Protein AF-G7YE52-F1 (afdb_monomer_lite)

Organism: Clonorchis sinensis (NCBI:txid79923)

Secondary structure (DSSP, 8-state):
-HHHHHHHHHHHHHHHHHHHHHHHTT---HHHHHHHHHHHHHHHHHHHHHSSSS--SS-HHHHHHHHHHHHSS-------S-HHHHHH-TT--SSHHHHHHHTTSS----------------------------TTHHHHHHHHHHHHHHHHHHHHHS-HHHHHHHH----HHHHHHHHHHHHHHHHHHHHHHHHHHHHHHHHHHHHHHHHHHSTT--GGGT---SS-SS--SEE-SHHHHHHHHHHHHHHHHHHHHH-SS--EESSSS--EEEEEEEE----SS---EEEEEEEE-GGGS-HHHHSSHHHHHHHHHHTT----TTTEEEEEEEEEEEPPPB---TTS---BEEEEEEEEEEEE-TTSS-EEEEEE--EEEE-------------S-HHHHHHHHHTT-SS---------------HHHHHHHHHHHHHHHHHHHHHHHHHHHHHHHHHHHHHHHHHHHHHH-----STHHHHS-HHHHHHHHHHHHHHHHHHHHHHHHH-

Foldseek 3Di:
DVVVVVVVVVVVVVVVVVVVVVVVVPDDDPVVVVVVVVVVVVVVVVVVVVVPPPDDDDDPVPVVVVVVVVVPPDDPDDDDDCDVVVLQDVPPPPPVVVVVVVPVPDDDDDDDDDDDDDDDDDDDDDDDDDDDDDPPCVVVVLVVVSVVLSVVVCLLSDDPVRVCVVPVDDPVLVVLVVVLVVLVVVLCVQVVLQVVLVVVVQLVVLVLVCVQQFPPDDCLQVDPPVVRPDDFAWDLDLLVVLLSVLSNLVSVVCVCPPRPFNKDAPDPQWKKKKKWWWQDPDDDDDRDIDIDIDIGRSVPPDSVLSNGSVSSQVVCVVRVNRDDPVTTFKMKIWTKMKTDFQQDRGPHRDTKIKIWIWIWMFGDPPRPSITGIDIDTDIDIDHPDPPPPPPPPPDPDPPVVVVVVVVVPPDDDDDDDDPPPPPPCPVSLVVSLVSLVVSLVSLVVSLVVLVVQQVVLVVSVVVVQVVCCVPVVDGDPDCSCVSVPCVSVVSNVVSVVSNVVSVVVNVVSVD

pLDDT: mean 70.01, std 25.13, range [22.66, 98.0]

Structure (mmCIF, N/CA/C/O backbone):
data_AF-G7YE52-F1
#
_entry.id   AF-G7YE52-F1
#
loop_
_atom_site.group_PDB
_atom_site.id
_atom_site.type_symbol
_atom_site.label_atom_id
_atom_site.label_alt_id
_atom_site.label_comp_id
_atom_site.label_asym_id
_atom_site.label_entity_id
_atom_site.label_seq_id
_atom_site.pdbx_PDB_ins_code
_atom_site.Cartn_x
_atom_site.Cartn_y
_atom_site.Cartn_z
_atom_site.occupancy
_atom_site.B_iso_or_equiv
_atom_site.auth_seq_id
_atom_site.auth_comp_id
_atom_site.auth_asym_id
_atom_site.auth_atom_id
_atom_site.pdbx_PDB_model_num
ATOM 1 N N . MET A 1 1 ? 34.277 56.711 -46.535 1.00 37.06 1 MET A N 1
ATOM 2 C CA . MET A 1 1 ? 34.560 55.387 -47.147 1.00 37.06 1 MET A CA 1
ATOM 3 C C . MET A 1 1 ? 33.287 54.565 -47.351 1.00 37.06 1 MET A C 1
ATOM 5 O O . MET A 1 1 ? 32.925 54.344 -48.496 1.00 37.06 1 MET A O 1
ATOM 9 N N . ILE A 1 2 ? 32.558 54.183 -46.292 1.00 37.88 2 ILE A N 1
ATOM 10 C CA . ILE A 1 2 ? 31.304 53.403 -46.414 1.00 37.88 2 ILE A CA 1
ATOM 11 C C . ILE A 1 2 ? 30.185 54.201 -47.116 1.00 37.88 2 ILE A C 1
ATOM 13 O O . ILE A 1 2 ? 29.503 53.656 -47.979 1.00 37.88 2 ILE A O 1
ATOM 17 N N . GLU A 1 3 ? 30.040 55.500 -46.833 1.00 38.16 3 GLU A N 1
ATOM 18 C CA . GLU A 1 3 ? 29.067 56.366 -47.529 1.00 38.16 3 GLU A CA 1
ATOM 19 C C . GLU A 1 3 ? 29.391 56.570 -49.013 1.00 38.16 3 GLU A C 1
ATOM 21 O O . GLU A 1 3 ? 28.507 56.420 -49.848 1.00 38.16 3 GLU A O 1
ATOM 26 N N . LEU A 1 4 ? 30.664 56.788 -49.357 1.00 41.44 4 LEU A N 1
ATOM 27 C CA . LEU A 1 4 ? 31.121 56.896 -50.749 1.00 41.44 4 LEU A CA 1
ATOM 28 C C . LEU A 1 4 ? 30.908 55.585 -51.531 1.00 41.44 4 LEU A C 1
ATOM 30 O O . LEU A 1 4 ? 30.422 55.617 -52.658 1.00 41.44 4 LEU A O 1
ATOM 34 N N . CYS A 1 5 ? 31.171 54.422 -50.920 1.00 43.16 5 CYS A N 1
ATOM 35 C CA . CYS A 1 5 ? 30.870 53.115 -51.523 1.00 43.16 5 CYS A CA 1
ATOM 36 C C . CYS A 1 5 ? 29.366 52.889 -51.720 1.00 43.16 5 CYS A C 1
ATOM 38 O O . CYS A 1 5 ? 28.948 52.338 -52.740 1.00 43.16 5 CYS A O 1
ATOM 40 N N . ASN A 1 6 ? 28.542 53.326 -50.765 1.00 43.78 6 ASN A N 1
ATOM 41 C CA . ASN A 1 6 ? 27.091 53.235 -50.884 1.00 43.78 6 ASN A CA 1
ATOM 42 C C . ASN A 1 6 ? 26.550 54.166 -51.972 1.00 43.78 6 ASN A C 1
ATOM 44 O O . ASN A 1 6 ? 25.636 53.766 -52.688 1.00 43.78 6 ASN A O 1
ATOM 48 N N . GLN A 1 7 ? 27.130 55.355 -52.143 1.00 43.19 7 GLN A N 1
ATOM 49 C CA . GLN A 1 7 ? 26.731 56.325 -53.162 1.00 43.19 7 GLN A CA 1
ATOM 50 C C . GLN A 1 7 ? 27.092 55.836 -54.576 1.00 43.19 7 GLN A C 1
ATOM 52 O O . GLN A 1 7 ? 26.217 55.783 -55.440 1.00 43.19 7 GLN A O 1
ATOM 57 N N . VAL A 1 8 ? 28.308 55.305 -54.769 1.00 44.34 8 VAL A N 1
ATOM 58 C CA . VAL A 1 8 ? 28.746 54.679 -56.034 1.00 44.34 8 VAL A CA 1
ATOM 59 C C . VAL A 1 8 ? 27.892 53.456 -56.396 1.00 44.34 8 VAL A C 1
ATOM 61 O O . VAL A 1 8 ? 27.484 53.302 -57.547 1.00 44.34 8 VAL A O 1
ATOM 64 N N . ASN A 1 9 ? 27.546 52.600 -55.425 1.00 46.12 9 ASN A N 1
ATOM 65 C CA . ASN A 1 9 ? 26.658 51.456 -55.671 1.00 46.12 9 ASN A CA 1
ATOM 66 C C . ASN A 1 9 ? 25.200 51.866 -55.938 1.00 46.12 9 ASN A C 1
ATOM 68 O O . ASN A 1 9 ? 24.500 51.165 -56.677 1.00 46.12 9 ASN A O 1
ATOM 72 N N . ASN A 1 10 ? 24.726 52.980 -55.367 1.00 46.25 10 ASN A N 1
ATOM 73 C CA . ASN A 1 10 ? 23.377 53.489 -55.623 1.00 46.25 10 ASN A CA 1
ATOM 74 C C . ASN A 1 10 ? 23.249 54.072 -57.032 1.00 46.25 10 ASN A C 1
ATOM 76 O O . ASN A 1 10 ? 22.257 53.796 -57.710 1.00 46.25 10 ASN A O 1
ATOM 80 N N . ASP A 1 11 ? 24.262 54.799 -57.504 1.00 44.38 11 ASP A N 1
ATOM 81 C CA . ASP A 1 11 ? 24.278 55.343 -58.864 1.00 44.38 11 ASP A CA 1
ATOM 82 C C . ASP A 1 11 ? 24.467 54.235 -59.914 1.00 44.38 11 ASP A C 1
ATOM 84 O O . ASP A 1 11 ? 23.760 54.219 -60.925 1.00 44.38 11 ASP A O 1
ATOM 88 N N . ARG A 1 12 ? 25.270 53.196 -59.619 1.00 42.78 12 ARG A N 1
ATOM 89 C CA . ARG A 1 12 ? 25.327 51.966 -60.438 1.00 42.78 12 ARG A CA 1
ATOM 90 C C . ARG A 1 12 ? 23.971 51.263 -60.522 1.00 42.78 12 ARG A C 1
ATOM 92 O O . ARG A 1 12 ? 23.555 50.856 -61.605 1.00 42.78 12 ARG A O 1
ATOM 99 N N . ARG A 1 13 ? 23.246 51.139 -59.402 1.00 48.41 13 ARG A N 1
ATOM 100 C CA . ARG A 1 13 ? 21.900 50.534 -59.381 1.00 48.41 13 ARG A CA 1
ATOM 101 C C . ARG A 1 13 ? 20.859 51.379 -60.108 1.00 48.41 13 ARG A C 1
ATOM 103 O O . ARG A 1 13 ? 19.983 50.792 -60.740 1.00 48.41 13 ARG A O 1
ATOM 110 N N . LYS A 1 14 ? 20.932 52.713 -60.041 1.00 47.25 14 LYS A N 1
ATOM 111 C CA . LYS A 1 14 ? 20.045 53.605 -60.808 1.00 47.25 14 LYS A CA 1
ATOM 112 C C . LYS A 1 14 ? 20.283 53.468 -62.312 1.00 47.25 14 LYS A C 1
ATOM 114 O O . LYS A 1 14 ? 19.313 53.324 -63.050 1.00 47.25 14 LYS A O 1
ATOM 119 N N . ASN A 1 15 ? 21.542 53.386 -62.744 1.00 45.88 15 ASN A N 1
ATOM 120 C CA . ASN A 1 15 ? 21.889 53.197 -64.156 1.00 45.88 15 ASN A CA 1
ATOM 121 C C . ASN A 1 15 ? 21.494 51.802 -64.679 1.00 45.88 15 ASN A C 1
ATOM 123 O O . ASN A 1 15 ? 20.963 51.686 -65.782 1.00 45.88 15 ASN A O 1
ATOM 127 N N . ILE A 1 16 ? 21.641 50.746 -63.866 1.00 50.09 16 ILE A N 1
ATOM 128 C CA . ILE A 1 16 ? 21.197 49.383 -64.219 1.00 50.09 16 ILE A CA 1
ATOM 129 C C . ILE A 1 16 ? 19.663 49.279 -64.254 1.00 50.09 16 ILE A C 1
ATOM 131 O O . ILE A 1 16 ? 19.120 48.643 -65.156 1.00 50.09 16 ILE A O 1
ATOM 135 N N . LYS A 1 17 ? 18.946 49.936 -63.329 1.00 47.44 17 LYS A N 1
ATOM 136 C CA . LYS A 1 17 ? 17.473 49.994 -63.355 1.00 47.44 17 LYS A CA 1
ATOM 137 C C . LYS A 1 17 ? 16.944 50.782 -64.556 1.00 47.44 17 LYS A C 1
ATOM 139 O O . LYS A 1 17 ? 16.000 50.324 -65.188 1.00 47.44 17 LYS A O 1
ATOM 144 N N . GLY A 1 18 ? 17.587 51.892 -64.926 1.00 45.91 18 GLY A N 1
ATOM 145 C CA . GLY A 1 18 ? 17.268 52.627 -66.156 1.00 45.91 18 GLY A CA 1
ATOM 146 C C . GLY A 1 18 ? 17.480 51.783 -67.421 1.00 45.91 18 GLY A C 1
ATOM 147 O O . GLY A 1 18 ? 16.638 51.786 -68.317 1.00 45.91 18 GLY A O 1
ATOM 148 N N . ALA A 1 19 ? 18.552 50.982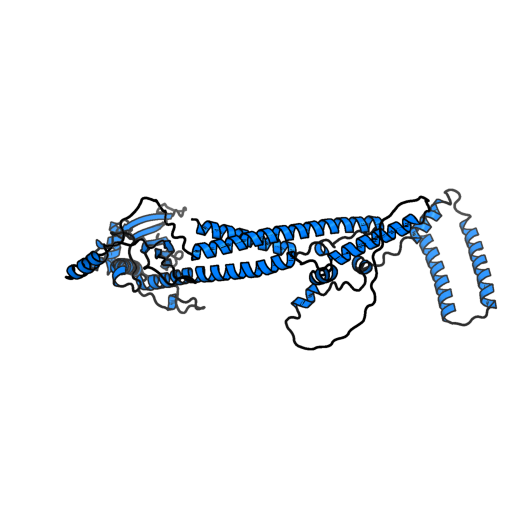 -67.463 1.00 45.41 19 ALA A N 1
ATOM 149 C CA . ALA A 1 19 ? 18.817 50.052 -68.562 1.00 45.41 19 ALA A CA 1
ATOM 150 C C . ALA A 1 19 ? 17.797 48.897 -68.624 1.00 45.41 19 ALA A C 1
ATOM 152 O O . ALA A 1 19 ? 17.340 48.531 -69.708 1.00 45.41 19 ALA A O 1
ATOM 153 N N . GLN A 1 20 ? 17.385 48.352 -67.476 1.00 47.25 20 GLN A N 1
ATOM 154 C CA . GLN A 1 20 ? 16.364 47.301 -67.402 1.00 47.25 20 GLN A CA 1
ATOM 155 C C . GLN A 1 20 ? 14.963 47.811 -67.787 1.00 47.25 20 GLN A C 1
ATOM 157 O O . GLN A 1 20 ? 14.235 47.097 -68.479 1.00 47.25 20 GLN A O 1
ATOM 162 N N . ASP A 1 21 ? 14.606 49.051 -67.438 1.00 45.47 21 ASP A N 1
ATOM 163 C CA . ASP A 1 21 ? 13.324 49.662 -67.826 1.00 45.47 21 ASP A CA 1
ATOM 164 C C . ASP A 1 21 ? 13.250 50.018 -69.323 1.00 45.47 21 ASP A C 1
ATOM 166 O O . ASP A 1 21 ? 12.175 49.938 -69.926 1.00 45.47 21 ASP A O 1
ATOM 170 N N . LEU A 1 22 ? 14.385 50.323 -69.962 1.00 44.25 22 LEU A N 1
ATOM 171 C CA . LEU A 1 22 ? 14.469 50.527 -71.415 1.00 44.25 22 LEU A CA 1
ATOM 172 C C . LEU A 1 22 ? 14.440 49.204 -72.200 1.00 44.25 22 LEU A C 1
ATOM 174 O O . LEU A 1 22 ? 13.812 49.135 -73.258 1.00 44.25 22 LEU A O 1
ATOM 178 N N . ILE A 1 23 ? 15.027 48.127 -71.662 1.00 47.81 23 ILE A N 1
ATOM 179 C CA . ILE A 1 23 ? 14.913 46.769 -72.231 1.00 47.81 23 ILE A CA 1
ATOM 180 C C . ILE A 1 23 ? 13.469 46.253 -72.120 1.00 47.81 23 ILE A C 1
ATOM 182 O O . ILE A 1 23 ? 12.962 45.624 -73.048 1.00 47.81 23 ILE A O 1
ATOM 186 N N . ARG A 1 24 ? 12.766 46.589 -71.031 1.00 45.78 24 ARG A N 1
ATOM 187 C CA . ARG A 1 24 ? 11.365 46.210 -70.793 1.00 45.78 24 ARG A CA 1
ATOM 188 C C . ARG A 1 24 ? 10.355 46.954 -71.684 1.00 45.78 24 ARG A C 1
ATOM 190 O O . ARG A 1 24 ? 9.255 46.443 -71.880 1.00 45.78 24 ARG A O 1
ATOM 197 N N . LYS A 1 25 ? 10.694 48.126 -72.244 1.00 49.53 25 LYS A N 1
ATOM 198 C CA . LYS A 1 25 ? 9.794 48.924 -73.111 1.00 49.53 25 LYS A CA 1
ATOM 199 C C . LYS A 1 25 ? 10.031 48.804 -74.621 1.00 49.53 25 LYS A C 1
ATOM 201 O O . LYS A 1 25 ? 9.273 49.399 -75.382 1.00 49.53 25 LYS A O 1
ATOM 206 N N . GLY A 1 26 ? 11.006 48.013 -75.070 1.00 51.69 26 GLY A N 1
ATOM 207 C CA . GLY A 1 26 ? 11.056 47.511 -76.449 1.00 51.69 26 GLY A CA 1
ATOM 208 C C . GLY A 1 26 ? 10.908 48.549 -77.574 1.00 51.69 26 GLY A C 1
ATOM 209 O O . GLY A 1 26 ? 10.207 48.273 -78.544 1.00 51.69 26 GLY A O 1
ATOM 210 N N . ARG A 1 27 ? 11.548 49.725 -77.488 1.00 48.12 27 ARG A N 1
ATOM 211 C CA . ARG A 1 27 ? 11.749 50.631 -78.641 1.00 48.12 27 ARG A CA 1
ATOM 212 C C . ARG A 1 27 ? 13.086 51.361 -78.538 1.00 48.12 27 ARG A C 1
ATOM 214 O O . ARG A 1 27 ? 13.355 51.998 -77.528 1.00 48.12 27 ARG A O 1
ATOM 221 N N . GLY A 1 28 ? 13.891 51.264 -79.594 1.00 44.69 28 GLY A N 1
ATOM 222 C CA . GLY A 1 28 ? 15.135 52.016 -79.787 1.00 44.69 28 GLY A CA 1
ATOM 223 C C . GLY A 1 28 ? 16.024 51.330 -80.825 1.00 44.69 28 GLY A C 1
ATOM 224 O O . GLY A 1 28 ? 16.416 50.174 -80.642 1.00 44.69 28 GLY A O 1
ATOM 225 N N . THR A 1 29 ? 16.287 52.003 -81.945 1.00 52.97 29 THR A N 1
ATOM 226 C CA . THR A 1 29 ? 17.065 51.465 -83.076 1.00 52.97 29 THR A CA 1
ATOM 227 C C . THR A 1 29 ? 18.561 51.375 -82.765 1.00 52.97 29 THR A C 1
ATOM 229 O O . THR A 1 29 ? 19.078 52.104 -81.923 1.00 52.97 29 THR A O 1
ATOM 232 N N . VAL A 1 30 ? 19.269 50.484 -83.472 1.00 49.59 30 VAL A N 1
ATOM 233 C CA . VAL A 1 30 ? 20.684 50.106 -83.247 1.00 49.59 30 VAL A CA 1
ATOM 234 C C . VAL A 1 30 ? 21.643 51.311 -83.153 1.00 49.59 30 VAL A C 1
ATOM 236 O O . VAL A 1 30 ? 22.616 51.246 -82.405 1.00 49.59 30 VAL A O 1
ATOM 239 N N . GLY A 1 31 ? 21.334 52.434 -83.813 1.00 50.09 31 GLY A N 1
ATOM 240 C CA . GLY A 1 31 ? 22.127 53.670 -83.750 1.00 50.09 31 GLY A CA 1
ATOM 241 C C . GLY A 1 31 ? 22.090 54.416 -82.407 1.00 50.09 31 GLY A C 1
ATOM 242 O O . GLY A 1 31 ? 23.088 55.020 -82.025 1.00 50.09 31 GLY A O 1
ATOM 243 N N . GLU A 1 32 ? 21.003 54.332 -81.632 1.00 44.53 32 GLU A N 1
ATOM 244 C CA . GLU A 1 32 ? 20.921 55.002 -80.321 1.00 44.53 32 GLU A CA 1
ATOM 245 C C . GLU A 1 32 ? 21.717 54.251 -79.247 1.00 44.53 32 GLU A C 1
ATOM 247 O O . GLU A 1 32 ? 22.257 54.864 -78.332 1.00 44.53 32 GLU A O 1
ATOM 252 N N . LYS A 1 33 ? 21.881 52.929 -79.383 1.00 45.00 33 LYS A N 1
ATOM 253 C CA . LYS A 1 33 ? 22.653 52.112 -78.429 1.00 45.00 33 LYS A CA 1
ATOM 254 C C . LYS A 1 33 ? 24.166 52.332 -78.534 1.00 45.00 33 LYS A C 1
ATOM 256 O O . LYS A 1 33 ? 24.860 52.210 -77.529 1.00 45.00 33 LYS A O 1
ATOM 261 N N . ALA A 1 34 ? 24.673 52.685 -79.717 1.00 46.16 34 ALA A N 1
ATOM 262 C CA . ALA A 1 34 ? 26.099 52.941 -79.927 1.00 46.16 34 ALA A CA 1
ATOM 263 C C . ALA A 1 34 ? 26.546 54.293 -79.343 1.00 46.16 34 ALA A C 1
ATOM 265 O O . ALA A 1 34 ? 27.638 54.381 -78.790 1.00 46.16 34 ALA A O 1
ATOM 266 N N . ASN A 1 35 ? 25.682 55.315 -79.383 1.00 42.28 35 ASN A N 1
ATOM 267 C CA . ASN A 1 35 ? 25.998 56.644 -78.849 1.00 42.28 35 ASN A CA 1
ATOM 268 C C . ASN A 1 35 ? 25.980 56.695 -77.304 1.00 42.28 35 ASN A C 1
ATOM 270 O O . ASN A 1 35 ? 26.612 57.563 -76.708 1.00 42.28 35 ASN A O 1
ATOM 274 N N . TRP A 1 36 ? 25.297 55.740 -76.653 1.00 45.53 36 TRP A N 1
ATOM 275 C CA . TRP A 1 36 ? 25.272 55.589 -75.190 1.00 45.53 36 TRP A CA 1
ATOM 276 C C . TRP A 1 36 ? 26.523 54.906 -74.619 1.00 45.53 36 TRP A C 1
ATOM 278 O O . TRP A 1 36 ? 26.948 55.246 -73.518 1.00 45.53 36 TRP A O 1
ATOM 288 N N . LEU A 1 37 ? 27.150 53.981 -75.358 1.00 42.69 37 LEU A N 1
ATOM 289 C CA . LEU A 1 37 ? 28.407 53.340 -74.940 1.00 42.69 37 LEU A CA 1
ATOM 290 C C . LEU A 1 37 ? 29.575 54.336 -74.926 1.00 42.69 37 LEU A C 1
ATOM 292 O O . LEU A 1 37 ? 30.416 54.291 -74.029 1.00 42.69 37 LEU A O 1
ATOM 296 N N . THR A 1 38 ? 29.588 55.283 -75.864 1.00 44.53 38 THR A N 1
ATOM 297 C CA . THR A 1 38 ? 30.571 56.372 -75.893 1.00 44.53 38 THR A CA 1
ATOM 298 C C . THR A 1 38 ? 30.325 57.407 -74.793 1.00 44.53 38 THR A C 1
ATOM 300 O O . THR A 1 38 ? 31.288 57.832 -74.162 1.00 44.53 38 THR A O 1
ATOM 303 N N . THR A 1 39 ? 29.072 57.751 -74.457 1.00 42.84 39 THR A N 1
ATOM 304 C CA . THR A 1 39 ? 28.790 58.661 -73.321 1.00 42.84 39 THR A CA 1
ATOM 305 C C . THR A 1 39 ? 29.076 58.027 -71.956 1.00 42.84 39 THR A C 1
ATOM 307 O O . THR A 1 39 ? 29.516 58.733 -71.049 1.00 42.84 39 THR A O 1
ATOM 310 N N . LEU A 1 40 ? 28.905 56.706 -71.803 1.00 41.69 40 LEU A N 1
ATOM 311 C CA . LEU A 1 40 ? 29.275 55.987 -70.574 1.00 41.69 40 LEU A CA 1
ATOM 312 C C . LEU A 1 40 ? 30.794 55.988 -70.354 1.00 41.69 40 LEU A C 1
ATOM 314 O O . LEU A 1 40 ? 31.252 56.287 -69.253 1.00 41.69 40 LEU A O 1
ATOM 318 N N . HIS A 1 41 ? 31.574 55.749 -71.414 1.00 40.75 41 HIS A N 1
ATOM 319 C CA . HIS A 1 41 ? 33.034 55.812 -71.336 1.00 40.75 41 HIS A CA 1
ATOM 320 C C . HIS A 1 41 ? 33.561 57.241 -71.113 1.00 40.75 41 HIS A C 1
ATOM 322 O O . HIS A 1 41 ? 34.534 57.417 -70.379 1.00 40.75 41 HIS A O 1
ATOM 328 N N . GLN A 1 42 ? 32.904 58.271 -71.666 1.00 37.28 42 GLN A N 1
ATOM 329 C CA . GLN A 1 42 ? 33.282 59.673 -71.432 1.00 37.28 42 GLN A CA 1
ATOM 330 C C . GLN A 1 42 ? 32.946 60.140 -69.998 1.00 37.28 42 GLN A C 1
ATOM 332 O O . GLN A 1 42 ? 33.719 60.888 -69.398 1.00 37.28 42 GLN A O 1
ATOM 337 N N . SER A 1 43 ? 31.835 59.659 -69.419 1.00 36.75 43 SER A N 1
ATOM 338 C CA . SER A 1 43 ? 31.441 59.929 -68.025 1.00 36.75 43 SER A CA 1
ATOM 339 C C . SER A 1 43 ? 32.371 59.249 -67.014 1.00 36.75 43 SER A C 1
ATOM 341 O O . SER A 1 43 ? 32.728 59.862 -66.009 1.00 36.75 43 SER A O 1
ATOM 343 N N . GLU A 1 44 ? 32.804 58.009 -67.280 1.00 38.91 44 GLU A N 1
ATOM 344 C CA . GLU A 1 44 ? 33.763 57.295 -66.421 1.00 38.91 44 GLU A CA 1
ATOM 345 C C . GLU A 1 44 ? 35.167 57.925 -66.457 1.00 38.91 44 GLU A C 1
ATOM 347 O O . GLU A 1 44 ? 35.868 57.924 -65.444 1.00 38.91 44 GLU A O 1
ATOM 352 N N . ALA A 1 45 ? 35.575 58.507 -67.592 1.00 36.22 45 ALA A N 1
ATOM 353 C CA . ALA A 1 45 ? 36.859 59.197 -67.720 1.00 36.22 45 ALA A CA 1
ATOM 354 C C . ALA A 1 45 ? 36.870 60.570 -67.020 1.00 36.22 45 ALA A C 1
ATOM 356 O O . ALA A 1 45 ? 37.855 60.906 -66.362 1.00 36.22 45 ALA A O 1
ATOM 357 N N . SER A 1 46 ? 35.774 61.337 -67.100 1.00 33.62 46 SER A N 1
ATOM 358 C CA . SER A 1 46 ? 35.679 62.660 -66.460 1.00 33.62 46 SER A CA 1
ATOM 359 C C . SER A 1 46 ? 35.534 62.570 -64.934 1.00 33.62 46 SER A C 1
ATOM 361 O O . SER A 1 46 ? 36.139 63.368 -64.226 1.00 33.62 46 SER A O 1
ATOM 363 N N . GLN A 1 47 ? 34.830 61.555 -64.409 1.00 35.94 47 GLN A N 1
ATOM 364 C CA . GLN A 1 47 ? 34.762 61.299 -62.959 1.00 35.94 47 GLN A CA 1
ATOM 365 C C . GLN A 1 47 ? 36.072 60.735 -62.389 1.00 35.94 47 GLN A C 1
ATOM 367 O O . GLN A 1 47 ? 36.400 60.993 -61.233 1.00 35.94 47 GLN A O 1
ATOM 372 N N . ARG A 1 48 ? 36.860 59.999 -63.189 1.00 33.44 48 ARG A N 1
ATOM 373 C CA . ARG A 1 48 ? 38.204 59.553 -62.782 1.00 33.44 48 ARG A CA 1
ATOM 374 C C . ARG A 1 48 ? 39.185 60.713 -62.609 1.00 33.44 48 ARG A C 1
ATOM 376 O O . ARG A 1 48 ? 40.041 60.622 -61.738 1.00 33.44 48 ARG A O 1
ATOM 383 N N . ALA A 1 49 ? 39.069 61.775 -63.406 1.00 34.44 49 ALA A N 1
ATOM 384 C CA . ALA A 1 49 ? 39.974 62.923 -63.334 1.00 34.44 49 ALA A CA 1
ATOM 385 C C . ALA A 1 49 ? 39.714 63.819 -62.107 1.00 34.44 49 ALA A C 1
ATOM 387 O O . ALA A 1 49 ? 40.660 64.363 -61.547 1.00 34.44 49 ALA A O 1
ATOM 388 N N . GLU A 1 50 ? 38.464 63.918 -61.648 1.00 34.03 50 GLU A N 1
ATOM 389 C CA . GLU A 1 50 ? 38.074 64.767 -60.508 1.00 34.03 50 GLU A CA 1
ATOM 390 C C . GLU A 1 50 ? 38.340 64.101 -59.140 1.00 34.03 50 GLU A C 1
ATOM 392 O O . GLU A 1 50 ? 38.494 64.777 -58.131 1.00 34.03 50 GLU A O 1
ATOM 397 N N . ILE A 1 51 ? 38.485 62.769 -59.107 1.00 35.16 51 ILE A N 1
ATOM 398 C CA . ILE A 1 51 ? 38.840 61.996 -57.898 1.00 35.16 51 ILE A CA 1
ATOM 399 C C . ILE A 1 51 ? 40.368 61.913 -57.692 1.00 35.16 51 ILE A C 1
ATOM 401 O O . ILE A 1 51 ? 40.831 61.561 -56.612 1.00 35.16 51 ILE A O 1
ATOM 405 N N . LEU A 1 52 ? 41.173 62.248 -58.707 1.00 32.47 52 LEU A N 1
ATOM 406 C CA . LEU A 1 52 ? 42.635 62.097 -58.681 1.00 32.47 52 LEU A CA 1
ATOM 407 C C . LEU A 1 52 ? 43.411 63.345 -58.210 1.00 32.47 52 LEU A C 1
ATOM 409 O O . LEU A 1 52 ? 44.637 63.269 -58.131 1.00 32.47 52 LEU A O 1
ATOM 413 N N . SER A 1 53 ? 42.754 64.468 -57.882 1.00 32.56 53 SER A N 1
ATOM 414 C CA . SER A 1 53 ? 43.446 65.687 -57.412 1.00 32.56 53 SER A CA 1
ATOM 415 C C . SER A 1 53 ? 43.464 65.892 -55.895 1.00 32.56 53 SER A C 1
ATOM 417 O O . SER A 1 53 ? 44.197 66.759 -55.433 1.00 32.56 53 SER A O 1
ATOM 419 N N . ASP A 1 54 ? 42.727 65.097 -55.120 1.00 36.53 54 ASP A N 1
ATOM 420 C CA . ASP A 1 54 ? 42.773 65.116 -53.655 1.00 36.53 54 ASP A CA 1
ATOM 421 C C . ASP A 1 54 ? 43.098 63.706 -53.155 1.00 36.53 54 ASP A C 1
ATOM 423 O O . ASP A 1 54 ? 42.371 62.768 -53.457 1.00 36.53 54 ASP A O 1
ATOM 427 N N . TYR A 1 55 ? 44.168 63.578 -52.362 1.00 29.06 55 TYR A N 1
ATOM 428 C CA . TYR A 1 55 ? 44.793 62.353 -51.821 1.00 29.06 55 TYR A CA 1
ATOM 429 C C . TYR A 1 55 ? 45.996 61.789 -52.593 1.00 29.06 55 TYR A C 1
ATOM 431 O O . TYR A 1 55 ? 4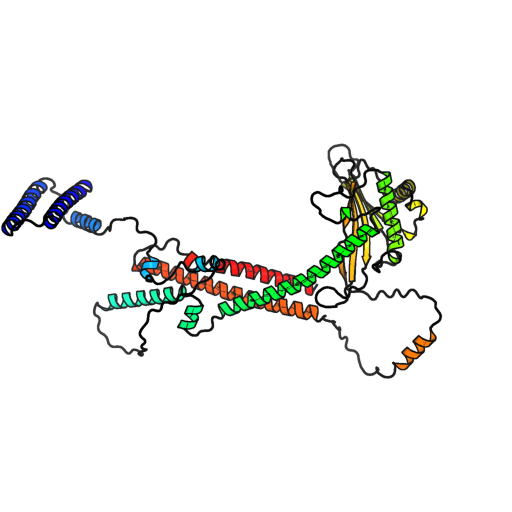5.976 60.707 -53.177 1.00 29.06 55 TYR A O 1
ATOM 439 N N . GLN A 1 56 ? 47.124 62.490 -52.452 1.00 34.19 56 GLN A N 1
ATOM 440 C CA . GLN A 1 56 ? 48.443 61.860 -52.430 1.00 34.19 56 GLN A CA 1
ATOM 441 C C . GLN A 1 56 ? 48.737 61.275 -51.034 1.00 34.19 56 GLN A C 1
ATOM 443 O O . GLN A 1 56 ? 48.557 61.928 -50.008 1.00 34.19 56 GLN A O 1
ATOM 448 N N . SER A 1 57 ? 49.290 60.061 -51.045 1.00 35.06 57 SER A N 1
ATOM 449 C CA . SER A 1 57 ? 49.730 59.208 -49.929 1.00 35.06 57 SER A CA 1
ATOM 450 C C . SER A 1 57 ? 48.683 58.227 -49.375 1.00 35.06 57 SER A C 1
ATOM 452 O O . SER A 1 57 ? 47.597 58.605 -48.951 1.00 35.06 57 SER A O 1
ATOM 454 N N . MET A 1 58 ? 49.101 56.954 -49.350 1.00 31.97 58 MET A N 1
ATOM 455 C CA . MET A 1 58 ? 48.431 55.708 -48.938 1.00 31.97 58 MET A CA 1
ATOM 456 C C . MET A 1 58 ? 47.910 54.809 -50.081 1.00 31.97 58 MET A C 1
ATOM 458 O O . MET A 1 58 ? 47.192 55.223 -50.984 1.00 31.97 58 MET A O 1
ATOM 462 N N . ASP A 1 59 ? 48.358 53.551 -50.024 1.00 33.97 59 ASP A N 1
ATOM 463 C CA . ASP A 1 59 ? 48.445 52.552 -51.095 1.00 33.97 59 ASP A CA 1
ATOM 464 C C . ASP A 1 59 ? 47.131 52.137 -51.782 1.00 33.97 59 ASP A C 1
ATOM 466 O O . ASP A 1 59 ? 46.176 51.666 -51.161 1.00 33.97 59 ASP A O 1
ATOM 470 N N . SER A 1 60 ? 47.166 52.136 -53.119 1.00 34.19 60 SER A N 1
ATOM 471 C CA . SER A 1 60 ? 46.098 51.672 -54.024 1.00 34.19 60 SER A CA 1
ATOM 472 C C . SER A 1 60 ? 45.762 50.167 -53.890 1.00 34.19 60 SER A C 1
ATOM 474 O O . SER A 1 60 ? 44.716 49.708 -54.345 1.00 34.19 60 SER A O 1
ATOM 476 N N . ALA A 1 61 ? 46.602 49.379 -53.207 1.00 35.56 61 ALA A N 1
ATOM 477 C CA . ALA A 1 61 ? 46.390 47.943 -52.988 1.00 35.56 61 ALA A CA 1
ATOM 478 C C . ALA A 1 61 ? 45.423 47.619 -51.828 1.00 35.56 61 ALA A C 1
ATOM 480 O O . ALA A 1 61 ? 44.851 46.527 -51.788 1.00 35.56 61 ALA A O 1
ATOM 481 N N . ALA A 1 62 ? 45.206 48.552 -50.893 1.00 36.28 62 ALA A N 1
ATOM 482 C CA . ALA A 1 62 ? 44.371 48.313 -49.714 1.00 36.28 62 ALA A CA 1
ATOM 483 C C . ALA A 1 62 ? 42.867 48.495 -49.994 1.00 36.28 62 ALA A C 1
ATOM 485 O O . ALA A 1 62 ? 42.041 47.807 -49.398 1.00 36.28 62 ALA A O 1
ATOM 486 N N . ILE A 1 63 ? 42.494 49.368 -50.936 1.00 38.09 63 ILE A N 1
ATOM 487 C CA . ILE A 1 63 ? 41.083 49.673 -51.237 1.00 38.09 63 ILE A CA 1
ATOM 488 C C . ILE A 1 63 ? 40.442 48.584 -52.114 1.00 38.09 63 ILE A C 1
ATOM 490 O O . ILE A 1 63 ? 39.291 48.217 -51.874 1.00 38.09 63 ILE A O 1
ATOM 494 N N . ASN A 1 64 ? 41.188 47.987 -53.053 1.00 36.06 64 ASN A N 1
ATOM 495 C CA . ASN A 1 64 ? 40.676 46.871 -53.862 1.00 36.06 64 ASN A CA 1
ATOM 496 C C . ASN A 1 64 ? 40.375 45.624 -53.015 1.00 36.06 64 ASN A C 1
ATOM 498 O O . ASN A 1 64 ? 39.352 44.983 -53.242 1.00 36.06 64 ASN A O 1
ATOM 502 N N . ARG A 1 65 ? 41.169 45.346 -51.968 1.00 38.12 65 ARG A N 1
ATOM 503 C CA . ARG A 1 65 ? 40.870 44.253 -51.023 1.00 38.12 65 ARG A CA 1
ATOM 504 C C . ARG A 1 65 ? 39.622 44.515 -50.180 1.00 38.12 65 ARG A C 1
ATOM 506 O O . ARG A 1 65 ? 38.866 43.589 -49.920 1.00 38.12 65 ARG A O 1
ATOM 513 N N . VAL A 1 66 ? 39.367 45.766 -49.786 1.00 36.97 66 VAL A N 1
ATOM 514 C CA . VAL A 1 66 ? 38.177 46.113 -48.985 1.00 36.97 66 VAL A CA 1
ATOM 515 C C . VAL A 1 66 ? 36.897 46.088 -49.832 1.00 36.97 66 VAL A C 1
ATOM 517 O O . VAL A 1 66 ? 35.839 45.725 -49.323 1.00 36.97 66 VAL A O 1
ATOM 520 N N . CYS A 1 67 ? 36.968 46.406 -51.128 1.00 34.97 67 CYS A N 1
ATOM 521 C CA . CYS A 1 67 ? 35.813 46.313 -52.027 1.00 34.97 67 CYS A CA 1
ATOM 522 C C . CYS A 1 67 ? 35.517 44.877 -52.507 1.00 34.97 67 CYS A C 1
ATOM 524 O O . CYS A 1 67 ? 34.340 44.544 -52.664 1.00 34.97 67 CYS A O 1
ATOM 526 N N . GLU A 1 68 ? 36.523 44.007 -52.678 1.00 40.91 68 GLU A N 1
ATOM 527 C CA . GLU A 1 68 ? 36.303 42.574 -52.962 1.00 40.91 68 GLU A CA 1
ATOM 528 C C . GLU A 1 68 ? 35.688 41.831 -51.761 1.00 40.91 68 GLU A C 1
ATOM 530 O O . GLU A 1 68 ? 34.741 41.062 -51.941 1.00 40.91 68 GLU A O 1
ATOM 535 N N . ASP A 1 69 ? 36.105 42.146 -50.529 1.00 38.09 69 ASP A N 1
ATOM 536 C CA . ASP A 1 69 ? 35.537 41.534 -49.314 1.00 38.09 69 ASP A CA 1
ATOM 537 C C . ASP A 1 69 ? 34.094 41.985 -49.012 1.00 38.09 69 ASP A C 1
ATOM 539 O O . ASP A 1 69 ? 33.314 41.248 -48.399 1.00 38.09 69 ASP A O 1
ATOM 543 N N . VAL A 1 70 ? 33.681 43.174 -49.469 1.00 37.00 70 VAL A N 1
ATOM 544 C CA . VAL A 1 70 ? 32.277 43.622 -49.367 1.00 37.00 70 VAL A CA 1
ATOM 545 C C . VAL A 1 70 ? 31.412 43.022 -50.489 1.00 37.00 70 VAL A C 1
ATOM 547 O O . VAL A 1 70 ? 30.208 42.845 -50.297 1.00 37.00 70 VAL A O 1
ATOM 550 N N . GLY A 1 71 ? 32.011 42.624 -51.620 1.00 32.19 71 GLY A N 1
ATOM 551 C CA . GLY A 1 71 ? 31.348 41.908 -52.718 1.00 32.19 71 GLY A CA 1
ATOM 552 C C . GLY A 1 71 ? 31.078 40.419 -52.454 1.00 32.19 71 GLY A C 1
ATOM 553 O O . GLY A 1 71 ? 30.198 39.847 -53.097 1.00 32.19 71 GLY A O 1
ATOM 554 N N . LEU A 1 72 ? 31.767 39.803 -51.485 1.00 35.16 72 LEU A N 1
ATOM 555 C CA . LEU A 1 72 ? 31.587 38.393 -51.096 1.00 35.16 72 LEU A CA 1
ATOM 556 C C . LEU A 1 72 ? 30.793 38.178 -49.798 1.00 35.16 72 LEU A C 1
ATOM 558 O O . LEU A 1 72 ? 30.502 37.039 -49.427 1.00 35.16 72 LEU A O 1
ATOM 562 N N . LYS A 1 73 ? 30.324 39.245 -49.142 1.00 27.56 73 LYS A N 1
ATOM 563 C CA . LYS A 1 73 ? 29.232 39.127 -48.168 1.00 27.56 73 LYS A CA 1
ATOM 564 C C . LYS A 1 73 ? 27.904 39.083 -48.913 1.00 27.56 73 LYS A C 1
ATOM 566 O O . LYS A 1 73 ? 27.258 40.111 -49.125 1.00 27.56 73 LYS A O 1
ATOM 571 N N . LEU A 1 74 ? 27.471 37.867 -49.270 1.00 26.58 74 LEU A N 1
ATOM 572 C CA . LEU A 1 74 ? 26.059 37.613 -49.549 1.00 26.58 74 LEU A CA 1
ATOM 573 C C . LEU A 1 74 ? 25.241 38.276 -48.438 1.00 26.58 74 LEU A C 1
ATOM 575 O O . LEU A 1 74 ? 25.458 38.037 -47.248 1.00 26.58 74 LEU A O 1
ATOM 579 N N . SER A 1 75 ? 24.335 39.156 -48.856 1.00 22.66 75 SER A N 1
ATOM 580 C CA . SER A 1 75 ? 23.413 39.850 -47.973 1.00 22.66 75 SER A CA 1
ATOM 581 C C . SER A 1 75 ? 22.770 38.847 -47.023 1.00 22.66 75 SER A C 1
ATOM 583 O O . SER A 1 75 ? 22.165 37.866 -47.450 1.00 22.66 75 SER A O 1
ATOM 585 N N . CYS A 1 76 ? 22.909 39.110 -45.725 1.00 28.16 76 CYS A N 1
ATOM 586 C CA . CYS A 1 76 ? 22.202 38.409 -44.668 1.00 28.16 76 CYS A CA 1
ATOM 587 C C . CYS A 1 76 ? 20.715 38.788 -44.751 1.00 28.16 76 CYS A C 1
ATOM 589 O O . CYS A 1 76 ? 20.201 39.591 -43.978 1.00 28.16 76 CYS A O 1
ATOM 591 N N . THR A 1 77 ? 20.015 38.246 -45.743 1.00 24.55 77 THR A N 1
ATOM 592 C CA . THR A 1 77 ? 18.558 38.181 -45.768 1.00 24.55 77 THR A CA 1
ATOM 593 C C . THR A 1 77 ? 18.160 36.846 -45.164 1.00 24.55 77 THR A C 1
ATOM 595 O O . THR A 1 77 ? 18.099 35.842 -45.863 1.00 24.55 77 THR A O 1
ATOM 598 N N . ARG A 1 78 ? 17.947 36.849 -43.842 1.00 33.78 78 ARG A N 1
ATOM 599 C CA . ARG A 1 78 ? 17.010 35.987 -43.097 1.00 33.78 78 ARG A CA 1
ATOM 600 C C . ARG A 1 78 ? 16.737 34.618 -43.762 1.00 33.78 78 ARG A C 1
ATOM 602 O O . ARG A 1 78 ? 15.648 34.389 -44.283 1.00 33.78 78 ARG A O 1
ATOM 609 N N . LEU A 1 79 ? 17.718 33.709 -43.760 1.00 29.83 79 LEU A N 1
ATOM 610 C CA . LEU A 1 79 ? 17.553 32.368 -44.331 1.00 29.83 79 LEU A CA 1
ATOM 611 C C . LEU A 1 79 ? 17.116 31.377 -43.238 1.00 29.83 79 LEU A C 1
ATOM 613 O O . LEU A 1 79 ? 17.923 30.846 -42.482 1.00 29.83 79 LEU A O 1
ATOM 617 N N . SER A 1 80 ? 15.798 31.210 -43.149 1.00 30.22 80 SER A N 1
ATOM 618 C CA . SER A 1 80 ? 15.058 30.252 -42.318 1.00 30.22 80 SER A CA 1
ATOM 619 C C . SER A 1 80 ? 15.583 28.814 -42.442 1.00 30.22 80 SER A C 1
ATOM 621 O O . SER A 1 80 ? 15.776 28.351 -43.563 1.00 30.22 80 SER A O 1
ATOM 623 N N . ASP A 1 81 ? 15.790 28.145 -41.295 1.00 31.22 81 ASP A N 1
ATOM 624 C CA . ASP A 1 81 ? 15.588 26.722 -40.911 1.00 31.22 81 ASP A CA 1
ATOM 625 C C . ASP A 1 81 ? 15.794 25.558 -41.916 1.00 31.22 81 ASP A C 1
ATOM 627 O O . ASP A 1 81 ? 15.519 24.402 -41.597 1.00 31.22 81 ASP A O 1
ATOM 631 N N . LYS A 1 82 ? 16.308 25.789 -43.125 1.00 36.50 82 LYS A N 1
ATOM 632 C CA . LYS A 1 82 ? 16.269 24.836 -44.252 1.00 36.50 82 LYS A CA 1
ATOM 633 C C . LYS A 1 82 ? 17.612 24.223 -44.635 1.00 36.50 82 LYS A C 1
ATOM 635 O O . LYS A 1 82 ? 17.751 23.673 -45.728 1.00 36.50 82 LYS A O 1
ATOM 640 N N . LEU A 1 83 ? 18.612 24.264 -43.761 1.00 50.66 83 LEU A N 1
ATOM 641 C CA . LEU A 1 83 ? 19.951 23.813 -44.138 1.00 50.66 83 LEU A CA 1
ATOM 642 C C . LEU A 1 83 ? 20.092 22.279 -44.176 1.00 50.66 83 LEU A C 1
ATOM 644 O O . LEU A 1 83 ? 20.607 21.723 -45.143 1.00 50.66 83 LEU A O 1
ATOM 648 N N . MET A 1 84 ? 19.568 21.570 -43.169 1.00 41.00 84 MET A N 1
ATOM 649 C CA . MET A 1 84 ? 19.640 20.102 -43.125 1.00 41.00 84 MET A CA 1
ATOM 650 C C . MET A 1 84 ? 18.651 19.438 -44.099 1.00 41.00 84 MET A C 1
ATOM 652 O O . MET A 1 84 ? 18.934 18.368 -44.629 1.00 41.00 84 MET A O 1
ATOM 656 N N . SER A 1 85 ? 17.500 20.067 -44.367 1.00 43.78 85 SER A N 1
ATOM 657 C CA . SER A 1 85 ? 16.515 19.580 -45.349 1.00 43.78 85 SER A CA 1
ATOM 658 C C . SER A 1 85 ? 16.982 19.749 -46.797 1.00 43.78 85 SER A C 1
ATOM 660 O O . SER A 1 85 ? 16.702 18.890 -47.621 1.00 43.78 85 SER A O 1
ATOM 662 N N . SER A 1 86 ? 17.722 20.823 -47.099 1.00 46.94 86 SER A N 1
ATOM 663 C CA . SER A 1 86 ? 18.346 21.043 -48.413 1.00 46.94 86 SER A CA 1
ATOM 664 C C . SER A 1 86 ? 19.385 19.958 -48.734 1.00 46.94 86 SER A C 1
ATOM 666 O O . SER A 1 86 ? 19.414 19.418 -49.836 1.00 46.94 86 SER A O 1
ATOM 668 N N . TYR A 1 87 ? 20.182 19.558 -47.737 1.00 45.34 87 TYR A N 1
ATOM 669 C CA . TYR A 1 87 ? 21.231 18.547 -47.900 1.00 45.34 87 TYR A CA 1
ATOM 670 C C . TYR A 1 87 ? 20.710 17.103 -48.037 1.00 45.34 87 TYR A C 1
ATOM 672 O O . TYR A 1 87 ? 21.346 16.274 -48.694 1.00 45.34 87 TYR A O 1
ATOM 680 N N . LEU A 1 88 ? 19.572 16.793 -47.403 1.00 46.56 88 LEU A N 1
ATOM 681 C CA . LEU A 1 88 ? 18.953 15.460 -47.392 1.00 46.56 88 LEU A CA 1
ATOM 682 C C . LEU A 1 88 ? 17.994 15.213 -48.572 1.00 46.56 88 LEU A C 1
ATOM 684 O O . LEU A 1 88 ? 17.531 14.087 -48.735 1.00 46.56 88 LEU A O 1
ATOM 688 N N . GLY A 1 89 ? 17.716 16.232 -49.393 1.00 38.06 89 GLY A N 1
ATOM 689 C CA . GLY A 1 89 ? 16.705 16.172 -50.449 1.00 38.06 89 GLY A CA 1
ATOM 690 C C . GLY A 1 89 ? 15.271 16.285 -49.912 1.00 38.06 89 GLY A C 1
ATOM 691 O O . GLY A 1 89 ? 14.988 16.029 -48.738 1.00 38.06 89 GLY A O 1
ATOM 692 N N . THR A 1 90 ? 14.351 16.684 -50.791 1.00 37.09 90 THR A N 1
ATOM 693 C CA . THR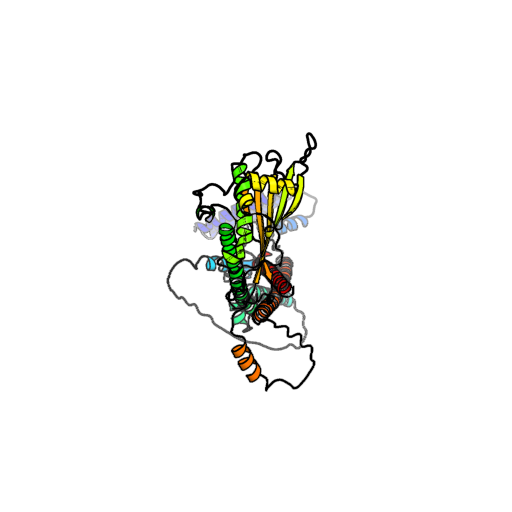 A 1 90 ? 12.933 16.962 -50.491 1.00 37.09 90 THR A CA 1
ATOM 694 C C . THR A 1 90 ? 12.099 15.746 -50.074 1.00 37.09 90 THR A C 1
ATOM 696 O O . THR A 1 90 ? 10.956 15.932 -49.676 1.00 37.09 90 THR A O 1
ATOM 699 N N . ASP A 1 91 ? 12.664 14.535 -50.065 1.00 40.56 91 ASP A N 1
ATOM 700 C CA . ASP A 1 91 ? 11.923 13.298 -49.766 1.00 40.56 91 ASP A CA 1
ATOM 701 C C . ASP A 1 91 ? 12.081 12.778 -48.329 1.00 40.56 91 ASP A C 1
ATOM 703 O O . ASP A 1 91 ? 11.500 11.755 -47.964 1.00 40.56 91 ASP A O 1
ATOM 707 N N . SER A 1 92 ? 12.797 13.491 -47.452 1.00 42.41 92 SER A N 1
ATOM 708 C CA . SER A 1 92 ? 12.749 13.183 -46.016 1.00 42.41 92 SER A CA 1
ATOM 709 C C . SER A 1 92 ? 11.553 13.881 -45.378 1.00 42.41 92 SER A C 1
ATOM 711 O O . SER A 1 92 ? 11.645 14.967 -44.809 1.00 42.41 92 SER A O 1
ATOM 713 N N . ASN A 1 93 ? 10.399 13.230 -45.494 1.00 43.62 93 ASN A N 1
ATOM 714 C CA . ASN A 1 93 ? 9.218 13.520 -44.702 1.00 43.62 93 ASN A CA 1
ATOM 715 C C . ASN A 1 93 ? 9.667 13.617 -43.223 1.00 43.62 93 ASN A C 1
ATOM 717 O O . ASN A 1 93 ? 10.030 12.621 -42.605 1.00 43.62 93 ASN A O 1
ATOM 721 N N . LYS A 1 94 ? 9.758 14.829 -42.666 1.00 42.56 94 LYS A N 1
ATOM 722 C CA . LYS A 1 94 ? 10.056 15.079 -41.241 1.00 42.56 94 LYS A CA 1
ATOM 723 C C . LYS A 1 94 ? 8.770 15.282 -40.426 1.00 42.56 94 LYS A C 1
ATOM 725 O O . LYS A 1 94 ? 8.833 15.549 -39.234 1.00 42.56 94 LYS A O 1
ATOM 730 N N . GLN A 1 95 ? 7.600 15.121 -41.054 1.00 35.72 95 GLN A N 1
ATOM 731 C CA . GLN A 1 95 ? 6.284 15.393 -40.463 1.00 35.72 95 GLN A CA 1
ATOM 732 C C . GLN A 1 95 ? 5.460 14.144 -40.101 1.00 35.72 95 GLN A C 1
ATOM 734 O O . GLN A 1 95 ? 4.420 14.280 -39.459 1.00 35.72 95 GLN A O 1
ATOM 739 N N . TRP A 1 96 ? 5.916 12.927 -40.421 1.00 38.84 96 TRP A N 1
ATOM 740 C CA . TRP A 1 96 ? 5.119 11.695 -40.256 1.00 38.84 96 TRP A CA 1
ATOM 741 C C . TRP A 1 96 ? 5.074 11.113 -38.829 1.00 38.84 96 TRP A C 1
ATOM 743 O O . TRP A 1 96 ? 4.276 10.213 -38.563 1.00 38.84 96 TRP A O 1
ATOM 753 N N . ALA A 1 97 ? 5.867 11.640 -37.888 1.00 29.72 97 ALA A N 1
ATOM 754 C CA . ALA A 1 97 ? 5.841 11.198 -36.488 1.00 29.72 97 ALA A CA 1
ATOM 755 C C . ALA A 1 97 ? 4.755 11.888 -35.636 1.00 29.72 97 ALA A C 1
ATOM 757 O O . ALA A 1 97 ? 4.311 11.306 -34.651 1.00 29.72 97 ALA A O 1
ATOM 758 N N . MET A 1 98 ? 4.281 13.085 -36.011 1.00 31.70 98 MET A N 1
ATOM 759 C CA . MET A 1 98 ? 3.201 13.773 -35.277 1.00 31.70 98 MET A CA 1
ATOM 760 C C . MET A 1 98 ? 1.801 13.474 -35.834 1.00 31.70 98 MET A C 1
ATOM 762 O O . MET A 1 98 ? 0.822 13.485 -35.094 1.00 31.70 98 MET A O 1
ATOM 766 N N . THR A 1 99 ? 1.684 13.156 -37.123 1.00 32.62 99 THR A N 1
ATOM 767 C CA . THR A 1 99 ? 0.389 12.936 -37.793 1.00 32.62 99 THR A CA 1
ATOM 768 C C . THR A 1 99 ? -0.179 11.528 -37.602 1.00 32.62 99 THR A C 1
ATOM 770 O O . THR A 1 99 ? -1.393 11.358 -37.654 1.00 32.62 99 THR A O 1
ATOM 773 N N . SER A 1 100 ? 0.652 10.528 -37.291 1.00 30.80 100 SER A N 1
ATOM 774 C CA . SER A 1 100 ? 0.193 9.136 -37.123 1.00 30.80 100 SER A CA 1
ATOM 775 C C . SER A 1 100 ? -0.428 8.834 -35.751 1.00 30.80 100 SER A C 1
ATOM 777 O O . SER A 1 100 ? -1.073 7.804 -35.598 1.00 30.80 100 SER A O 1
ATOM 779 N N . VAL A 1 101 ? -0.270 9.722 -34.761 1.00 32.22 101 VAL A N 1
ATOM 780 C CA . VAL A 1 101 ? -0.936 9.601 -33.445 1.00 32.22 101 VAL A CA 1
ATOM 781 C C . VAL A 1 101 ? -2.279 10.345 -33.426 1.00 32.22 101 VAL A C 1
ATOM 783 O O . VAL A 1 101 ? -3.184 9.963 -32.693 1.00 32.22 101 VAL A O 1
ATOM 786 N N . CYS A 1 102 ? -2.452 11.361 -34.281 1.00 29.94 102 CYS A N 1
ATOM 787 C CA . CYS A 1 102 ? -3.698 12.130 -34.368 1.00 29.94 102 CYS A CA 1
ATOM 788 C C . CYS A 1 102 ? -4.732 11.533 -35.346 1.00 29.94 102 CYS A C 1
ATOM 790 O O . CYS A 1 102 ? -5.907 11.868 -35.260 1.00 29.94 102 CYS A O 1
ATOM 792 N N . LEU A 1 103 ? -4.328 10.639 -36.259 1.00 29.09 103 LEU A N 1
ATOM 793 C CA . LEU A 1 103 ? -5.218 10.066 -37.284 1.00 29.09 103 LEU A CA 1
ATOM 794 C C . LEU A 1 103 ? -5.769 8.664 -36.968 1.00 29.09 103 LEU A C 1
ATOM 796 O O . LEU A 1 103 ? -6.474 8.087 -37.788 1.00 29.09 103 LEU A O 1
ATOM 800 N N . THR A 1 104 ? -5.554 8.132 -35.763 1.00 28.62 104 THR A N 1
ATOM 801 C CA . THR A 1 104 ? -6.311 6.962 -35.264 1.00 28.62 104 THR A CA 1
ATOM 802 C C . THR A 1 104 ? -7.711 7.310 -34.740 1.00 28.62 104 THR A C 1
ATOM 804 O O . THR A 1 104 ? -8.407 6.439 -34.228 1.00 28.62 104 THR A O 1
ATOM 807 N N . ILE A 1 105 ? -8.159 8.560 -34.906 1.00 34.41 105 ILE A N 1
ATOM 808 C CA . ILE A 1 105 ? -9.543 8.989 -34.678 1.00 34.41 105 ILE A CA 1
ATOM 809 C C . ILE A 1 105 ? -9.972 9.849 -35.871 1.00 34.41 105 ILE A C 1
ATOM 811 O O . ILE A 1 105 ? -9.930 11.070 -35.804 1.00 34.41 105 ILE A O 1
ATOM 815 N N . THR A 1 106 ? -10.291 9.231 -37.006 1.00 26.47 106 THR A N 1
ATOM 816 C CA . THR A 1 106 ? -11.412 9.576 -37.908 1.00 26.47 106 THR A CA 1
ATOM 817 C C . THR A 1 106 ? -11.308 8.776 -39.209 1.00 26.47 106 THR A C 1
ATOM 819 O O . THR A 1 106 ? -10.264 8.263 -39.590 1.00 26.47 106 THR A O 1
ATOM 822 N N . SER A 1 107 ? -12.472 8.572 -39.805 1.00 30.47 107 SER A N 1
ATOM 823 C CA . SER A 1 107 ? -12.872 7.538 -40.754 1.00 30.47 107 SER A CA 1
ATOM 824 C C . SER A 1 107 ? -12.198 7.526 -42.134 1.00 30.47 107 SER A C 1
ATOM 826 O O . SER A 1 107 ? -11.843 8.566 -42.669 1.00 30.47 107 SER A O 1
ATOM 828 N N . GLN A 1 108 ? -12.198 6.323 -42.730 1.00 39.03 108 GLN A N 1
ATOM 829 C CA . GLN A 1 108 ? -12.535 5.990 -44.130 1.00 39.03 108 GLN A CA 1
ATOM 830 C C . GLN A 1 108 ? -12.146 7.001 -45.232 1.00 39.03 108 GLN A C 1
ATOM 832 O O . GLN A 1 108 ? -12.814 8.013 -45.380 1.00 39.03 108 GLN A O 1
ATOM 837 N N . HIS A 1 109 ? -11.187 6.651 -46.101 1.00 26.89 109 HIS A N 1
ATOM 838 C CA . HIS A 1 109 ? -11.420 6.294 -47.517 1.00 26.89 109 HIS A CA 1
ATOM 839 C C . HIS A 1 109 ? -10.086 5.985 -48.235 1.00 26.89 109 HIS A C 1
ATOM 841 O O . HIS A 1 109 ? -9.052 6.582 -47.951 1.00 26.89 109 HIS A O 1
ATOM 847 N N . LEU A 1 110 ? -10.129 5.034 -49.172 1.00 27.00 110 LEU A N 1
ATOM 848 C CA . LEU A 1 110 ? -9.073 4.705 -50.140 1.00 27.00 110 LEU A CA 1
ATOM 849 C C . LEU A 1 110 ? -8.779 5.872 -51.096 1.00 27.00 110 LEU A C 1
ATOM 851 O O . LEU A 1 110 ? -9.737 6.478 -51.562 1.00 27.00 110 LEU A O 1
ATOM 855 N N . THR A 1 111 ? -7.515 6.024 -51.519 1.00 24.38 111 THR A N 1
ATOM 856 C CA . THR A 1 111 ? -7.101 5.954 -52.942 1.00 24.38 111 THR A CA 1
ATOM 857 C C . THR A 1 111 ? -5.590 5.742 -53.084 1.00 24.38 111 THR A C 1
ATOM 859 O O . THR A 1 111 ? -4.783 6.303 -52.348 1.00 24.38 111 THR A O 1
ATOM 862 N N . VAL A 1 112 ? -5.247 4.893 -54.052 1.00 32.94 112 VAL A N 1
ATOM 863 C CA . VAL A 1 112 ? -3.910 4.538 -54.542 1.00 32.94 112 VAL A CA 1
ATOM 864 C C . VAL A 1 112 ? -3.435 5.604 -55.526 1.00 32.94 112 VAL A C 1
ATOM 866 O O . VAL A 1 112 ? -4.210 5.976 -56.399 1.00 32.94 112 VAL A O 1
ATOM 869 N N . GLU A 1 113 ? -2.158 5.991 -55.484 1.00 24.98 113 GLU A N 1
ATOM 870 C CA . GLU A 1 113 ? -1.474 6.426 -56.705 1.00 24.98 113 GLU A CA 1
ATOM 871 C C . GLU A 1 113 ? 0.019 6.077 -56.665 1.00 24.98 113 GLU A C 1
ATOM 873 O O . GLU A 1 113 ? 0.744 6.345 -55.707 1.00 24.98 113 GLU A O 1
ATOM 878 N N . SER A 1 114 ? 0.435 5.371 -57.711 1.00 28.66 114 SER A N 1
ATOM 879 C CA . SER A 1 114 ? 1.773 4.859 -57.976 1.00 28.66 114 SER A CA 1
ATOM 880 C C . SER A 1 114 ? 2.604 5.889 -58.724 1.00 28.66 114 SER A C 1
ATOM 882 O O . SER A 1 114 ? 2.093 6.427 -59.699 1.00 28.66 114 SER A O 1
ATOM 884 N N . LEU A 1 115 ? 3.901 6.015 -58.434 1.00 23.53 115 LEU A N 1
ATOM 885 C CA . LEU A 1 115 ? 4.879 6.343 -59.474 1.00 23.53 115 LEU A CA 1
ATOM 886 C C . LEU A 1 115 ? 6.189 5.563 -59.283 1.00 23.53 115 LEU A C 1
ATOM 888 O O . LEU A 1 115 ? 6.716 5.378 -58.189 1.00 23.53 115 LEU A O 1
ATOM 892 N N . THR A 1 116 ? 6.621 5.054 -60.425 1.00 24.94 116 THR A N 1
ATOM 893 C CA . THR A 1 116 ? 7.658 4.087 -60.788 1.00 24.94 116 THR A CA 1
ATOM 894 C C . THR A 1 116 ? 9.101 4.482 -60.450 1.00 24.94 116 THR A C 1
ATOM 896 O O . THR A 1 116 ? 9.496 5.623 -60.666 1.00 24.94 116 THR A O 1
ATOM 899 N N . GLN A 1 117 ? 9.924 3.496 -60.071 1.00 27.75 117 GLN A N 1
ATOM 900 C CA . GLN A 1 117 ? 11.394 3.538 -60.155 1.00 27.75 117 GLN A CA 1
ATOM 901 C C . GLN A 1 117 ? 11.899 2.727 -61.362 1.00 27.75 117 GLN A C 1
ATOM 903 O O . GLN A 1 117 ? 11.319 1.692 -61.696 1.00 27.75 117 GLN A O 1
ATOM 908 N N . PRO A 1 118 ? 13.039 3.128 -61.945 1.00 29.28 118 PRO A N 1
ATOM 909 C CA . PRO A 1 118 ? 14.135 2.186 -62.214 1.00 29.28 118 PRO A CA 1
ATOM 910 C C . PRO A 1 118 ? 15.488 2.826 -61.793 1.00 29.28 118 PRO A C 1
ATOM 912 O O . PRO A 1 118 ? 15.562 4.032 -61.605 1.00 29.28 118 PRO A O 1
ATOM 915 N N . LYS A 1 119 ? 16.629 2.157 -61.604 1.00 25.81 119 LYS A N 1
ATOM 916 C CA . LYS A 1 119 ? 17.086 0.787 -61.854 1.00 25.81 119 LYS A CA 1
ATOM 917 C C . LYS A 1 119 ? 18.357 0.536 -61.015 1.00 25.81 119 LYS A C 1
ATOM 919 O O . LYS A 1 119 ? 19.013 1.468 -60.562 1.00 25.81 119 LYS A O 1
ATOM 924 N N . GLN A 1 120 ? 18.664 -0.745 -60.875 1.00 32.03 120 GLN A N 1
ATOM 925 C CA . GLN A 1 120 ? 19.805 -1.398 -60.232 1.00 32.03 120 GLN A CA 1
ATOM 926 C C . GLN A 1 120 ? 21.145 -1.255 -60.987 1.00 32.03 120 GLN A C 1
ATOM 928 O O . GLN A 1 120 ? 21.125 -0.931 -62.169 1.00 32.03 120 GLN A O 1
ATOM 933 N N . ASP A 1 121 ? 22.224 -1.668 -60.296 1.00 26.19 121 ASP A N 1
ATOM 934 C CA . ASP A 1 121 ? 23.519 -2.254 -60.737 1.00 26.19 121 ASP A CA 1
ATOM 935 C C . ASP A 1 121 ? 24.738 -1.442 -60.250 1.00 26.19 121 ASP A C 1
ATOM 937 O O . ASP A 1 121 ? 24.702 -0.221 -60.252 1.00 26.19 121 ASP A O 1
ATOM 941 N N . ARG A 1 122 ? 25.885 -1.989 -59.821 1.00 29.17 122 ARG A N 1
ATOM 942 C CA . ARG A 1 122 ? 26.387 -3.333 -59.462 1.00 29.17 122 ARG A CA 1
ATOM 943 C C . ARG A 1 122 ? 27.801 -3.102 -58.859 1.00 29.17 122 ARG A C 1
ATOM 945 O O . ARG A 1 122 ? 28.409 -2.069 -59.119 1.00 29.17 122 ARG A O 1
ATOM 952 N N . LEU A 1 123 ? 28.309 -4.031 -58.040 1.00 42.09 123 LEU A N 1
ATOM 953 C CA . LEU A 1 123 ? 29.667 -4.025 -57.451 1.00 42.09 123 LEU A CA 1
ATOM 954 C C . LEU A 1 123 ? 30.802 -4.061 -58.497 1.00 42.09 123 LEU A C 1
ATOM 956 O O . LEU A 1 123 ? 30.653 -4.776 -59.483 1.00 42.09 123 LEU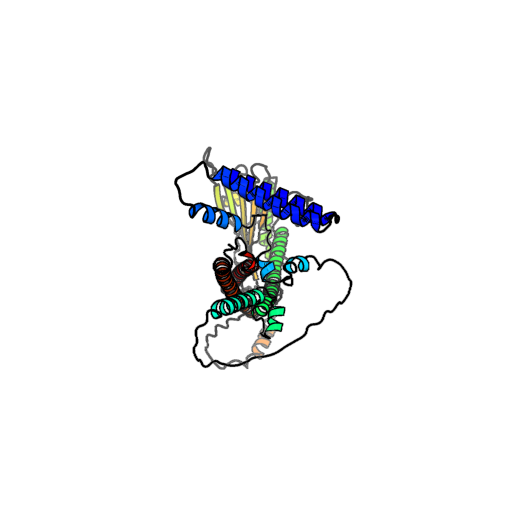 A O 1
ATOM 960 N N . LEU A 1 124 ? 31.963 -3.451 -58.190 1.00 27.75 124 LEU A N 1
ATOM 961 C CA . LEU A 1 124 ? 33.280 -3.704 -58.820 1.00 27.75 124 LEU A CA 1
ATOM 962 C C . LEU A 1 124 ? 34.458 -3.552 -57.795 1.00 27.75 124 LEU A C 1
ATOM 964 O O . LEU A 1 124 ? 34.212 -3.030 -56.705 1.00 27.75 124 LEU A O 1
ATOM 968 N N . PRO A 1 125 ? 35.673 -4.091 -58.086 1.00 33.75 125 PRO A N 1
ATOM 969 C CA . PRO A 1 125 ? 36.520 -4.904 -57.185 1.00 33.75 125 PRO A CA 1
ATOM 970 C C . PRO A 1 125 ? 37.843 -4.184 -56.756 1.00 33.75 125 PRO A C 1
ATOM 972 O O . PRO A 1 125 ? 37.914 -2.968 -56.929 1.00 33.75 125 PRO A O 1
ATOM 975 N N . PRO A 1 126 ? 38.853 -4.848 -56.125 1.00 32.53 126 PRO A N 1
ATOM 976 C CA . PRO A 1 126 ? 39.912 -4.166 -55.374 1.00 32.53 126 PRO A CA 1
ATOM 977 C C . PRO A 1 126 ? 41.091 -3.671 -56.229 1.00 32.53 126 PRO A C 1
ATOM 979 O O . PRO A 1 126 ? 41.398 -4.220 -57.283 1.00 32.53 126 PRO A O 1
ATOM 982 N N . LEU A 1 127 ? 41.721 -2.622 -55.694 1.00 37.16 127 LEU A N 1
ATOM 983 C CA . LEU A 1 127 ? 42.828 -1.816 -56.215 1.00 37.16 127 LEU A CA 1
ATOM 984 C C . LEU A 1 127 ? 44.174 -2.553 -56.268 1.00 37.16 127 LEU A C 1
ATOM 986 O O . LEU A 1 127 ? 44.526 -3.229 -55.304 1.00 37.16 127 LEU A O 1
ATOM 990 N N . GLU A 1 128 ? 44.966 -2.241 -57.297 1.00 28.02 128 GLU A N 1
ATOM 991 C CA . GLU A 1 128 ? 46.426 -2.090 -57.208 1.00 28.02 128 GLU A CA 1
ATOM 992 C C . GLU A 1 128 ? 46.880 -0.835 -57.990 1.00 28.02 128 GLU A C 1
ATOM 994 O O . GLU A 1 128 ? 46.113 -0.337 -58.821 1.00 28.02 128 GLU A O 1
ATOM 999 N N . PRO A 1 129 ? 48.048 -0.259 -57.639 1.00 50.47 129 PRO A N 1
ATOM 1000 C CA . PRO A 1 129 ? 48.348 1.162 -57.802 1.00 50.47 129 PRO A CA 1
ATOM 1001 C C . PRO A 1 129 ? 49.275 1.438 -58.989 1.00 50.47 129 PRO A C 1
ATOM 1003 O O . PRO A 1 129 ? 50.112 0.601 -59.277 1.00 50.47 129 PRO A O 1
ATOM 1006 N N . ASP A 1 130 ? 49.166 2.625 -59.598 1.00 26.39 130 ASP A N 1
ATOM 1007 C CA . ASP A 1 130 ? 50.303 3.360 -60.179 1.00 26.39 130 ASP A CA 1
ATOM 1008 C C . ASP A 1 130 ? 49.926 4.844 -60.411 1.00 26.39 130 ASP A C 1
ATOM 1010 O O . ASP A 1 130 ? 49.125 5.202 -61.270 1.00 26.39 130 ASP A O 1
ATOM 1014 N N . GLU A 1 131 ? 50.439 5.680 -59.505 1.00 30.97 131 GLU A N 1
ATOM 1015 C CA . GLU A 1 131 ? 51.154 6.952 -59.707 1.00 30.97 131 GLU A CA 1
ATOM 1016 C C . GLU A 1 131 ? 50.850 7.857 -60.931 1.00 30.97 131 GLU A C 1
ATOM 1018 O O . GLU A 1 131 ? 51.344 7.614 -62.027 1.00 30.97 131 GLU A O 1
ATOM 1023 N N . TYR A 1 132 ? 50.185 9.005 -60.697 1.00 26.81 132 TYR A N 1
ATOM 1024 C CA . TYR A 1 132 ? 50.612 10.348 -61.159 1.00 26.81 132 TYR A CA 1
ATOM 1025 C C . TYR A 1 132 ? 49.754 11.457 -60.504 1.00 26.81 132 TYR A C 1
ATOM 1027 O O . TYR A 1 132 ? 48.530 11.414 -60.574 1.00 26.81 132 TYR A O 1
ATOM 1035 N N . CYS A 1 133 ? 50.370 12.469 -59.880 1.00 34.16 133 CYS A N 1
ATOM 1036 C CA . CYS A 1 133 ? 49.656 13.577 -59.226 1.00 34.16 133 CYS A CA 1
ATOM 1037 C C . CYS A 1 133 ? 49.126 14.611 -60.242 1.00 34.16 133 CYS A C 1
ATOM 1039 O O . CYS A 1 133 ? 49.916 15.312 -60.878 1.00 34.16 133 CYS A O 1
ATOM 1041 N N . GLN A 1 134 ? 47.802 14.792 -60.310 1.00 27.62 134 GLN A N 1
ATOM 1042 C CA . GLN A 1 134 ? 47.144 15.975 -60.889 1.00 27.62 134 GLN A CA 1
ATOM 1043 C C . GLN A 1 134 ? 46.154 16.593 -59.880 1.00 27.62 134 GLN A C 1
ATOM 1045 O O . GLN A 1 134 ? 45.557 15.874 -59.084 1.00 27.62 134 GLN A O 1
ATOM 1050 N N . PRO A 1 135 ? 45.922 17.921 -59.897 1.00 36.34 135 PRO A N 1
ATOM 1051 C CA . PRO A 1 135 ? 45.056 18.606 -58.932 1.00 36.34 135 PRO A CA 1
ATOM 1052 C C . PRO A 1 135 ? 43.544 18.415 -59.196 1.00 36.34 135 PRO A C 1
ATOM 1054 O O . PRO A 1 135 ? 42.752 19.282 -58.837 1.00 36.34 135 PRO A O 1
ATOM 1057 N N . GLU A 1 136 ? 43.127 17.289 -59.784 1.00 38.56 136 GLU A N 1
ATOM 1058 C CA . GLU A 1 136 ? 41.717 16.868 -59.898 1.00 38.56 136 GLU A CA 1
ATOM 1059 C C . GLU A 1 136 ? 41.263 16.018 -58.692 1.00 38.56 136 GLU A C 1
ATOM 1061 O O . GLU A 1 136 ? 40.073 15.959 -58.374 1.00 38.56 136 GLU A O 1
ATOM 1066 N N . ASP A 1 137 ? 42.210 15.448 -57.938 1.00 43.84 137 ASP A N 1
ATOM 1067 C CA . ASP A 1 137 ? 41.921 14.566 -56.800 1.00 43.84 137 ASP A CA 1
ATOM 1068 C C . ASP A 1 137 ? 41.198 15.280 -55.653 1.00 43.84 137 ASP A C 1
ATOM 1070 O O . ASP A 1 137 ? 40.423 14.664 -54.924 1.00 43.84 137 ASP A O 1
ATOM 1074 N N . SER A 1 138 ? 41.411 16.590 -55.488 1.00 50.81 138 SER A N 1
ATOM 1075 C CA . SER A 1 138 ? 40.785 17.342 -54.396 1.00 50.81 138 SER A CA 1
ATOM 1076 C C . SER A 1 138 ? 39.270 17.465 -54.577 1.00 50.81 138 SER A C 1
ATOM 1078 O O . SER A 1 138 ? 38.527 17.228 -53.631 1.00 50.81 138 SER A O 1
ATOM 1080 N N . GLU A 1 139 ? 38.774 17.743 -55.784 1.00 54.53 139 GLU A N 1
ATOM 1081 C CA . GLU A 1 139 ? 37.337 17.916 -56.035 1.00 54.53 139 GLU A CA 1
ATOM 1082 C C . GLU A 1 139 ? 36.584 16.572 -56.017 1.00 54.53 139 GLU A C 1
ATOM 1084 O O . GLU A 1 139 ? 35.475 16.469 -55.472 1.00 54.53 139 GLU A O 1
ATOM 1089 N N . GLN A 1 140 ? 37.224 15.509 -56.515 1.00 56.53 140 GLN A N 1
ATOM 1090 C CA . GLN A 1 140 ? 36.675 14.152 -56.515 1.00 56.53 140 GLN A CA 1
ATOM 1091 C C . GLN A 1 140 ? 36.691 13.512 -55.113 1.00 56.53 140 GLN A C 1
ATOM 1093 O O . GLN A 1 140 ? 35.722 12.870 -54.699 1.00 56.53 140 GLN A O 1
ATOM 1098 N N . PHE A 1 141 ? 37.749 13.735 -54.327 1.00 61.62 141 PHE A N 1
ATOM 1099 C CA . PHE A 1 141 ? 37.817 13.320 -52.923 1.00 61.62 141 PHE A CA 1
ATOM 1100 C C . PHE A 1 141 ? 36.769 14.053 -52.073 1.00 61.62 141 PHE A C 1
ATOM 1102 O O . PHE A 1 141 ? 36.059 13.437 -51.272 1.00 61.62 141 PHE A O 1
ATOM 1109 N N . ASN A 1 142 ? 36.595 15.356 -52.307 1.00 69.81 142 ASN A N 1
ATOM 1110 C CA . ASN A 1 142 ? 35.604 16.180 -51.621 1.00 69.81 142 ASN A CA 1
ATOM 1111 C C . ASN A 1 142 ? 34.166 15.682 -51.858 1.00 69.81 142 ASN A C 1
ATOM 1113 O O . ASN A 1 142 ? 33.381 15.575 -50.911 1.00 69.81 142 ASN A O 1
ATOM 1117 N N . THR A 1 143 ? 33.822 15.300 -53.092 1.00 75.62 143 THR A N 1
ATOM 1118 C CA . THR A 1 143 ? 32.497 14.740 -53.424 1.00 75.62 143 THR A CA 1
ATOM 1119 C C . THR A 1 143 ? 32.261 13.366 -52.789 1.00 75.62 143 THR A C 1
ATOM 1121 O O . THR A 1 143 ? 31.180 13.116 -52.248 1.00 75.62 143 THR A O 1
ATOM 1124 N N . GLN A 1 144 ? 33.277 12.498 -52.736 1.00 80.81 144 GLN A N 1
ATOM 1125 C CA . GLN A 1 144 ? 33.162 11.185 -52.087 1.00 80.81 144 GLN A CA 1
ATOM 1126 C C . GLN A 1 144 ? 32.891 11.279 -50.576 1.00 80.81 144 GLN A C 1
ATOM 1128 O O . GLN A 1 144 ? 32.056 10.531 -50.050 1.00 80.81 144 GLN A O 1
ATOM 1133 N N . VAL A 1 145 ? 33.557 12.201 -49.870 1.00 81.81 145 VAL A N 1
ATOM 1134 C CA . VAL A 1 145 ? 33.360 12.413 -48.423 1.00 81.81 145 VAL A CA 1
ATOM 1135 C C . VAL A 1 145 ? 31.953 12.956 -48.135 1.00 81.81 145 VAL A C 1
ATOM 1137 O O . VAL A 1 145 ? 31.278 12.476 -47.216 1.00 81.81 145 VAL A O 1
ATOM 1140 N N . VAL A 1 146 ? 31.474 13.900 -48.953 1.00 81.69 146 VAL A N 1
ATOM 1141 C CA . VAL A 1 146 ? 30.111 14.459 -48.885 1.00 81.69 146 VAL A CA 1
ATOM 1142 C C . VAL A 1 146 ? 29.060 13.359 -49.070 1.00 81.69 146 VAL A C 1
ATOM 1144 O O . VAL A 1 146 ? 28.160 13.208 -48.234 1.00 81.69 146 VAL A O 1
ATOM 1147 N N . ASP A 1 147 ? 29.203 12.520 -50.098 1.00 81.69 147 ASP A N 1
ATOM 1148 C CA . ASP A 1 147 ? 28.273 11.419 -50.371 1.00 81.69 147 ASP A CA 1
ATOM 1149 C C . ASP A 1 147 ? 28.332 10.308 -49.315 1.00 81.69 147 ASP A C 1
ATOM 1151 O O . ASP A 1 147 ? 27.319 9.667 -49.001 1.00 81.69 147 ASP A O 1
ATOM 1155 N N . TRP A 1 148 ? 29.503 10.061 -48.724 1.00 86.19 148 TRP A N 1
ATOM 1156 C CA . TRP A 1 148 ? 29.639 9.155 -47.585 1.00 86.19 148 TRP A CA 1
ATOM 1157 C C . TRP A 1 148 ? 28.855 9.660 -46.366 1.00 86.19 148 TRP A C 1
ATOM 1159 O O . TRP A 1 148 ? 28.037 8.909 -45.817 1.00 86.19 148 TRP A O 1
ATOM 1169 N N . MET A 1 149 ? 29.016 10.935 -45.991 1.00 82.50 149 MET A N 1
ATOM 1170 C CA . MET A 1 149 ? 28.252 11.517 -44.882 1.00 82.50 149 MET A CA 1
ATOM 1171 C C . MET A 1 149 ? 26.757 11.580 -45.181 1.00 82.50 149 MET A C 1
ATOM 1173 O O . MET A 1 149 ? 25.950 11.211 -44.325 1.00 82.50 149 MET A O 1
ATOM 1177 N N . ARG A 1 150 ? 26.365 11.952 -46.405 1.00 83.44 150 ARG A N 1
ATOM 1178 C CA . ARG A 1 150 ? 24.958 11.972 -46.830 1.00 83.44 150 ARG A CA 1
ATOM 1179 C C . ARG A 1 150 ? 24.299 10.607 -46.638 1.00 83.44 150 ARG A C 1
ATOM 1181 O O . ARG A 1 150 ? 23.260 10.518 -45.986 1.00 83.44 150 ARG A O 1
ATOM 1188 N N . ARG A 1 151 ? 24.920 9.527 -47.124 1.00 82.88 151 ARG A N 1
ATOM 1189 C CA . ARG A 1 151 ? 24.396 8.157 -46.960 1.00 82.88 151 ARG A CA 1
ATOM 1190 C C . ARG A 1 151 ? 24.295 7.743 -45.493 1.00 82.88 151 ARG A C 1
ATOM 1192 O O . ARG A 1 151 ? 23.314 7.110 -45.102 1.00 82.88 151 ARG A O 1
ATOM 1199 N N . ARG A 1 152 ? 25.282 8.110 -44.670 1.00 85.75 152 ARG A N 1
ATOM 1200 C CA . ARG A 1 152 ? 25.300 7.809 -43.229 1.00 85.75 152 ARG A CA 1
ATOM 1201 C C . ARG A 1 152 ? 24.163 8.517 -42.486 1.00 85.75 152 ARG A C 1
ATOM 1203 O O . ARG A 1 152 ? 23.499 7.874 -41.673 1.00 85.75 152 ARG A O 1
ATOM 1210 N N . LEU A 1 153 ? 23.902 9.789 -42.796 1.00 84.00 153 LEU A N 1
ATOM 1211 C CA . LEU A 1 153 ? 22.791 10.553 -42.219 1.00 84.00 153 LEU A CA 1
ATOM 1212 C C . LEU A 1 153 ? 21.430 10.025 -42.688 1.00 84.00 153 LEU A C 1
ATOM 1214 O O . LEU A 1 153 ? 20.574 9.766 -41.845 1.00 84.00 153 LEU A O 1
ATOM 1218 N N . ILE A 1 154 ? 21.240 9.792 -43.994 1.00 83.62 154 ILE A N 1
ATOM 1219 C CA . ILE A 1 154 ? 19.991 9.219 -44.532 1.00 83.62 154 ILE A CA 1
ATOM 1220 C C . ILE A 1 154 ? 19.694 7.890 -43.838 1.00 83.62 154 ILE A C 1
ATOM 1222 O O . ILE A 1 154 ? 18.611 7.704 -43.288 1.00 83.62 154 ILE A O 1
ATOM 1226 N N . TYR A 1 155 ? 20.684 6.994 -43.765 1.00 83.00 155 TYR A N 1
ATOM 1227 C CA . TYR A 1 155 ? 20.521 5.724 -43.066 1.00 83.00 155 TYR A CA 1
ATOM 1228 C C . TYR A 1 155 ? 20.220 5.912 -41.576 1.00 83.00 155 TYR A C 1
ATOM 1230 O O . TYR A 1 155 ? 19.493 5.108 -41.007 1.00 83.00 155 TYR A O 1
ATOM 1238 N N . PHE A 1 156 ? 20.751 6.934 -40.902 1.00 84.25 156 PHE A N 1
ATOM 1239 C CA . PHE A 1 156 ? 20.443 7.177 -39.492 1.00 84.25 156 PHE A CA 1
ATOM 1240 C C . PHE A 1 156 ? 18.974 7.568 -39.279 1.00 84.25 156 PHE A C 1
ATOM 1242 O O . PHE A 1 156 ? 18.319 6.957 -38.428 1.00 84.25 156 PHE A O 1
ATOM 1249 N N . PHE A 1 157 ? 18.451 8.491 -40.089 1.00 84.88 157 PHE A N 1
ATOM 1250 C CA . PHE A 1 157 ? 17.080 9.016 -39.988 1.00 84.88 157 PHE A CA 1
ATOM 1251 C C . PHE A 1 157 ? 16.000 8.127 -40.626 1.00 84.88 157 PHE A C 1
ATOM 1253 O O . PHE A 1 157 ? 14.818 8.310 -40.354 1.00 84.88 157 PHE A O 1
ATOM 1260 N N . MET A 1 158 ? 16.398 7.132 -41.415 1.00 83.12 158 MET A N 1
ATOM 1261 C CA . MET A 1 158 ? 15.515 6.122 -42.004 1.00 83.12 158 MET A CA 1
ATOM 1262 C C . MET A 1 158 ? 14.730 5.337 -40.936 1.00 83.12 158 MET A C 1
ATOM 1264 O O . MET A 1 158 ? 15.272 5.001 -39.866 1.00 83.12 158 MET A O 1
ATOM 1268 N N . SER A 1 159 ? 13.474 4.984 -41.227 1.00 83.00 159 SER A N 1
ATOM 1269 C CA . SER A 1 159 ? 12.637 4.232 -40.284 1.00 83.00 159 SER A CA 1
ATOM 1270 C C . SER A 1 159 ? 13.173 2.805 -40.052 1.00 83.00 159 SER A C 1
ATOM 1272 O O . SER A 1 159 ? 13.885 2.249 -40.894 1.00 83.00 159 SER A O 1
ATOM 1274 N N . PRO A 1 160 ? 12.878 2.150 -38.909 1.00 80.50 160 PRO A N 1
ATOM 1275 C CA . PRO A 1 160 ? 13.322 0.773 -38.664 1.00 80.50 160 PRO A CA 1
ATOM 1276 C C . PRO A 1 160 ? 12.828 -0.227 -39.719 1.00 80.50 160 PRO A C 1
ATOM 1278 O O . PRO A 1 160 ? 13.550 -1.164 -40.058 1.00 80.50 160 PRO A O 1
ATOM 1281 N N . ARG A 1 161 ? 11.621 -0.007 -40.256 1.00 80.69 161 ARG A N 1
ATOM 1282 C CA . ARG A 1 161 ? 11.029 -0.812 -41.331 1.00 80.69 161 ARG A CA 1
ATOM 1283 C C . ARG A 1 161 ? 11.814 -0.646 -42.628 1.00 80.69 161 ARG A C 1
ATOM 1285 O O . ARG A 1 161 ? 12.214 -1.630 -43.237 1.00 80.69 161 ARG A O 1
ATOM 1292 N N . GLU A 1 162 ? 12.095 0.590 -43.010 1.00 83.50 162 GLU A N 1
ATOM 1293 C CA . GLU A 1 162 ? 12.925 0.912 -44.169 1.00 83.50 162 GLU A CA 1
ATOM 1294 C C . GLU A 1 162 ? 14.342 0.322 -44.040 1.00 83.50 162 GLU A C 1
ATOM 1296 O O . GLU A 1 162 ? 14.832 -0.320 -44.967 1.00 83.50 162 GLU A O 1
ATOM 1301 N N . LYS A 1 163 ? 14.976 0.428 -42.862 1.00 84.56 163 LYS A N 1
ATOM 1302 C CA . LYS A 1 163 ? 16.281 -0.203 -42.576 1.00 84.56 163 LYS A CA 1
ATOM 1303 C C . LYS A 1 163 ? 16.255 -1.720 -42.751 1.00 84.56 163 LYS A C 1
ATOM 1305 O O . LYS A 1 163 ? 17.244 -2.297 -43.208 1.00 84.56 163 LYS A O 1
ATOM 1310 N N . PHE A 1 164 ? 15.148 -2.362 -42.374 1.00 83.25 164 PHE A N 1
ATOM 1311 C CA . PHE A 1 164 ? 14.951 -3.793 -42.579 1.00 83.25 164 PHE A CA 1
ATOM 1312 C C . PHE A 1 164 ? 14.855 -4.129 -44.070 1.00 83.25 164 PHE A C 1
ATOM 1314 O O . PHE A 1 164 ? 15.590 -5.000 -44.522 1.00 83.25 164 PHE A O 1
ATOM 1321 N N . TYR A 1 165 ? 14.052 -3.401 -44.851 1.00 83.00 165 TYR A N 1
ATOM 1322 C CA . TYR A 1 165 ? 13.970 -3.621 -46.301 1.00 83.00 165 TYR A CA 1
ATOM 1323 C C . TYR A 1 165 ? 15.296 -3.347 -47.026 1.00 83.00 165 TYR A C 1
ATOM 1325 O O . TYR A 1 165 ? 15.651 -4.087 -47.936 1.00 83.00 165 TYR A O 1
ATOM 1333 N N . ALA A 1 166 ? 16.066 -2.344 -46.594 1.00 80.81 166 ALA A N 1
ATOM 1334 C CA . ALA A 1 166 ? 17.324 -1.968 -47.241 1.00 80.81 166 ALA A CA 1
ATOM 1335 C C . ALA A 1 166 ? 18.491 -2.941 -46.984 1.00 80.81 166 ALA A C 1
ATOM 1337 O O . ALA A 1 166 ? 19.413 -3.012 -47.793 1.00 80.81 166 ALA A O 1
ATOM 1338 N N . LYS A 1 167 ? 18.512 -3.653 -45.846 1.00 79.88 167 LYS A N 1
ATOM 1339 C CA . LYS A 1 167 ? 19.642 -4.528 -45.456 1.00 79.88 167 LYS A CA 1
ATOM 1340 C C . LYS A 1 167 ? 19.261 -5.964 -45.090 1.00 79.88 167 LYS A C 1
ATOM 1342 O O . LYS A 1 167 ? 20.159 -6.737 -44.772 1.00 79.88 167 LYS A O 1
ATOM 1347 N N . GLN A 1 168 ? 17.970 -6.301 -45.060 1.00 77.50 168 GLN A N 1
ATOM 1348 C CA . GLN A 1 168 ? 17.424 -7.592 -44.612 1.00 77.50 168 GLN A CA 1
ATOM 1349 C C . GLN A 1 168 ? 17.972 -8.081 -43.256 1.00 77.50 168 GLN A C 1
ATOM 1351 O O . GLN A 1 168 ? 18.092 -9.275 -42.998 1.00 77.50 168 GLN A O 1
ATOM 1356 N N . ARG A 1 169 ? 18.317 -7.155 -42.349 1.00 80.12 169 ARG A N 1
ATOM 1357 C CA . ARG A 1 169 ? 18.804 -7.488 -41.000 1.00 80.12 169 ARG A CA 1
ATOM 1358 C C . ARG A 1 169 ? 17.689 -7.344 -39.982 1.00 80.12 169 ARG A C 1
ATOM 1360 O O . ARG A 1 169 ? 17.164 -6.245 -39.822 1.00 80.12 169 ARG A O 1
ATOM 1367 N N . ILE A 1 170 ? 17.398 -8.420 -39.251 1.00 76.56 170 ILE A N 1
ATOM 1368 C CA . ILE A 1 170 ? 16.355 -8.453 -38.216 1.00 76.56 170 ILE A CA 1
ATOM 1369 C C . ILE A 1 170 ? 16.565 -7.296 -37.215 1.00 76.56 170 ILE A C 1
ATOM 1371 O O . ILE A 1 170 ? 17.648 -7.179 -36.625 1.00 76.56 170 ILE A O 1
ATOM 1375 N N . PRO A 1 171 ? 15.555 -6.429 -36.995 1.00 85.19 171 PRO A N 1
ATOM 1376 C CA . PRO A 1 171 ? 15.660 -5.289 -36.095 1.00 85.19 171 PRO A CA 1
ATOM 1377 C C . PRO A 1 171 ? 15.499 -5.747 -34.639 1.00 85.19 171 PRO A C 1
ATOM 1379 O O . PRO A 1 171 ? 14.489 -5.477 -33.993 1.00 85.19 171 PRO A O 1
ATOM 1382 N N . TYR A 1 172 ? 16.521 -6.416 -34.100 1.00 82.94 172 TYR A N 1
ATOM 1383 C CA . TYR A 1 172 ? 16.520 -6.978 -32.742 1.00 82.94 172 TYR A CA 1
ATOM 1384 C C . TYR A 1 172 ? 16.137 -5.953 -31.658 1.00 82.94 172 TYR A C 1
ATOM 1386 O O . TYR A 1 172 ? 15.505 -6.305 -30.670 1.00 82.94 172 TYR A O 1
ATOM 1394 N N . LYS A 1 173 ? 16.453 -4.664 -31.862 1.00 86.50 173 LYS A N 1
ATOM 1395 C CA . LYS A 1 173 ? 16.025 -3.577 -30.970 1.00 86.50 173 LYS A CA 1
ATOM 1396 C C . LYS A 1 173 ? 14.501 -3.479 -30.879 1.00 86.50 173 LYS A C 1
ATOM 1398 O O . LYS A 1 173 ? 13.978 -3.405 -29.779 1.00 86.50 173 LYS A O 1
ATOM 1403 N N . LEU A 1 174 ? 13.806 -3.484 -32.019 1.00 87.06 174 LEU A N 1
ATOM 1404 C CA . LEU A 1 174 ? 12.346 -3.393 -32.068 1.00 87.06 174 LEU A CA 1
ATOM 1405 C C . LEU A 1 174 ? 11.705 -4.644 -31.459 1.00 87.06 174 LEU A C 1
ATOM 1407 O O . LEU A 1 174 ? 10.763 -4.530 -30.684 1.00 87.06 174 LEU A O 1
ATOM 1411 N N . PHE A 1 175 ? 12.262 -5.820 -31.758 1.00 88.44 175 PHE A N 1
ATOM 1412 C CA . PHE A 1 175 ? 11.793 -7.089 -31.202 1.00 88.44 175 PHE A CA 1
ATOM 1413 C C . PHE A 1 175 ? 11.887 -7.122 -29.670 1.00 88.44 175 PHE A C 1
ATOM 1415 O O . PHE A 1 175 ? 10.903 -7.439 -29.011 1.00 88.44 175 PHE A O 1
ATOM 1422 N N . VAL A 1 176 ? 13.031 -6.720 -29.098 1.00 90.38 176 VAL A N 1
ATOM 1423 C CA . VAL A 1 176 ? 13.213 -6.637 -27.638 1.00 90.38 176 VAL A CA 1
ATOM 1424 C C . VAL A 1 176 ? 12.219 -5.660 -27.008 1.00 90.38 176 VAL A C 1
ATOM 1426 O O . VAL A 1 176 ? 11.655 -5.980 -25.969 1.00 90.38 176 VAL A O 1
ATOM 1429 N N . GLN A 1 177 ? 11.951 -4.506 -27.635 1.00 90.94 177 GLN A N 1
ATOM 1430 C CA . GLN A 1 177 ? 10.955 -3.554 -27.122 1.00 90.94 177 GLN A CA 1
ATOM 1431 C C . GLN A 1 177 ? 9.532 -4.130 -27.144 1.00 90.94 177 GLN A C 1
ATOM 1433 O O . GLN A 1 177 ? 8.806 -3.977 -26.167 1.00 90.94 177 GLN A O 1
ATOM 1438 N N . LEU A 1 178 ? 9.140 -4.822 -28.219 1.00 92.00 178 LEU A N 1
ATOM 1439 C CA . LEU A 1 178 ? 7.815 -5.440 -28.321 1.00 92.00 178 LEU A CA 1
ATOM 1440 C C . LEU A 1 178 ? 7.642 -6.573 -27.301 1.00 92.00 178 LEU A C 1
ATOM 1442 O O . LEU A 1 178 ? 6.654 -6.603 -26.570 1.00 92.00 178 LEU A O 1
ATOM 1446 N N . LEU A 1 179 ? 8.629 -7.469 -27.216 1.00 92.75 179 LEU A N 1
ATOM 1447 C CA . LEU A 1 179 ? 8.629 -8.567 -26.254 1.00 92.75 179 LEU A CA 1
ATOM 1448 C C . LEU A 1 179 ? 8.588 -8.040 -24.814 1.00 92.75 179 LEU A C 1
ATOM 1450 O O . LEU A 1 179 ? 7.836 -8.555 -23.991 1.00 92.75 179 LEU A O 1
ATOM 1454 N N . LYS A 1 180 ? 9.340 -6.973 -24.524 1.00 94.25 180 LYS A N 1
ATOM 1455 C CA . LYS A 1 180 ? 9.334 -6.299 -23.224 1.00 94.25 180 LYS A CA 1
ATOM 1456 C C . LYS A 1 180 ? 7.930 -5.826 -22.837 1.00 94.25 180 LYS A C 1
ATOM 1458 O O . LYS A 1 180 ? 7.490 -6.113 -21.730 1.00 94.25 180 LYS A O 1
ATOM 1463 N N . VAL A 1 181 ? 7.216 -5.141 -23.736 1.00 94.81 181 VAL A N 1
ATOM 1464 C CA . VAL A 1 181 ? 5.852 -4.651 -23.458 1.00 94.81 181 VAL A CA 1
ATOM 1465 C C . VAL A 1 181 ? 4.904 -5.808 -23.133 1.00 94.81 181 VAL A C 1
ATOM 1467 O O . VAL A 1 181 ? 4.161 -5.732 -22.157 1.00 94.81 181 VAL A O 1
ATOM 1470 N N . VAL A 1 182 ? 4.962 -6.907 -23.888 1.00 95.19 182 VAL A N 1
ATOM 1471 C CA . VAL A 1 182 ? 4.127 -8.096 -23.632 1.00 95.19 182 VAL A CA 1
ATOM 1472 C C . VAL A 1 182 ? 4.447 -8.732 -22.274 1.00 95.19 182 VAL A C 1
ATOM 1474 O O . VAL A 1 182 ? 3.542 -9.054 -21.511 1.00 95.19 182 VAL A O 1
ATOM 1477 N N . LEU A 1 183 ? 5.729 -8.883 -21.935 1.00 94.44 183 LEU A N 1
ATOM 1478 C CA . LEU A 1 183 ? 6.132 -9.516 -20.677 1.00 94.44 183 LEU A CA 1
ATOM 1479 C C . LEU A 1 183 ? 5.775 -8.665 -19.452 1.00 94.44 183 LEU A C 1
ATOM 1481 O O . LEU A 1 183 ? 5.283 -9.202 -18.463 1.00 94.44 183 LEU A O 1
ATOM 1485 N N . ILE A 1 184 ? 5.966 -7.345 -19.522 1.00 94.69 184 ILE A N 1
ATOM 1486 C CA . ILE A 1 184 ? 5.620 -6.435 -18.419 1.00 94.69 184 ILE A CA 1
ATOM 1487 C C . ILE A 1 184 ? 4.110 -6.365 -18.223 1.00 94.69 184 ILE A C 1
ATOM 1489 O O . ILE A 1 184 ? 3.637 -6.374 -17.092 1.00 94.69 184 ILE A O 1
ATOM 1493 N N . THR A 1 185 ? 3.338 -6.293 -19.310 1.00 95.25 185 THR A N 1
ATOM 1494 C CA . THR A 1 185 ? 1.871 -6.264 -19.204 1.00 95.25 185 THR A CA 1
ATOM 1495 C C . THR A 1 185 ? 1.347 -7.547 -18.570 1.00 95.25 185 THR A C 1
ATOM 1497 O O . THR A 1 185 ? 0.528 -7.479 -17.657 1.00 95.25 185 THR A O 1
ATOM 1500 N N . MET A 1 186 ? 1.879 -8.706 -18.966 1.00 92.25 186 MET A N 1
ATOM 1501 C CA . MET A 1 186 ? 1.540 -9.985 -18.341 1.00 92.25 186 MET A CA 1
ATOM 1502 C C . MET A 1 186 ? 1.930 -10.023 -16.852 1.00 92.25 186 MET A C 1
ATOM 1504 O O . MET A 1 186 ? 1.102 -10.386 -16.019 1.00 92.25 186 MET A O 1
ATOM 1508 N N . GLN A 1 187 ? 3.133 -9.559 -16.493 1.00 92.94 187 GLN A N 1
ATOM 1509 C CA . GLN A 1 187 ? 3.578 -9.429 -15.098 1.00 92.94 187 GLN A CA 1
ATOM 1510 C C . GLN A 1 187 ? 2.662 -8.536 -14.262 1.00 92.94 187 GLN A C 1
ATOM 1512 O O . GLN A 1 187 ? 2.285 -8.918 -13.154 1.00 92.94 187 GLN A O 1
ATOM 1517 N N . LEU A 1 188 ? 2.282 -7.372 -14.788 1.00 92.19 188 LEU A N 1
ATOM 1518 C CA . LEU A 1 188 ? 1.436 -6.424 -14.075 1.00 92.19 188 LEU A CA 1
ATOM 1519 C C . LEU A 1 188 ? 0.026 -6.979 -13.849 1.00 92.19 188 LEU A C 1
ATOM 1521 O O . LEU A 1 188 ? -0.528 -6.786 -12.772 1.00 92.19 188 LEU A O 1
ATOM 1525 N N . ILE A 1 189 ? -0.536 -7.697 -14.827 1.00 91.88 189 ILE A N 1
ATOM 1526 C CA . ILE A 1 189 ? -1.851 -8.338 -14.689 1.00 91.88 189 ILE A CA 1
ATOM 1527 C C . ILE A 1 189 ? -1.814 -9.405 -13.591 1.00 91.88 189 ILE A C 1
ATOM 1529 O O . ILE A 1 189 ? -2.670 -9.389 -12.708 1.00 91.88 189 ILE A O 1
ATOM 1533 N N . VAL A 1 190 ? -0.812 -10.293 -13.605 1.00 88.06 190 VAL A N 1
ATOM 1534 C CA . VAL A 1 190 ? -0.677 -11.353 -12.589 1.00 88.06 190 VAL A CA 1
ATOM 1535 C C . VAL A 1 190 ? -0.491 -10.750 -11.195 1.00 88.06 190 VAL A C 1
ATOM 1537 O O . VAL A 1 190 ? -1.182 -11.146 -10.259 1.00 88.06 190 VAL A O 1
ATOM 1540 N N . PHE A 1 191 ? 0.392 -9.756 -11.057 1.00 88.75 191 PHE A N 1
ATOM 1541 C CA . PHE A 1 191 ? 0.603 -9.048 -9.792 1.00 88.75 191 PHE A CA 1
ATOM 1542 C C . PHE A 1 191 ? -0.664 -8.326 -9.316 1.00 88.75 191 PHE A C 1
ATOM 1544 O O . PHE A 1 191 ? -1.007 -8.383 -8.136 1.00 88.75 191 PHE A O 1
ATOM 1551 N N . GLY A 1 192 ? -1.376 -7.666 -10.231 1.00 90.31 192 GLY A N 1
ATOM 1552 C CA . GLY A 1 192 ? -2.591 -6.918 -9.932 1.00 90.31 192 GLY A CA 1
ATOM 1553 C C . GLY A 1 192 ? -3.723 -7.811 -9.436 1.00 90.31 192 GLY A C 1
ATOM 1554 O O . GLY A 1 192 ? -4.346 -7.490 -8.429 1.00 90.31 192 GLY A O 1
ATOM 1555 N N . GLN A 1 193 ? -3.960 -8.953 -10.085 1.00 87.06 193 GLN A N 1
ATOM 1556 C CA . GLN A 1 193 ? -4.983 -9.910 -9.648 1.00 87.06 193 GLN A CA 1
ATOM 1557 C C . GLN A 1 193 ? -4.674 -10.489 -8.264 1.00 87.06 193 GLN A C 1
ATOM 1559 O O . GLN A 1 193 ? -5.563 -10.578 -7.418 1.00 87.06 193 GLN A O 1
ATOM 1564 N N . ASP A 1 194 ? -3.411 -10.842 -8.021 1.00 83.50 194 ASP A N 1
ATOM 1565 C CA . ASP A 1 194 ? -2.960 -11.393 -6.744 1.00 83.50 194 ASP A CA 1
ATOM 1566 C C . ASP A 1 194 ? -3.139 -10.377 -5.603 1.00 83.50 194 ASP A C 1
ATOM 1568 O O . ASP A 1 194 ? -3.794 -10.667 -4.600 1.00 83.50 194 ASP A O 1
ATOM 1572 N N . ARG A 1 195 ? -2.659 -9.140 -5.794 1.00 87.06 195 ARG A N 1
ATOM 1573 C CA . ARG A 1 195 ? -2.805 -8.063 -4.803 1.00 87.06 195 ARG A CA 1
ATOM 1574 C C . ARG A 1 195 ? -4.253 -7.635 -4.601 1.00 87.06 195 ARG A C 1
ATOM 1576 O O . ARG A 1 195 ? -4.652 -7.416 -3.462 1.00 87.06 195 ARG A O 1
ATOM 1583 N N . SER A 1 196 ? -5.046 -7.557 -5.669 1.00 90.31 196 SER A N 1
ATOM 1584 C CA . SER A 1 196 ? -6.463 -7.197 -5.580 1.00 90.31 196 SER A CA 1
ATOM 1585 C C . SER A 1 196 ? -7.245 -8.179 -4.711 1.00 90.31 196 SER A C 1
ATOM 1587 O O . SER A 1 196 ? -8.107 -7.748 -3.950 1.00 90.31 196 SER A O 1
ATOM 1589 N N . ALA A 1 197 ? -6.951 -9.480 -4.796 1.00 87.06 197 ALA A N 1
ATOM 1590 C CA . ALA A 1 197 ? -7.628 -10.483 -3.978 1.00 87.06 197 ALA A CA 1
ATOM 1591 C C . ALA A 1 197 ? -7.296 -10.333 -2.484 1.00 87.06 197 ALA A C 1
ATOM 1593 O O . ALA A 1 197 ? -8.203 -10.359 -1.655 1.00 87.06 197 ALA A O 1
ATOM 1594 N N . HIS A 1 198 ? -6.023 -10.102 -2.144 1.00 87.69 198 HIS A N 1
ATOM 1595 C CA . HIS A 1 198 ? -5.592 -9.887 -0.756 1.00 87.69 198 HIS A CA 1
ATOM 1596 C C . HIS A 1 198 ? -6.207 -8.618 -0.162 1.00 87.69 198 HIS A C 1
ATOM 1598 O O . HIS A 1 198 ? -6.759 -8.652 0.935 1.00 87.69 198 HIS A O 1
ATOM 1604 N N . VAL A 1 199 ? -6.159 -7.511 -0.913 1.00 91.25 199 VAL A N 1
ATOM 1605 C CA . VAL A 1 199 ? -6.756 -6.238 -0.488 1.00 91.25 199 VAL A CA 1
ATOM 1606 C C . VAL A 1 199 ? -8.261 -6.391 -0.301 1.00 91.25 199 VAL A C 1
ATOM 1608 O O . VAL A 1 199 ? -8.787 -5.955 0.716 1.00 91.25 199 VAL A O 1
ATOM 1611 N N . SER A 1 200 ? -8.951 -7.066 -1.225 1.00 91.88 200 SER A N 1
ATOM 1612 C CA . SER A 1 200 ? -10.389 -7.306 -1.100 1.00 91.88 200 SER A CA 1
ATOM 1613 C C . SER A 1 200 ? -10.733 -8.148 0.129 1.00 91.88 200 SER A C 1
ATOM 1615 O O . SER A 1 200 ? -11.677 -7.809 0.837 1.00 91.88 200 SER A O 1
ATOM 1617 N N . PHE A 1 201 ? -9.976 -9.212 0.413 1.00 91.31 201 PHE A N 1
ATOM 1618 C CA . PHE A 1 201 ? -10.184 -10.016 1.617 1.00 91.31 201 PHE A CA 1
ATOM 1619 C C . PHE A 1 201 ? -9.963 -9.195 2.894 1.00 91.31 201 PHE A C 1
ATOM 1621 O O . PHE A 1 201 ? -10.790 -9.248 3.806 1.00 91.31 201 PHE A O 1
ATOM 1628 N N . GLY A 1 202 ? -8.888 -8.403 2.940 1.00 92.94 202 GLY A N 1
ATOM 1629 C CA . GLY A 1 202 ? -8.584 -7.516 4.059 1.00 92.94 202 GLY A CA 1
ATOM 1630 C C . GLY A 1 202 ? -9.679 -6.479 4.312 1.00 92.94 202 GLY A C 1
ATOM 1631 O O . GLY A 1 202 ? -10.156 -6.366 5.437 1.00 92.94 202 GLY A O 1
ATOM 1632 N N . GLU A 1 203 ? -10.141 -5.781 3.270 1.00 93.00 203 GLU A N 1
ATOM 1633 C CA . GLU A 1 203 ? -11.207 -4.775 3.389 1.00 93.00 203 GLU A CA 1
ATOM 1634 C C . GLU A 1 203 ? -12.551 -5.386 3.797 1.00 93.00 203 GLU A C 1
ATOM 1636 O O . GLU A 1 203 ? -13.219 -4.866 4.690 1.00 93.00 203 GLU A O 1
ATOM 1641 N N . ASN A 1 204 ? -12.928 -6.526 3.210 1.00 92.69 204 ASN A N 1
ATOM 1642 C CA . ASN A 1 204 ? -14.156 -7.230 3.588 1.00 92.69 204 ASN A CA 1
ATOM 1643 C C . ASN A 1 204 ? -14.101 -7.717 5.045 1.00 92.69 204 ASN A C 1
ATOM 1645 O O . ASN A 1 204 ? -15.104 -7.667 5.757 1.00 92.69 204 ASN A O 1
ATOM 1649 N N . SER A 1 205 ? -12.929 -8.163 5.505 1.00 94.25 205 SER A N 1
ATOM 1650 C CA . SER A 1 205 ? -12.722 -8.585 6.895 1.00 94.25 205 SER A CA 1
ATOM 1651 C C . SER A 1 205 ? -12.775 -7.394 7.850 1.00 94.25 205 SER A C 1
ATOM 1653 O O . SER A 1 205 ? -13.474 -7.462 8.858 1.00 94.25 205 SER A O 1
ATOM 1655 N N . ARG A 1 206 ? -12.126 -6.270 7.507 1.00 95.12 206 ARG A N 1
ATOM 1656 C CA . ARG A 1 206 ? -12.202 -5.011 8.267 1.00 95.12 206 ARG A CA 1
ATOM 1657 C C . ARG A 1 206 ? -13.648 -4.549 8.422 1.00 95.12 206 ARG A C 1
ATOM 1659 O O . ARG A 1 206 ? -14.060 -4.220 9.530 1.00 95.12 206 ARG A O 1
ATOM 1666 N N . LEU A 1 207 ? -14.430 -4.593 7.344 1.00 94.44 207 LEU A N 1
ATOM 1667 C CA . LEU A 1 207 ? -15.852 -4.266 7.379 1.00 94.44 207 LEU A CA 1
ATOM 1668 C C . LEU A 1 207 ? -16.635 -5.209 8.306 1.00 94.44 207 LEU A C 1
ATOM 1670 O O . LEU A 1 207 ? -17.430 -4.752 9.127 1.00 94.44 207 LEU A O 1
ATOM 1674 N N . ALA A 1 208 ? -16.387 -6.519 8.226 1.00 94.75 208 ALA A N 1
ATOM 1675 C CA . ALA A 1 208 ? -17.000 -7.487 9.133 1.00 94.75 208 ALA A CA 1
ATOM 1676 C C . ALA A 1 208 ? -16.634 -7.209 10.604 1.00 94.75 208 ALA A C 1
ATOM 1678 O O . ALA A 1 208 ? -17.494 -7.317 11.478 1.00 94.75 208 ALA A O 1
ATOM 1679 N N . PHE A 1 209 ? -15.395 -6.795 10.886 1.00 96.12 209 PHE A N 1
ATOM 1680 C CA . PHE A 1 209 ? -14.968 -6.387 12.225 1.00 96.12 209 PHE A CA 1
ATOM 1681 C C . PHE A 1 209 ? -15.652 -5.102 12.698 1.00 96.12 209 PHE A C 1
ATOM 1683 O O . PHE A 1 209 ? -15.991 -5.015 13.877 1.00 96.12 209 PHE A O 1
ATOM 1690 N N . SER A 1 210 ? -15.922 -4.140 11.809 1.00 95.75 210 SER A N 1
ATOM 1691 C CA . SER A 1 210 ? -16.725 -2.957 12.143 1.00 95.75 210 SER A CA 1
ATOM 1692 C C . SER A 1 210 ? -18.119 -3.350 12.631 1.00 95.75 210 SER A C 1
ATOM 1694 O O . SER A 1 210 ? -18.522 -2.913 13.703 1.00 95.75 210 SER A O 1
ATOM 1696 N N . HIS A 1 211 ? -18.810 -4.254 11.931 1.00 95.38 211 HIS A N 1
ATOM 1697 C CA . HIS A 1 211 ? -20.111 -4.784 12.377 1.00 95.38 211 HIS A CA 1
ATOM 1698 C C . HIS A 1 211 ? -20.034 -5.607 13.666 1.00 95.38 211 HIS A C 1
ATOM 1700 O O . HIS A 1 211 ? -20.990 -5.654 14.440 1.00 95.38 211 HIS A O 1
ATOM 1706 N N . LEU A 1 212 ? -18.907 -6.279 13.897 1.00 95.50 212 LEU A N 1
ATOM 1707 C CA . LEU A 1 212 ? -18.726 -7.154 15.048 1.00 95.50 212 LEU A CA 1
ATOM 1708 C C . LEU A 1 212 ? -18.423 -6.378 16.334 1.00 95.50 212 LEU A C 1
ATOM 1710 O O . LEU A 1 212 ? -18.988 -6.689 17.381 1.00 95.50 212 LEU A O 1
ATOM 1714 N N . TYR A 1 213 ? -17.535 -5.385 16.264 1.00 96.69 213 TYR A N 1
ATOM 1715 C CA . TYR A 1 213 ? -16.975 -4.713 17.439 1.00 96.69 213 TYR A CA 1
ATOM 1716 C C . TYR A 1 213 ? -17.519 -3.309 17.676 1.00 96.69 213 TYR A C 1
ATOM 1718 O O . TYR A 1 213 ? -17.574 -2.884 18.830 1.00 96.69 213 TYR A O 1
ATOM 1726 N N . LEU A 1 214 ? -17.945 -2.590 16.634 1.00 96.88 214 LEU A N 1
ATOM 1727 C CA . LEU A 1 214 ? -18.513 -1.257 16.801 1.00 96.88 214 LEU A CA 1
ATOM 1728 C C . LEU A 1 214 ? -20.009 -1.364 17.089 1.00 96.88 214 LEU A C 1
ATOM 1730 O O . LEU A 1 214 ? -20.761 -2.084 16.432 1.00 96.88 214 LEU A O 1
ATOM 1734 N N . ARG A 1 215 ? -20.444 -0.655 18.127 1.00 95.50 215 ARG A N 1
ATOM 1735 C CA . ARG A 1 215 ? -21.830 -0.689 18.581 1.00 95.50 215 ARG A CA 1
ATOM 1736 C C . ARG A 1 215 ? -22.711 0.115 17.627 1.00 95.50 215 ARG A C 1
ATOM 1738 O O . ARG A 1 215 ? -22.369 1.245 17.296 1.00 95.50 215 ARG A O 1
ATOM 1745 N N . ASP A 1 216 ? -23.859 -0.437 17.241 1.00 93.50 216 ASP A N 1
ATOM 1746 C CA . ASP A 1 216 ? -24.835 0.243 16.377 1.00 93.50 216 ASP A CA 1
ATOM 1747 C C . ASP A 1 216 ? -24.235 0.689 15.016 1.00 93.50 216 ASP A C 1
ATOM 1749 O O . ASP A 1 216 ? -24.695 1.656 14.405 1.00 93.50 216 ASP A O 1
ATOM 1753 N N . TRP A 1 217 ? -23.204 -0.022 14.526 1.00 94.06 217 TRP A N 1
ATOM 1754 C CA . TRP A 1 217 ? -22.638 0.190 13.190 1.00 94.06 217 TRP A CA 1
ATOM 1755 C C . TRP A 1 217 ? -23.678 -0.128 12.113 1.00 94.06 217 TRP A C 1
ATOM 1757 O O . TRP A 1 217 ? -24.406 -1.118 12.202 1.00 94.06 217 TRP A O 1
ATOM 1767 N N . ASN A 1 218 ? -23.762 0.719 11.090 1.00 90.88 218 ASN A N 1
ATOM 1768 C CA . ASN A 1 218 ? -24.767 0.604 10.044 1.00 90.88 218 ASN A CA 1
ATOM 1769 C C . ASN A 1 218 ? -24.165 0.848 8.644 1.00 90.88 218 ASN A C 1
ATOM 1771 O O . ASN A 1 218 ? -23.092 1.450 8.534 1.00 90.88 218 ASN A O 1
ATOM 1775 N N . PRO A 1 219 ? -24.874 0.449 7.569 1.00 88.62 219 PRO A N 1
ATOM 1776 C CA . PRO A 1 219 ? -24.381 0.610 6.201 1.00 88.62 219 PRO A CA 1
ATOM 1777 C C . PRO A 1 219 ? -24.141 2.050 5.729 1.00 88.62 219 PRO A C 1
ATOM 1779 O O . PRO A 1 219 ? -23.460 2.249 4.730 1.00 88.62 219 PRO A O 1
ATOM 1782 N N . GLN A 1 220 ? -24.662 3.067 6.427 1.00 88.06 220 GLN A N 1
ATOM 1783 C CA . GLN A 1 220 ? -24.453 4.474 6.052 1.00 88.06 220 GLN A CA 1
ATOM 1784 C C . GLN A 1 220 ? -23.004 4.922 6.294 1.00 88.06 220 GLN A C 1
ATOM 1786 O O . GLN A 1 220 ? -22.560 5.896 5.692 1.00 88.06 220 GLN A O 1
ATOM 1791 N N . TYR A 1 221 ? -22.264 4.205 7.146 1.00 87.25 221 TYR A N 1
ATOM 1792 C CA . TYR A 1 221 ? -20.846 4.457 7.416 1.00 87.25 221 TYR A CA 1
ATOM 1793 C C . TYR A 1 221 ? -19.897 3.664 6.500 1.00 87.25 221 TYR A C 1
ATOM 1795 O O . TYR A 1 221 ? -18.680 3.796 6.621 1.00 87.25 221 TYR A O 1
ATOM 1803 N N . GLU A 1 222 ? -20.424 2.823 5.605 1.00 86.00 222 GLU A N 1
ATOM 1804 C CA . GLU A 1 222 ? -19.622 1.941 4.744 1.00 86.00 222 GLU A CA 1
ATOM 1805 C C . GLU A 1 222 ? -19.266 2.580 3.401 1.00 86.00 222 GLU A C 1
ATOM 1807 O O . GLU A 1 222 ? -18.222 2.267 2.825 1.00 86.00 222 GLU A O 1
ATOM 1812 N N . THR A 1 223 ? -20.123 3.468 2.889 1.00 76.81 223 THR A N 1
ATOM 1813 C CA . THR A 1 223 ? -19.966 4.081 1.568 1.00 76.81 223 THR A CA 1
ATOM 1814 C C . THR A 1 223 ? -19.456 5.515 1.669 1.00 76.81 223 THR A C 1
ATOM 1816 O O . THR A 1 223 ? -19.863 6.307 2.515 1.00 76.81 223 THR A O 1
ATOM 1819 N N . LEU A 1 224 ? -18.563 5.879 0.747 1.00 66.44 224 LEU A N 1
ATOM 1820 C CA . LEU A 1 224 ? -18.146 7.264 0.517 1.00 66.44 224 LEU A CA 1
ATOM 1821 C C . LEU A 1 224 ? -19.138 7.961 -0.426 1.00 66.44 224 LEU A C 1
ATOM 1823 O O . LEU A 1 224 ? -18.741 8.505 -1.459 1.00 66.44 224 LEU A O 1
ATOM 1827 N N . ASP A 1 225 ? -20.432 7.912 -0.115 1.00 67.62 225 ASP A N 1
ATOM 1828 C CA . ASP A 1 225 ? -21.410 8.673 -0.890 1.00 67.62 225 ASP A CA 1
ATOM 1829 C C . ASP A 1 225 ? -21.163 10.164 -0.633 1.00 67.62 225 ASP A C 1
ATOM 1831 O O . ASP A 1 225 ? -21.120 10.604 0.514 1.00 67.62 225 ASP A O 1
ATOM 1835 N N . TYR A 1 226 ? -20.926 10.950 -1.689 1.00 68.25 226 TYR A N 1
ATOM 1836 C CA . TYR A 1 226 ? -20.735 12.395 -1.557 1.00 68.25 226 TYR A CA 1
ATOM 1837 C C . TYR A 1 226 ? -21.974 13.156 -2.051 1.00 68.25 226 TYR A C 1
ATOM 1839 O O . TYR A 1 226 ? -22.284 13.075 -3.245 1.00 68.25 226 TYR A O 1
ATOM 1847 N N . PRO A 1 227 ? -22.641 13.954 -1.189 1.00 74.44 227 PRO A N 1
ATOM 1848 C CA . PRO A 1 227 ? -22.375 14.157 0.244 1.00 74.44 227 PRO A CA 1
ATOM 1849 C C . PRO A 1 227 ? -22.888 12.990 1.116 1.00 74.44 227 PRO A C 1
ATOM 1851 O O . PRO A 1 227 ? -23.895 12.375 0.761 1.00 74.44 227 PRO A O 1
ATOM 1854 N N . PRO A 1 228 ? -22.248 12.700 2.265 1.00 74.44 228 PRO A N 1
ATOM 1855 C CA . PRO A 1 228 ? -22.621 11.554 3.088 1.00 74.44 228 PRO A CA 1
ATOM 1856 C C . PRO A 1 228 ? -23.979 11.783 3.757 1.00 74.44 228 PRO A C 1
ATOM 1858 O O . PRO A 1 228 ? -24.272 12.877 4.245 1.00 74.44 228 PRO A O 1
ATOM 1861 N N . ALA A 1 229 ? -24.814 10.742 3.784 1.00 74.75 229 ALA A N 1
ATOM 1862 C CA . ALA A 1 229 ? -26.136 10.795 4.409 1.00 74.75 229 ALA A CA 1
ATOM 1863 C C . ALA A 1 229 ? -26.060 10.923 5.944 1.00 74.75 229 ALA A C 1
ATOM 1865 O O . ALA A 1 229 ? -26.972 11.467 6.566 1.00 74.75 229 ALA A O 1
ATOM 1866 N N . SER A 1 230 ? -24.968 10.443 6.544 1.00 81.44 230 SER A N 1
ATOM 1867 C CA . SER A 1 230 ? -24.679 10.510 7.976 1.00 81.44 230 SER A CA 1
ATOM 1868 C C . SER A 1 230 ? -23.368 11.251 8.251 1.00 81.44 230 SER A C 1
ATOM 1870 O O . SER A 1 230 ? -22.489 11.356 7.397 1.00 81.44 230 SER A O 1
ATOM 1872 N N . GLY A 1 231 ? -23.219 11.761 9.477 1.00 85.12 231 GLY A N 1
ATOM 1873 C CA . GLY A 1 231 ? -21.927 12.246 9.966 1.00 85.12 231 GLY A CA 1
ATOM 1874 C C . GLY A 1 231 ? -20.907 11.109 10.140 1.00 85.12 231 GLY A C 1
ATOM 1875 O O . GLY A 1 231 ? -21.233 9.946 9.910 1.00 85.12 231 GLY A O 1
ATOM 1876 N N . PRO A 1 232 ? -19.673 11.412 10.572 1.00 88.38 232 PRO A N 1
ATOM 1877 C CA . PRO A 1 232 ? -18.707 10.382 10.947 1.00 88.38 232 PRO A CA 1
ATOM 1878 C C . PRO A 1 232 ? -19.200 9.605 12.177 1.00 88.38 232 PRO A C 1
ATOM 1880 O O . PRO A 1 232 ? -19.853 10.177 13.053 1.00 88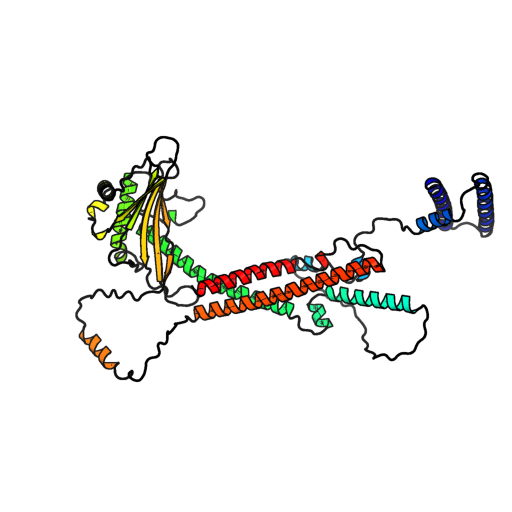.38 232 PRO A O 1
ATOM 1883 N N . TYR A 1 233 ? -18.857 8.320 12.264 1.00 93.25 233 TYR A N 1
ATOM 1884 C CA . TYR A 1 233 ? -19.161 7.495 13.434 1.00 93.25 233 TYR A CA 1
ATOM 1885 C C . TYR A 1 233 ? -18.387 8.022 14.658 1.00 93.25 233 TYR A C 1
ATOM 1887 O O . TYR A 1 233 ? -17.154 8.091 14.655 1.00 93.25 233 TYR A O 1
ATOM 1895 N N . ALA A 1 234 ? -19.112 8.495 15.675 1.00 94.06 234 ALA A N 1
ATOM 1896 C CA . ALA A 1 234 ? -18.543 9.226 16.803 1.00 94.06 234 ALA A CA 1
ATOM 1897 C C . ALA A 1 234 ? -19.420 9.125 18.059 1.00 94.06 234 ALA A C 1
ATOM 1899 O O . ALA A 1 234 ? -20.641 9.056 17.954 1.00 94.06 234 ALA A O 1
ATOM 1900 N N . ALA A 1 235 ? -18.790 9.204 19.233 1.00 94.38 235 ALA A N 1
ATOM 1901 C CA . ALA A 1 235 ? -19.464 9.381 20.515 1.00 94.38 235 ALA A CA 1
ATOM 1902 C C . ALA A 1 235 ? -19.596 10.871 20.859 1.00 94.38 235 ALA A C 1
ATOM 1904 O O . ALA A 1 235 ? -18.654 11.652 20.671 1.00 94.38 235 ALA A O 1
ATOM 1905 N N . TYR A 1 236 ? -20.740 11.246 21.431 1.00 93.38 236 TYR A N 1
ATOM 1906 C CA . TYR A 1 236 ? -21.021 12.621 21.871 1.00 93.38 236 TYR A CA 1
ATOM 1907 C C . TYR A 1 236 ? -21.254 12.721 23.380 1.00 93.38 236 TYR A C 1
ATOM 1909 O O . TYR A 1 236 ? -21.145 13.804 23.956 1.00 93.38 236 TYR A O 1
ATOM 1917 N N . GLN A 1 237 ? -21.562 11.600 24.040 1.00 94.81 237 GLN A N 1
ATOM 1918 C CA . GLN A 1 237 ? -21.780 11.549 25.485 1.00 94.81 237 GLN A CA 1
ATOM 1919 C C . GLN A 1 237 ? -20.727 10.684 26.186 1.00 94.81 237 GLN A C 1
ATOM 1921 O O . GLN A 1 237 ? -20.217 9.707 25.642 1.00 94.81 237 GLN A O 1
ATOM 1926 N N . GLN A 1 238 ? -20.415 11.024 27.440 1.00 94.25 238 GLN A N 1
ATOM 1927 C CA . GLN A 1 238 ? -19.428 10.279 28.232 1.00 94.25 238 GLN A CA 1
ATOM 1928 C C . GLN A 1 238 ? -19.890 8.851 28.543 1.00 94.25 238 GLN A C 1
ATOM 1930 O O . GLN A 1 238 ? -19.085 7.926 28.498 1.00 94.25 238 GLN A O 1
ATOM 1935 N N . ASP A 1 239 ? -21.177 8.656 28.837 1.00 95.56 239 ASP A N 1
ATOM 1936 C CA . ASP A 1 239 ? -21.723 7.323 29.118 1.00 95.56 239 ASP A CA 1
ATOM 1937 C C . ASP A 1 239 ? -21.730 6.446 27.864 1.00 95.56 239 ASP A C 1
ATOM 1939 O O . ASP A 1 239 ? -21.442 5.253 27.936 1.00 95.56 239 ASP A O 1
ATOM 1943 N N . GLU A 1 240 ? -21.980 7.054 26.705 1.00 95.31 240 GLU A N 1
ATOM 1944 C CA . GLU A 1 240 ? -21.927 6.399 25.400 1.00 95.31 240 GLU A CA 1
ATOM 1945 C C . GLU A 1 240 ? -20.532 5.823 25.122 1.00 95.31 240 GLU A C 1
ATOM 1947 O O . GLU A 1 240 ? -20.417 4.657 24.752 1.00 95.31 240 GLU A O 1
ATOM 1952 N N . PHE A 1 241 ? -19.469 6.585 25.413 1.00 95.50 241 PHE A N 1
ATOM 1953 C CA . PHE A 1 241 ? -18.086 6.104 25.337 1.00 95.50 241 PHE A CA 1
ATOM 1954 C C . PHE A 1 241 ? -17.881 4.814 26.149 1.00 95.50 241 PHE A C 1
ATOM 1956 O O . PHE A 1 241 ? -17.416 3.810 25.612 1.00 95.50 241 PHE A O 1
ATOM 1963 N N . TYR A 1 242 ? -18.280 4.797 27.426 1.00 96.44 242 TYR A N 1
ATOM 1964 C CA . TYR A 1 242 ? -18.115 3.609 28.273 1.00 96.44 242 TYR A CA 1
ATOM 1965 C C . TYR A 1 242 ? -18.958 2.424 27.790 1.00 96.44 242 TYR A C 1
ATOM 1967 O O . TYR A 1 242 ? -18.507 1.280 27.849 1.00 96.44 242 TYR A O 1
ATOM 1975 N N . LEU A 1 243 ? -20.163 2.682 27.284 1.00 96.19 243 LEU A N 1
ATOM 1976 C CA . LEU A 1 243 ? -21.029 1.650 26.724 1.00 96.19 243 LEU A CA 1
ATOM 1977 C C . LEU A 1 243 ? -20.455 1.026 25.444 1.00 96.19 243 LEU A C 1
ATOM 1979 O O . LEU A 1 243 ? -20.604 -0.180 25.248 1.00 96.19 243 LEU A O 1
ATOM 1983 N N . MET A 1 244 ? -19.795 1.806 24.585 1.00 95.88 244 MET A N 1
ATOM 1984 C CA . MET A 1 244 ? -19.118 1.280 23.393 1.00 95.88 244 MET A CA 1
ATOM 1985 C C . MET A 1 244 ? -17.915 0.406 23.756 1.00 95.88 244 MET A C 1
ATOM 1987 O O . MET A 1 244 ? -17.730 -0.662 23.169 1.00 95.88 244 MET A O 1
ATOM 1991 N N . LEU A 1 245 ? -17.135 0.807 24.766 1.00 95.75 245 LEU A N 1
ATOM 1992 C CA . LEU A 1 245 ? -16.047 -0.021 25.295 1.00 95.75 245 LEU A CA 1
ATOM 1993 C C . LEU A 1 245 ? -16.578 -1.346 25.859 1.00 95.75 245 LEU A C 1
ATOM 1995 O O . LEU A 1 245 ? -16.091 -2.415 25.499 1.00 95.75 245 LEU A O 1
ATOM 1999 N N . GLY A 1 246 ? -17.618 -1.289 26.696 1.00 95.56 246 GLY A N 1
ATOM 2000 C CA . GLY A 1 246 ? -18.250 -2.480 27.268 1.00 95.56 246 GLY A CA 1
ATOM 2001 C C . GLY A 1 246 ? -18.817 -3.429 26.208 1.00 95.56 246 GLY A C 1
ATOM 2002 O O . GLY A 1 246 ? -18.624 -4.646 26.294 1.00 95.56 246 GLY A O 1
ATOM 2003 N N . TYR A 1 247 ? -19.445 -2.877 25.164 1.00 96.06 247 TYR A N 1
ATOM 2004 C CA . TYR A 1 247 ? -19.908 -3.641 24.005 1.00 96.06 247 TYR A CA 1
ATOM 2005 C C . TYR A 1 247 ? -18.745 -4.337 23.292 1.00 96.06 247 TYR A C 1
ATOM 2007 O O . TYR A 1 247 ? -18.796 -5.550 23.102 1.00 96.06 247 TYR A O 1
ATOM 2015 N N . THR A 1 248 ? -17.668 -3.608 22.988 1.00 96.19 248 THR A N 1
ATOM 2016 C CA . THR A 1 248 ? -16.481 -4.156 22.308 1.00 96.19 248 THR A CA 1
ATOM 2017 C C . THR A 1 248 ? -15.879 -5.327 23.088 1.00 96.19 248 THR A C 1
ATOM 2019 O O . THR A 1 248 ? -15.640 -6.390 22.520 1.00 96.19 248 THR A O 1
ATOM 2022 N N . ILE A 1 249 ? -15.704 -5.179 24.406 1.00 95.31 249 ILE A N 1
ATOM 2023 C CA . ILE A 1 249 ? -15.171 -6.236 25.284 1.00 95.31 249 ILE A CA 1
ATOM 2024 C C . ILE A 1 249 ? -16.105 -7.456 25.313 1.00 95.31 249 ILE A C 1
ATOM 2026 O O . ILE A 1 249 ? -15.662 -8.606 25.287 1.00 95.31 249 ILE A O 1
ATOM 2030 N N . THR A 1 250 ? -17.417 -7.217 25.339 1.00 94.31 250 THR A N 1
ATOM 2031 C CA . THR A 1 250 ? -18.416 -8.292 25.303 1.00 94.31 250 THR A CA 1
ATOM 2032 C C . THR A 1 250 ? -18.359 -9.060 23.983 1.00 94.31 250 THR A C 1
ATOM 2034 O O . THR A 1 250 ? -18.437 -10.290 23.991 1.00 94.31 250 THR A O 1
ATOM 2037 N N . GLN A 1 251 ? -18.205 -8.353 22.861 1.00 94.19 251 GLN A N 1
ATOM 2038 C CA . GLN A 1 251 ? -18.103 -8.963 21.537 1.00 94.19 251 GLN A CA 1
ATOM 2039 C C . GLN A 1 251 ? -16.785 -9.703 21.352 1.00 94.19 251 GLN A C 1
ATOM 2041 O O . GLN A 1 251 ? -16.786 -10.824 20.850 1.00 94.19 251 GLN A O 1
ATOM 2046 N N . PHE A 1 252 ? -15.684 -9.162 21.876 1.00 93.88 252 PHE A N 1
ATOM 2047 C CA . PHE A 1 252 ? -14.400 -9.853 21.932 1.00 93.88 252 PHE A CA 1
ATOM 2048 C C . PHE A 1 252 ? -14.530 -11.239 22.572 1.00 93.88 252 PHE A C 1
ATOM 2050 O O . PHE A 1 252 ? -14.179 -12.236 21.941 1.00 93.88 252 PHE A O 1
ATOM 2057 N N . ASN A 1 253 ? -15.143 -11.325 23.757 1.00 92.62 253 ASN A N 1
ATOM 2058 C CA . ASN A 1 253 ? -15.372 -12.593 24.459 1.00 92.62 253 ASN A CA 1
ATOM 2059 C C . ASN A 1 253 ? -16.209 -13.603 23.660 1.00 92.62 253 ASN A C 1
ATOM 2061 O O . ASN A 1 253 ? -16.094 -14.810 23.876 1.00 92.62 253 ASN A O 1
ATOM 2065 N N . LYS A 1 254 ? -17.065 -13.120 22.757 1.00 91.69 254 LYS A N 1
ATOM 2066 C CA . LYS A 1 254 ? -17.986 -13.942 21.968 1.00 91.69 254 LYS A CA 1
ATOM 2067 C C . LYS A 1 254 ? -17.508 -14.207 20.544 1.00 91.69 254 LYS A C 1
ATOM 2069 O O . LYS A 1 254 ? -18.142 -15.030 19.884 1.00 91.69 254 LYS A O 1
ATOM 2074 N N . THR A 1 255 ? -16.414 -13.584 20.098 1.00 92.31 255 THR A N 1
ATOM 2075 C CA . THR A 1 255 ? -15.907 -13.603 18.712 1.00 92.31 255 THR A CA 1
ATOM 2076 C C . THR A 1 255 ? -15.994 -14.987 18.068 1.00 92.31 255 THR A C 1
ATOM 2078 O O . THR A 1 255 ? -16.683 -15.138 17.067 1.00 92.31 255 THR A O 1
ATOM 2081 N N . GLU A 1 256 ? -15.400 -16.015 18.685 1.00 89.62 256 GLU A N 1
ATOM 2082 C CA . GLU A 1 256 ? -15.366 -17.387 18.141 1.00 89.62 256 GLU A CA 1
ATOM 2083 C C . GLU A 1 256 ? -16.753 -18.032 17.955 1.00 89.62 256 GLU A C 1
ATOM 2085 O O . GLU A 1 256 ? -16.901 -18.968 17.176 1.00 89.62 256 GLU A O 1
ATOM 2090 N N . SER A 1 257 ? -17.768 -17.575 18.693 1.00 88.56 257 SER A N 1
ATOM 2091 C CA . SER A 1 257 ? -19.116 -18.163 18.677 1.00 88.56 257 SER A CA 1
ATOM 2092 C C . SER A 1 257 ? -20.118 -17.402 17.811 1.00 88.56 257 SER A C 1
ATOM 2094 O O . SER A 1 257 ? -21.091 -18.002 17.360 1.00 88.56 257 SER A O 1
ATOM 2096 N N . ILE A 1 258 ? -19.908 -16.102 17.591 1.00 91.38 258 ILE A N 1
ATOM 2097 C CA . ILE A 1 258 ? -20.837 -15.253 16.827 1.00 91.38 258 ILE A CA 1
ATOM 2098 C C . ILE A 1 258 ? -20.320 -14.906 15.433 1.00 91.38 258 ILE A C 1
ATOM 2100 O O . ILE A 1 258 ? -21.123 -14.605 14.549 1.00 91.38 258 ILE A O 1
ATOM 2104 N N . ALA A 1 259 ? -19.000 -14.890 15.232 1.00 92.00 259 ALA A N 1
ATOM 2105 C CA . ALA A 1 259 ? -18.436 -14.493 13.958 1.00 92.00 259 ALA A CA 1
ATOM 2106 C C . ALA A 1 259 ? -18.707 -15.576 12.908 1.00 92.00 259 ALA A C 1
ATOM 2108 O O . ALA A 1 259 ? -18.468 -16.761 13.129 1.00 92.00 259 ALA A O 1
ATOM 2109 N N . ILE A 1 260 ? -19.208 -15.153 11.745 1.00 90.69 260 ILE A N 1
ATOM 2110 C CA . ILE A 1 260 ? -19.453 -16.052 10.607 1.00 90.69 260 ILE A CA 1
ATOM 2111 C C . ILE A 1 260 ? -18.123 -16.574 10.055 1.00 90.69 260 ILE A C 1
ATOM 2113 O O . ILE A 1 260 ? -18.002 -17.748 9.711 1.00 90.69 260 ILE A O 1
ATOM 2117 N N . GLY A 1 261 ? -17.112 -15.702 9.986 1.00 79.50 261 GLY A N 1
ATOM 2118 C CA . GLY A 1 261 ? -15.741 -16.133 9.751 1.00 79.50 261 GLY A CA 1
ATOM 2119 C C . GLY A 1 261 ? -15.252 -16.872 10.987 1.00 79.50 261 GLY A C 1
ATOM 2120 O O . GLY A 1 261 ? -15.369 -16.343 12.089 1.00 79.50 261 GLY A O 1
ATOM 2121 N N . SER A 1 262 ? -14.726 -18.085 10.821 1.00 85.12 262 SER A N 1
ATOM 2122 C CA . SER A 1 262 ? -14.160 -18.893 11.910 1.00 85.12 262 SER A CA 1
ATOM 2123 C C . SER A 1 262 ? -12.829 -18.306 12.403 1.00 85.12 262 SER A C 1
ATOM 2125 O O . SER A 1 262 ? -11.778 -18.928 12.283 1.00 85.12 262 SER A O 1
ATOM 2127 N N . TYR A 1 263 ? -12.882 -17.066 12.885 1.00 90.56 263 TYR A N 1
ATOM 2128 C CA . TYR A 1 263 ? -11.772 -16.315 13.440 1.00 90.56 263 TYR A CA 1
ATOM 2129 C C . TYR A 1 263 ? -11.372 -16.897 14.793 1.00 90.56 263 TYR A C 1
ATOM 2131 O O . TYR A 1 263 ? -12.229 -17.259 15.602 1.00 90.56 263 TYR A O 1
ATOM 2139 N N . LEU A 1 264 ? -10.068 -16.971 15.031 1.00 90.00 264 LEU A N 1
ATOM 2140 C CA . LEU A 1 264 ? -9.482 -17.596 16.212 1.00 90.00 264 LEU A CA 1
ATOM 2141 C C . LEU A 1 264 ? -8.533 -16.620 16.896 1.00 90.00 264 LEU A C 1
ATOM 2143 O O . LEU A 1 264 ? -7.916 -15.776 16.246 1.00 90.00 264 LEU A O 1
ATOM 2147 N N . PHE A 1 265 ? -8.382 -16.743 18.208 1.00 88.38 265 PHE A N 1
ATOM 2148 C CA . PHE A 1 265 ? -7.354 -15.993 18.918 1.00 88.38 265 PHE A CA 1
ATOM 2149 C C . PHE A 1 265 ? -5.990 -16.676 18.799 1.00 88.38 265 PHE A C 1
ATOM 2151 O O . PHE A 1 265 ? -5.889 -17.896 18.863 1.00 88.38 265 PHE A O 1
ATOM 2158 N N . THR A 1 266 ? -4.928 -15.875 18.676 1.00 78.38 266 THR A N 1
ATOM 2159 C CA . THR A 1 266 ? -3.539 -16.365 18.582 1.00 78.38 266 THR A CA 1
ATOM 2160 C C . THR A 1 266 ? -3.051 -17.032 19.876 1.00 78.38 266 THR A C 1
ATOM 2162 O O . THR A 1 266 ? -2.105 -17.810 19.855 1.00 78.38 266 THR A O 1
ATOM 2165 N N . SER A 1 267 ? -3.658 -16.700 21.019 1.00 81.19 267 SER A N 1
ATOM 2166 C CA . SER A 1 267 ? -3.240 -17.146 22.352 1.00 81.19 267 SER A CA 1
ATOM 2167 C C . SER A 1 267 ? -4.395 -17.823 23.083 1.00 81.19 267 SER A C 1
ATOM 2169 O O . SER A 1 267 ? -5.525 -17.336 23.040 1.00 81.19 267 SER A O 1
ATOM 2171 N N . ASP A 1 268 ? -4.093 -18.878 23.847 1.00 79.94 268 ASP A N 1
ATOM 2172 C CA . ASP A 1 268 ? -5.042 -19.559 24.743 1.00 79.94 268 ASP A CA 1
ATOM 2173 C C . ASP A 1 268 ? -5.692 -18.600 25.759 1.00 79.94 268 ASP A C 1
ATOM 2175 O O . ASP A 1 268 ? -6.842 -18.779 26.188 1.00 79.94 268 ASP A O 1
ATOM 2179 N N . LYS A 1 269 ? -4.944 -17.561 26.152 1.00 85.06 269 LYS A N 1
ATOM 2180 C CA . LYS A 1 269 ? -5.400 -16.464 27.010 1.00 85.06 269 LYS A CA 1
ATOM 2181 C C . LYS A 1 269 ? -5.344 -15.156 26.220 1.00 85.06 269 LYS A C 1
ATOM 2183 O O . LYS A 1 269 ? -4.344 -14.441 26.308 1.00 85.06 269 LYS A O 1
ATOM 2188 N N . PRO A 1 270 ? -6.390 -14.851 25.436 1.00 90.06 270 PRO A N 1
ATOM 2189 C CA . PRO A 1 270 ? -6.432 -13.622 24.666 1.00 90.06 270 PRO A CA 1
ATOM 2190 C C . PRO A 1 270 ? -6.645 -12.426 25.602 1.00 90.06 270 PRO A C 1
ATOM 2192 O O . PRO A 1 270 ? -7.422 -12.499 26.559 1.00 90.06 270 PRO A O 1
ATOM 2195 N N . PHE A 1 271 ? -5.940 -11.335 25.322 1.00 93.00 271 PHE A N 1
ATOM 2196 C CA . PHE A 1 271 ? -6.007 -10.081 26.067 1.00 93.00 271 PHE A CA 1
ATOM 2197 C C . PHE A 1 271 ? -6.332 -8.923 25.118 1.00 93.00 271 PHE A C 1
ATOM 2199 O O . PHE A 1 271 ? -6.103 -9.029 23.913 1.00 93.00 271 PHE A O 1
ATOM 2206 N N . LEU A 1 272 ? -6.872 -7.833 25.665 1.00 93.88 272 LEU A N 1
ATOM 2207 C CA . LEU A 1 272 ? -6.935 -6.541 24.981 1.00 93.88 272 LEU A CA 1
ATOM 2208 C C . LEU A 1 272 ? -5.982 -5.579 25.666 1.00 93.88 272 LEU A C 1
ATOM 2210 O O . LEU A 1 272 ? -6.013 -5.445 26.891 1.00 93.88 272 LEU A O 1
ATOM 2214 N N . THR A 1 273 ? -5.217 -4.848 24.873 1.00 95.94 273 THR A N 1
ATOM 2215 C CA . THR A 1 273 ? -4.434 -3.721 25.361 1.00 95.94 273 THR A CA 1
ATOM 2216 C C . THR A 1 273 ? -5.261 -2.454 25.213 1.00 95.94 273 THR A C 1
ATOM 2218 O O . THR A 1 273 ? -5.740 -2.121 24.130 1.00 95.94 273 THR A O 1
ATOM 2221 N N . PHE A 1 274 ? -5.439 -1.739 26.317 1.00 96.31 274 PHE A N 1
ATOM 2222 C CA . PHE A 1 274 ? -6.085 -0.434 26.344 1.00 96.31 274 PHE A CA 1
ATOM 2223 C C . PHE A 1 274 ? -5.033 0.638 26.544 1.00 96.31 274 PHE A C 1
ATOM 2225 O O . PHE A 1 274 ? -4.234 0.521 27.470 1.00 96.31 274 PHE A O 1
ATOM 2232 N N . CYS A 1 275 ? -5.078 1.714 25.763 1.00 96.25 275 CYS A N 1
ATOM 2233 C CA . CYS A 1 275 ? -4.221 2.873 25.988 1.00 96.25 275 CYS A CA 1
ATOM 2234 C C . CYS A 1 275 ? -5.023 4.171 26.037 1.00 96.25 275 CYS A C 1
ATOM 2236 O O . CYS A 1 275 ? -5.910 4.429 25.227 1.00 96.25 275 CYS A O 1
ATOM 2238 N N . ARG A 1 276 ? -4.661 5.030 26.987 1.00 94.75 276 ARG A N 1
ATOM 2239 C CA . ARG A 1 276 ? -5.153 6.400 27.130 1.00 94.75 276 ARG A CA 1
ATOM 2240 C C . ARG A 1 276 ? -4.015 7.359 26.825 1.00 94.75 276 ARG A C 1
ATOM 2242 O O . ARG A 1 276 ? -2.990 7.311 27.501 1.00 94.75 276 ARG A O 1
ATOM 2249 N N . VAL A 1 277 ? -4.246 8.281 25.899 1.00 93.38 277 VAL A N 1
ATOM 2250 C CA . VAL A 1 277 ? -3.374 9.428 25.638 1.00 93.38 277 VAL A CA 1
ATOM 2251 C C . VAL A 1 277 ? -4.063 10.690 26.147 1.00 93.38 277 VAL A C 1
ATOM 2253 O O . VAL A 1 277 ? -5.184 11.012 25.738 1.00 93.38 277 VAL A O 1
ATOM 2256 N N . SER A 1 278 ? -3.409 11.409 27.054 1.00 91.00 278 SER A N 1
ATOM 2257 C CA . SER A 1 278 ? -3.929 12.642 27.650 1.00 91.00 278 SER A CA 1
ATOM 2258 C C . SER A 1 278 ? -2.883 13.746 27.715 1.00 91.00 278 SER A C 1
ATOM 2260 O O . SER A 1 278 ? -1.688 13.481 27.771 1.00 91.00 278 SER A O 1
ATOM 2262 N N . VAL A 1 279 ? -3.339 14.997 27.755 1.00 88.44 279 VAL A N 1
ATOM 2263 C CA . VAL A 1 279 ? -2.470 16.152 28.015 1.00 88.44 279 VAL A CA 1
ATOM 2264 C C . VAL A 1 279 ? -2.005 16.126 29.473 1.00 88.44 279 VAL A C 1
ATOM 2266 O O . VAL A 1 279 ? -2.841 16.043 30.379 1.00 88.44 279 VAL A O 1
ATOM 2269 N N . ALA A 1 280 ? -0.692 16.223 29.691 1.00 84.00 280 ALA A N 1
ATOM 2270 C CA . ALA A 1 280 ? -0.087 16.249 31.020 1.00 84.00 280 ALA A CA 1
ATOM 2271 C C . ALA A 1 280 ? -0.606 17.407 31.885 1.00 84.00 280 ALA A C 1
ATOM 2273 O O . ALA A 1 280 ? -0.841 18.519 31.410 1.00 84.00 280 ALA A O 1
ATOM 2274 N N . ASP A 1 281 ? -0.700 17.165 33.191 1.00 72.12 281 ASP A N 1
ATOM 2275 C CA . ASP A 1 281 ? -1.127 18.156 34.185 1.00 72.12 281 ASP A CA 1
ATOM 2276 C C . ASP A 1 281 ? 0.037 18.998 34.723 1.00 72.12 281 ASP A C 1
ATOM 2278 O O . ASP A 1 281 ? 0.269 19.089 35.928 1.00 72.12 281 ASP A O 1
ATOM 2282 N N . ARG A 1 282 ? 0.845 19.567 33.827 1.00 66.25 282 ARG A N 1
ATOM 2283 C CA . ARG A 1 282 ? 1.945 20.459 34.208 1.00 66.25 282 ARG A CA 1
ATOM 2284 C C . ARG A 1 282 ? 1.604 21.848 33.698 1.00 66.25 282 ARG A C 1
ATOM 2286 O O . ARG A 1 282 ? 1.607 22.076 32.495 1.00 66.25 282 ARG A O 1
ATOM 2293 N N . GLY A 1 283 ? 1.213 22.726 34.624 1.00 55.34 283 GLY A N 1
ATOM 2294 C CA . GLY A 1 283 ? 0.666 24.055 34.353 1.00 55.34 283 GLY A CA 1
ATOM 2295 C C . GLY A 1 283 ? 1.335 24.799 33.189 1.00 55.34 283 GLY A C 1
ATOM 2296 O O . GLY A 1 283 ? 2.553 24.840 33.090 1.00 55.34 283 GLY A O 1
ATOM 2297 N N . LEU A 1 284 ? 0.477 25.370 32.339 1.00 60.41 284 LEU A N 1
ATOM 2298 C CA . LEU A 1 284 ? 0.697 26.364 31.282 1.00 60.41 284 LEU A CA 1
ATOM 2299 C C . LEU A 1 284 ? 2.045 26.317 30.515 1.00 60.41 284 LEU A C 1
ATOM 2301 O O . LEU A 1 284 ? 3.059 26.819 30.987 1.00 60.41 284 LEU A O 1
ATOM 2305 N N . MET A 1 285 ? 1.952 25.867 29.250 1.00 53.41 285 MET A N 1
ATOM 2306 C CA . MET A 1 285 ? 2.821 26.138 28.075 1.00 53.41 285 MET A CA 1
ATOM 2307 C C . MET A 1 285 ? 3.603 24.971 27.446 1.00 53.41 285 MET A C 1
ATOM 2309 O O . MET A 1 285 ? 4.294 25.188 26.453 1.00 53.41 285 MET A O 1
ATOM 2313 N N . THR A 1 286 ? 3.434 23.726 27.890 1.00 55.56 286 THR A N 1
ATOM 2314 C CA . THR A 1 286 ? 3.906 22.565 27.110 1.00 55.56 286 THR A CA 1
ATOM 2315 C C . THR A 1 286 ? 2.802 21.526 26.964 1.00 55.56 286 THR A C 1
ATOM 2317 O O . THR A 1 286 ? 2.401 20.908 27.947 1.00 55.56 286 THR A O 1
ATOM 2320 N N . HIS A 1 287 ? 2.317 21.315 25.736 1.00 65.00 287 HIS A N 1
ATOM 2321 C CA . HIS A 1 287 ? 1.486 20.164 25.376 1.00 65.00 287 HIS A CA 1
ATOM 2322 C C . HIS A 1 287 ? 2.351 18.895 25.396 1.00 65.00 287 HIS A C 1
ATOM 2324 O O . HIS A 1 287 ? 2.763 18.402 24.353 1.00 65.00 287 HIS A O 1
ATOM 2330 N N . THR A 1 288 ? 2.703 18.400 26.581 1.00 78.25 288 THR A N 1
ATOM 2331 C CA . THR A 1 288 ? 3.336 17.084 26.706 1.00 78.25 288 THR A CA 1
ATOM 2332 C C . THR A 1 288 ? 2.245 16.025 26.759 1.00 78.25 288 THR A C 1
ATOM 2334 O O . THR A 1 288 ? 1.364 16.081 27.619 1.00 78.25 288 THR A O 1
ATOM 2337 N N . GLU A 1 289 ? 2.287 15.088 25.818 1.00 87.56 289 GLU A N 1
ATOM 2338 C CA . GLU A 1 289 ? 1.365 13.958 25.749 1.00 87.56 289 GLU A CA 1
ATOM 2339 C C . GLU A 1 289 ? 1.827 12.850 26.701 1.00 87.56 289 GLU A C 1
ATOM 2341 O O . GLU A 1 289 ? 2.979 12.419 26.668 1.00 87.56 289 GLU A O 1
ATOM 2346 N N . GLU A 1 290 ? 0.925 12.389 27.561 1.00 89.25 290 GLU A N 1
ATOM 2347 C CA . GLU A 1 290 ? 1.142 11.262 28.463 1.00 89.25 290 GLU A CA 1
ATOM 2348 C C . GLU A 1 290 ? 0.314 10.072 27.982 1.00 89.25 290 GLU A C 1
ATOM 2350 O O . GLU A 1 290 ? -0.910 10.166 27.859 1.00 89.25 290 GLU A O 1
ATOM 2355 N N . THR A 1 291 ? 0.987 8.947 27.730 1.00 92.62 291 THR A N 1
ATOM 2356 C CA . THR A 1 291 ? 0.351 7.687 27.328 1.00 92.62 291 THR A CA 1
ATOM 2357 C C . THR A 1 291 ? 0.422 6.690 28.473 1.00 92.62 291 THR A C 1
ATOM 2359 O O . THR A 1 291 ? 1.495 6.466 29.036 1.00 92.62 291 THR A O 1
ATOM 2362 N N . HIS A 1 292 ? -0.710 6.101 28.845 1.00 94.06 292 HIS A N 1
ATOM 2363 C CA . HIS A 1 292 ? -0.792 5.019 29.828 1.00 94.06 292 HIS A CA 1
ATOM 2364 C C . HIS A 1 292 ? -1.546 3.848 29.215 1.00 94.06 292 HIS A C 1
ATOM 2366 O O . HIS A 1 292 ? -2.652 4.044 28.712 1.00 94.06 292 HIS A O 1
ATOM 2372 N N . CYS A 1 293 ? -0.959 2.656 29.287 1.00 96.12 293 CYS A N 1
ATOM 2373 C CA . CYS A 1 293 ? -1.533 1.436 28.738 1.00 96.12 293 CYS A CA 1
ATOM 2374 C C . CYS A 1 293 ? -1.678 0.359 29.814 1.00 96.12 293 CYS A C 1
ATOM 2376 O O . CYS A 1 293 ? -0.869 0.309 30.743 1.00 96.12 293 CYS A O 1
ATOM 2378 N N . ALA A 1 294 ? -2.684 -0.502 29.677 1.00 95.06 294 ALA A N 1
ATOM 2379 C CA . ALA A 1 294 ? -2.844 -1.693 30.501 1.00 95.06 294 ALA A CA 1
ATOM 2380 C C . ALA A 1 294 ? -3.487 -2.835 29.705 1.00 95.06 294 ALA A C 1
ATOM 2382 O O . ALA A 1 294 ? -4.361 -2.600 28.868 1.00 95.06 294 ALA A O 1
ATOM 2383 N N . ASP A 1 295 ? -3.084 -4.064 30.024 1.00 93.56 295 ASP A N 1
ATOM 2384 C CA . ASP A 1 295 ? -3.637 -5.275 29.425 1.00 93.56 295 ASP A CA 1
ATOM 2385 C C . ASP A 1 295 ? -4.780 -5.827 30.279 1.00 93.56 295 ASP A C 1
ATOM 2387 O O . ASP A 1 295 ? -4.667 -5.981 31.500 1.00 93.56 295 ASP A O 1
ATOM 2391 N N . LEU A 1 296 ? -5.888 -6.147 29.619 1.00 91.06 296 LEU A N 1
ATOM 2392 C CA . LEU A 1 296 ? -7.088 -6.713 30.217 1.00 91.06 296 LEU A CA 1
ATOM 2393 C C . LEU A 1 296 ? -7.304 -8.134 29.701 1.00 91.06 296 LEU A C 1
ATOM 2395 O O . LEU A 1 296 ? -7.304 -8.364 28.493 1.00 91.06 296 LEU A O 1
ATOM 2399 N N . TYR A 1 297 ? -7.597 -9.059 30.614 1.00 90.75 297 TYR A N 1
ATOM 2400 C CA . TYR A 1 297 ? -8.007 -10.429 30.306 1.00 90.75 297 TYR A CA 1
ATOM 2401 C C . TYR A 1 297 ? -9.531 -10.545 30.466 1.00 90.75 297 TYR A C 1
ATOM 2403 O O . TYR A 1 297 ? -10.033 -10.648 31.585 1.00 90.75 297 TYR A O 1
ATOM 2411 N N . PRO A 1 298 ? -10.317 -10.498 29.377 1.00 83.31 298 PRO A N 1
ATOM 2412 C CA . PRO A 1 298 ? -11.752 -10.226 29.484 1.00 83.31 298 PRO A CA 1
ATOM 2413 C C . PRO A 1 298 ? -12.589 -11.387 30.010 1.00 83.31 298 PRO A C 1
ATOM 2415 O O . PRO A 1 298 ? -13.724 -11.169 30.431 1.00 83.31 298 PRO A O 1
ATOM 2418 N N . LYS A 1 299 ? -12.054 -12.615 29.990 1.00 81.38 299 LYS A N 1
ATOM 2419 C CA . LYS A 1 299 ? -12.726 -13.795 30.560 1.00 81.38 299 LYS A CA 1
ATOM 2420 C C . LYS A 1 299 ? -12.905 -13.690 32.077 1.00 81.38 299 LYS A C 1
ATOM 2422 O O . LYS A 1 299 ? -13.798 -14.335 32.616 1.00 81.38 299 LYS A O 1
ATOM 2427 N N . ASP A 1 300 ? -12.103 -12.856 32.735 1.00 80.12 300 ASP A N 1
ATOM 2428 C CA . ASP A 1 300 ? -12.151 -12.645 34.182 1.00 80.12 300 ASP A CA 1
ATOM 2429 C C . ASP A 1 300 ? -13.140 -11.530 34.581 1.00 80.12 300 ASP A C 1
ATOM 2431 O O . ASP A 1 300 ? -13.360 -11.284 35.768 1.00 80.12 300 ASP A O 1
ATOM 2435 N N . VAL A 1 301 ? -13.760 -10.853 33.603 1.00 85.75 301 VAL A N 1
ATOM 2436 C CA . VAL A 1 301 ? -14.675 -9.728 33.834 1.00 85.75 301 VAL A CA 1
ATOM 2437 C C . VAL A 1 301 ? -16.137 -10.196 33.754 1.00 85.75 301 VAL A C 1
ATOM 2439 O O . VAL A 1 301 ? -16.542 -10.771 32.741 1.00 85.75 301 VAL A O 1
ATOM 2442 N N . PRO A 1 302 ? -16.971 -9.934 34.778 1.00 86.88 302 PRO A N 1
ATOM 2443 C CA . PRO A 1 302 ? -18.381 -10.313 34.757 1.00 86.88 302 PRO A CA 1
ATOM 2444 C C . PRO A 1 302 ? -19.170 -9.528 33.698 1.00 86.88 302 PRO A C 1
ATOM 2446 O O . PRO A 1 302 ? -19.030 -8.309 33.570 1.00 86.88 302 PRO A O 1
ATOM 2449 N N . ALA A 1 303 ? -20.052 -10.224 32.973 1.00 85.19 303 ALA A N 1
ATOM 2450 C CA . ALA A 1 303 ? -20.830 -9.652 31.869 1.00 85.19 303 ALA A CA 1
ATOM 2451 C C . ALA A 1 303 ? -21.724 -8.471 32.298 1.00 85.19 303 ALA A C 1
ATOM 2453 O O . ALA A 1 303 ? -21.848 -7.497 31.557 1.00 85.19 303 ALA A O 1
ATOM 2454 N N . ASP A 1 304 ? -22.279 -8.511 33.512 1.00 85.75 304 ASP A N 1
ATOM 2455 C CA . ASP A 1 304 ? -23.159 -7.455 34.038 1.00 85.75 304 ASP A CA 1
ATOM 2456 C C . ASP A 1 304 ? -22.422 -6.120 34.245 1.00 85.75 304 ASP A C 1
ATOM 2458 O O . ASP A 1 304 ? -23.001 -5.039 34.123 1.00 85.75 304 ASP A O 1
ATOM 2462 N N . SER A 1 305 ? -21.115 -6.165 34.530 1.00 89.00 305 SER A N 1
ATOM 2463 C CA . SER A 1 305 ? -20.298 -4.952 34.649 1.00 89.00 305 SER A CA 1
ATOM 2464 C C . SER A 1 305 ? -19.983 -4.321 33.293 1.00 89.00 305 SER A C 1
ATOM 2466 O O . SER A 1 305 ? -19.726 -3.121 33.231 1.00 89.00 305 SER A O 1
ATOM 2468 N N . LEU A 1 306 ? -20.029 -5.102 32.209 1.00 90.94 306 LEU A N 1
ATOM 2469 C CA . LEU A 1 306 ? -19.761 -4.633 30.848 1.00 90.94 306 LEU A CA 1
ATOM 2470 C C . LEU A 1 306 ? -20.991 -4.003 30.180 1.00 90.94 306 LEU A C 1
ATOM 2472 O O . LEU A 1 306 ? -20.838 -3.244 29.226 1.00 90.94 306 LEU A O 1
ATOM 2476 N N . SER A 1 307 ? -22.204 -4.270 30.674 1.00 90.25 307 SER A N 1
ATOM 2477 C CA . SER A 1 307 ? -23.439 -3.716 30.101 1.00 90.25 307 SER A CA 1
ATOM 2478 C C . SER A 1 307 ? -23.770 -2.300 30.580 1.00 90.25 307 SER A C 1
ATOM 2480 O O . SER A 1 307 ? -24.620 -1.639 29.985 1.00 90.25 307 SER A O 1
ATOM 2482 N N . THR A 1 308 ? -23.122 -1.823 31.648 1.00 94.31 308 THR A N 1
ATOM 2483 C CA . THR A 1 308 ? -23.440 -0.539 32.292 1.00 94.31 308 THR A CA 1
ATOM 2484 C C . THR A 1 308 ? -22.234 0.399 32.271 1.00 94.31 308 THR A C 1
ATOM 2486 O O . THR A 1 308 ? -21.127 -0.004 32.623 1.00 94.31 308 THR A O 1
ATOM 2489 N N . ALA A 1 309 ? -22.447 1.680 31.942 1.00 94.06 309 ALA A N 1
ATOM 2490 C CA . ALA A 1 309 ? -21.381 2.688 31.877 1.00 94.06 309 ALA A CA 1
ATOM 2491 C C . ALA A 1 309 ? -20.583 2.818 33.192 1.00 94.06 309 ALA A C 1
ATOM 2493 O O . ALA A 1 309 ? -19.357 2.925 33.176 1.00 94.06 309 ALA A O 1
ATOM 2494 N N . SER A 1 310 ? -21.262 2.756 34.343 1.00 94.38 310 SER A N 1
ATOM 2495 C CA . SER A 1 310 ? -20.625 2.810 35.666 1.00 94.38 310 SER A CA 1
ATOM 2496 C C . SER A 1 310 ? -19.707 1.613 35.936 1.00 94.38 310 SER A C 1
ATOM 2498 O O . SER A 1 310 ? -18.628 1.796 36.499 1.00 94.38 310 SER A O 1
ATOM 2500 N N . GLY A 1 311 ? -20.101 0.415 35.494 1.00 94.00 311 GLY A N 1
ATOM 2501 C CA . GLY A 1 311 ? -19.311 -0.808 35.640 1.00 94.00 311 GLY A CA 1
ATOM 2502 C C . GLY A 1 311 ? -18.015 -0.746 34.835 1.00 94.00 311 GLY A C 1
ATOM 2503 O O . GLY A 1 311 ? -16.937 -0.967 35.384 1.00 94.00 311 GLY A O 1
ATOM 2504 N N . VAL A 1 312 ? -18.094 -0.326 33.568 1.00 94.81 312 VAL A N 1
ATOM 2505 C CA . VAL A 1 312 ? -16.909 -0.141 32.710 1.00 94.81 312 VAL A CA 1
ATOM 2506 C C . VAL A 1 312 ? -16.003 0.972 33.244 1.00 94.81 312 VAL A C 1
ATOM 2508 O O . VAL A 1 312 ? -14.780 0.839 33.243 1.00 94.81 312 VAL A O 1
ATOM 2511 N N . ARG A 1 313 ? -16.576 2.058 33.772 1.00 95.00 313 ARG A N 1
ATOM 2512 C CA . ARG A 1 313 ? -15.802 3.134 34.406 1.00 95.00 313 ARG A CA 1
ATOM 2513 C C . ARG A 1 313 ? -15.024 2.643 35.629 1.00 95.00 313 ARG A C 1
ATOM 2515 O O . ARG A 1 313 ? -13.867 3.025 35.801 1.00 95.00 313 ARG A O 1
ATOM 2522 N N . GLN A 1 314 ? -15.638 1.805 36.466 1.00 93.50 314 GLN A N 1
ATOM 2523 C CA . GLN A 1 314 ? -14.970 1.202 37.620 1.00 93.50 314 GLN A CA 1
ATOM 2524 C C . GLN A 1 314 ? -13.892 0.202 37.187 1.00 93.50 314 GLN A C 1
ATOM 2526 O O . GLN A 1 314 ? -12.798 0.213 37.748 1.00 93.50 314 GLN A O 1
ATOM 2531 N N . LEU A 1 315 ? -14.164 -0.600 36.152 1.00 92.94 315 LEU A N 1
ATOM 2532 C CA . LEU A 1 315 ? -13.184 -1.503 35.552 1.00 92.94 315 LEU A CA 1
ATOM 2533 C C . LEU A 1 315 ? -11.938 -0.725 35.114 1.00 92.94 315 LEU A C 1
ATOM 2535 O O . LEU A 1 315 ? -10.842 -1.022 35.572 1.00 92.94 315 LEU A O 1
ATOM 2539 N N . LEU A 1 316 ? -12.099 0.330 34.314 1.00 93.69 316 LEU A N 1
ATOM 2540 C CA . LEU A 1 316 ? -10.973 1.149 33.859 1.00 93.69 316 LEU A CA 1
ATOM 2541 C C . LEU A 1 316 ? -10.221 1.816 35.017 1.00 93.69 316 LEU A C 1
ATOM 2543 O O . LEU A 1 316 ? -8.998 1.916 34.972 1.00 93.69 316 LEU A O 1
ATOM 2547 N N . ALA A 1 317 ? -10.918 2.246 36.072 1.00 93.19 317 ALA A N 1
ATOM 2548 C CA . ALA A 1 317 ? -10.270 2.806 37.256 1.00 93.19 317 ALA A CA 1
ATOM 2549 C C . ALA A 1 317 ? -9.362 1.785 37.965 1.00 93.19 317 ALA A C 1
ATOM 2551 O O . ALA A 1 317 ? -8.253 2.145 38.353 1.00 93.19 317 ALA A O 1
ATOM 2552 N N . ASN A 1 318 ? -9.783 0.519 38.062 1.00 92.25 318 ASN A N 1
ATOM 2553 C CA . ASN A 1 318 ? -8.989 -0.553 38.673 1.00 92.25 318 ASN A CA 1
ATOM 2554 C C . ASN A 1 318 ? -7.689 -0.844 37.903 1.00 92.25 318 ASN A C 1
ATOM 2556 O O . ASN A 1 318 ? -6.698 -1.245 38.505 1.00 92.25 318 ASN A O 1
ATOM 2560 N N . TYR A 1 319 ? -7.682 -0.601 36.589 1.00 90.50 319 TYR A N 1
ATOM 2561 C CA . TYR A 1 319 ? -6.508 -0.750 35.722 1.00 90.50 319 TYR A CA 1
ATOM 2562 C C . TYR A 1 319 ? -5.722 0.561 35.531 1.00 90.50 319 TYR A C 1
ATOM 2564 O O . TYR A 1 319 ? -4.903 0.660 34.623 1.00 90.50 319 TYR A O 1
ATOM 2572 N N . ASN A 1 320 ? -5.950 1.584 36.367 1.00 91.62 320 ASN A N 1
ATOM 2573 C CA . ASN A 1 320 ? -5.322 2.912 36.256 1.00 91.62 320 ASN A CA 1
ATOM 2574 C C . ASN A 1 320 ? -5.581 3.639 34.917 1.00 91.62 320 ASN A C 1
ATOM 2576 O O . ASN A 1 320 ? -4.844 4.545 34.528 1.00 91.62 320 ASN A O 1
ATOM 2580 N N . LEU A 1 321 ? -6.679 3.304 34.242 1.00 93.00 321 LEU A N 1
ATOM 2581 C CA . LEU A 1 321 ? -7.118 3.879 32.967 1.00 93.00 321 LEU A CA 1
ATOM 2582 C C . LEU A 1 321 ? -8.321 4.821 33.123 1.00 93.00 321 LEU A C 1
ATOM 2584 O O . LEU A 1 321 ? -9.079 5.039 32.180 1.00 93.00 321 LEU A O 1
ATOM 2588 N N . SER A 1 322 ? -8.517 5.404 34.311 1.00 92.88 322 SER A N 1
ATOM 2589 C CA . SER A 1 322 ? -9.598 6.373 34.541 1.00 92.88 322 SER A CA 1
ATOM 2590 C C . SER A 1 322 ? -9.535 7.527 33.528 1.00 92.88 322 SER A C 1
ATOM 2592 O O . SER A 1 322 ? -8.483 8.119 33.301 1.00 92.88 322 SER A O 1
ATOM 2594 N N . VAL A 1 323 ? -10.649 7.862 32.879 1.00 92.62 323 VAL A N 1
ATOM 2595 C CA . VAL A 1 323 ? -10.650 8.842 31.783 1.00 92.62 323 VAL A CA 1
ATOM 2596 C C . VAL A 1 323 ? -11.081 10.216 32.292 1.00 92.62 323 VAL A C 1
ATOM 2598 O O . VAL A 1 323 ? -12.204 10.394 32.761 1.00 92.62 323 VAL A O 1
ATOM 2601 N N . ASN A 1 324 ? -10.199 11.214 32.161 1.00 92.12 324 ASN A N 1
ATOM 2602 C CA . ASN A 1 324 ? -10.568 12.623 32.288 1.00 92.12 324 ASN A CA 1
ATOM 2603 C C . ASN A 1 324 ? -10.815 13.195 30.887 1.00 92.12 324 ASN A C 1
ATOM 2605 O O . ASN A 1 324 ? -9.872 13.554 30.178 1.00 92.12 324 ASN A O 1
ATOM 2609 N N . PHE A 1 325 ? -12.087 13.295 30.498 1.00 91.56 325 PHE A N 1
ATOM 2610 C CA . PHE A 1 325 ? -12.475 13.744 29.162 1.00 91.56 325 PHE A CA 1
ATOM 2611 C C . PHE A 1 325 ? -12.003 15.157 28.821 1.00 91.56 325 PHE A C 1
ATOM 2613 O O . PHE A 1 325 ? -11.842 15.430 27.642 1.00 91.56 325 PHE A O 1
ATOM 2620 N N . ALA A 1 326 ? -11.718 16.045 29.779 1.00 89.31 326 ALA A N 1
ATOM 2621 C CA . ALA A 1 326 ? -11.178 17.372 29.461 1.00 89.31 326 ALA A CA 1
ATOM 2622 C C . ALA A 1 326 ? -9.754 17.290 28.877 1.00 89.31 326 ALA A C 1
ATOM 2624 O O . ALA A 1 326 ? -9.399 18.056 27.984 1.00 89.31 326 ALA A O 1
ATOM 2625 N N . ARG A 1 327 ? -8.956 16.316 29.336 1.00 89.75 327 ARG A N 1
ATOM 2626 C CA . ARG A 1 327 ? -7.548 16.130 28.940 1.00 89.75 327 ARG A CA 1
ATOM 2627 C C . ARG A 1 327 ? -7.324 15.001 27.943 1.00 89.75 327 ARG A C 1
ATOM 2629 O O . ARG A 1 327 ? -6.237 14.915 27.383 1.00 89.75 327 ARG A O 1
ATOM 2636 N N . LEU A 1 328 ? -8.316 14.136 27.739 1.00 91.88 328 LEU A N 1
ATOM 2637 C CA . LEU A 1 328 ? -8.232 13.023 26.798 1.00 91.88 328 LEU A CA 1
ATOM 2638 C C . LEU A 1 328 ? -8.000 13.537 25.370 1.00 91.88 328 LEU A C 1
ATOM 2640 O O . LEU A 1 328 ? -8.740 14.406 24.905 1.00 91.88 328 LEU A O 1
ATOM 2644 N N . LEU A 1 329 ? -7.006 12.971 24.692 1.00 92.00 329 LEU A N 1
ATOM 2645 C CA . LEU A 1 329 ? -6.746 13.183 23.268 1.00 92.00 329 LEU A CA 1
ATOM 2646 C C . LEU A 1 329 ? -7.215 11.974 22.456 1.00 92.00 329 LEU A C 1
ATOM 2648 O O . LEU A 1 329 ? -7.971 12.125 21.499 1.00 92.00 329 LEU A O 1
ATOM 2652 N N . LYS A 1 330 ? -6.805 10.777 22.885 1.00 94.19 330 LYS A N 1
ATOM 2653 C CA . LYS A 1 330 ? -7.066 9.512 22.198 1.00 94.19 330 LYS A CA 1
ATOM 2654 C C . LYS A 1 330 ? -7.210 8.377 23.206 1.00 94.19 330 LYS A C 1
ATOM 2656 O O . LYS A 1 330 ? -6.514 8.350 24.221 1.00 94.19 330 LYS A O 1
ATOM 2661 N N . PHE A 1 331 ? -8.106 7.444 22.924 1.00 96.50 331 PHE A N 1
ATOM 2662 C CA . PHE A 1 331 ? -8.241 6.187 23.652 1.00 96.50 331 PHE A CA 1
ATOM 2663 C C . PHE A 1 331 ? -8.227 5.036 22.646 1.00 96.50 331 PHE A C 1
ATOM 2665 O O . PHE A 1 331 ? -8.945 5.109 21.653 1.00 96.50 331 PHE A O 1
ATOM 2672 N N . THR A 1 332 ? -7.411 4.007 22.858 1.00 97.31 332 THR A N 1
ATOM 2673 C CA . THR A 1 332 ? -7.285 2.877 21.926 1.00 97.31 332 THR A CA 1
ATOM 2674 C C . THR A 1 332 ? -7.543 1.539 22.595 1.00 97.31 332 THR A C 1
ATOM 2676 O O . THR A 1 332 ? -7.273 1.363 23.784 1.00 97.31 332 THR A O 1
ATOM 2679 N N . MET A 1 333 ? -8.065 0.606 21.802 1.00 97.06 333 MET A N 1
ATOM 2680 C CA . MET A 1 333 ? -8.180 -0.814 22.119 1.00 97.06 333 MET A CA 1
ATOM 2681 C C . MET A 1 333 ? -7.483 -1.610 21.025 1.00 97.06 333 MET A C 1
ATOM 2683 O O . MET A 1 333 ? -7.773 -1.402 19.845 1.00 97.06 333 MET A O 1
ATOM 2687 N N . GLU A 1 334 ? -6.593 -2.513 21.416 1.00 96.62 334 GLU A N 1
ATOM 2688 C CA . GLU A 1 334 ? -5.781 -3.294 20.487 1.00 96.62 334 GLU A CA 1
ATOM 2689 C C . GLU A 1 334 ? -5.815 -4.775 20.847 1.00 96.62 334 GLU A C 1
ATOM 2691 O O . GLU A 1 334 ? -5.710 -5.141 22.022 1.00 96.62 334 GLU A O 1
ATOM 2696 N N . PHE A 1 335 ? -5.993 -5.629 19.840 1.00 95.50 335 PHE A N 1
ATOM 2697 C CA . PHE A 1 335 ? -5.929 -7.082 19.993 1.00 95.50 335 PHE A CA 1
ATOM 2698 C C . PHE A 1 335 ? -5.671 -7.784 18.658 1.00 95.50 335 PHE A C 1
ATOM 2700 O O . PHE A 1 335 ? -5.863 -7.217 17.583 1.00 95.50 335 PHE A O 1
ATOM 2707 N N . GLU A 1 336 ? -5.242 -9.043 18.725 1.00 94.38 336 GLU A N 1
ATOM 2708 C CA . GLU A 1 336 ? -4.880 -9.835 17.549 1.00 94.38 336 GLU A CA 1
ATOM 2709 C C . GLU A 1 336 ? -5.860 -10.985 17.306 1.00 94.38 336 GLU A C 1
ATOM 2711 O O . GLU A 1 336 ? -6.265 -11.681 18.241 1.00 94.38 336 GLU A O 1
ATOM 2716 N N . ILE A 1 337 ? -6.197 -11.211 16.035 1.00 92.62 337 ILE A N 1
ATOM 2717 C CA . ILE A 1 337 ? -7.078 -12.291 15.583 1.00 92.62 337 ILE A CA 1
ATOM 2718 C C . ILE A 1 337 ? -6.488 -12.971 14.351 1.00 92.62 337 ILE A C 1
ATOM 2720 O O . ILE A 1 337 ? -5.964 -12.320 13.452 1.00 92.62 337 ILE A O 1
ATOM 2724 N N . LEU A 1 338 ? -6.615 -14.292 14.287 1.00 91.62 338 LEU A N 1
ATOM 2725 C CA . LEU A 1 338 ? -6.246 -15.113 13.144 1.00 91.62 338 LEU A CA 1
ATOM 2726 C C . LEU A 1 338 ? -7.476 -15.422 12.282 1.00 91.62 338 LEU A C 1
ATOM 2728 O O . LEU A 1 338 ? -8.542 -15.778 12.790 1.00 91.62 338 LEU A O 1
ATOM 2732 N N . SER A 1 339 ? -7.326 -15.304 10.966 1.00 90.94 339 SER A N 1
ATOM 2733 C CA . SER A 1 339 ? -8.338 -15.715 9.998 1.00 90.94 339 SER A CA 1
ATOM 2734 C C . SER A 1 339 ? -8.438 -17.238 9.888 1.00 90.94 339 SER A C 1
ATOM 2736 O O . SER A 1 339 ? -7.454 -17.941 10.127 1.00 90.94 339 SER A O 1
ATOM 2738 N N . PRO A 1 340 ? -9.583 -17.768 9.423 1.00 87.00 340 PRO A N 1
ATOM 2739 C CA . PRO A 1 340 ? -9.623 -19.134 8.920 1.00 87.00 340 PRO A CA 1
ATOM 2740 C C . PRO A 1 340 ? -8.728 -19.290 7.682 1.00 87.00 340 PRO A C 1
ATOM 2742 O O . PRO A 1 340 ? -8.288 -18.305 7.081 1.00 87.00 340 PRO A O 1
ATOM 2745 N N . ILE A 1 341 ? -8.513 -20.543 7.279 1.00 85.25 341 ILE A N 1
ATOM 2746 C CA . ILE A 1 341 ? -7.802 -20.881 6.045 1.00 85.25 341 ILE A CA 1
ATOM 2747 C C . ILE A 1 341 ? -8.572 -20.315 4.849 1.00 85.25 341 ILE A C 1
ATOM 2749 O O . ILE A 1 341 ? -9.724 -20.685 4.613 1.00 85.25 341 ILE A O 1
ATOM 2753 N N . VAL A 1 342 ? -7.920 -19.460 4.066 1.00 83.38 342 VAL A N 1
ATOM 2754 C CA . VAL A 1 342 ? -8.484 -18.888 2.843 1.00 83.38 342 VAL A CA 1
ATOM 2755 C C . VAL A 1 342 ? -7.892 -19.619 1.644 1.00 83.38 342 VAL A C 1
ATOM 2757 O O . VAL A 1 342 ? -6.687 -19.579 1.422 1.00 83.38 342 VAL A O 1
ATOM 2760 N N . THR A 1 343 ? -8.730 -20.322 0.880 1.00 70.06 343 THR A N 1
ATOM 2761 C CA . THR A 1 343 ? -8.293 -21.230 -0.200 1.00 70.06 343 THR A CA 1
ATOM 2762 C C . THR A 1 343 ? -8.467 -20.666 -1.611 1.00 70.06 343 THR A C 1
ATOM 2764 O O . THR A 1 343 ? -7.959 -21.252 -2.565 1.00 70.06 343 THR A O 1
ATOM 2767 N N . GLU A 1 344 ? -9.164 -19.539 -1.774 1.00 69.75 344 GLU A N 1
ATOM 2768 C CA . GLU A 1 344 ? -9.483 -18.936 -3.078 1.00 69.75 344 GLU A CA 1
ATOM 2769 C C . GLU A 1 344 ? -8.962 -17.494 -3.198 1.00 69.75 344 GLU A C 1
ATOM 2771 O O . GLU A 1 344 ? -9.695 -16.574 -3.558 1.00 69.75 344 GLU A O 1
ATOM 2776 N N . LEU A 1 345 ? -7.679 -17.276 -2.895 1.00 73.12 345 LEU A N 1
ATOM 2777 C CA . LEU A 1 345 ? -7.033 -15.972 -3.073 1.00 73.12 345 LEU A CA 1
ATOM 2778 C C . LEU A 1 345 ? -6.352 -15.851 -4.436 1.00 73.12 345 LEU A C 1
ATOM 2780 O O . LEU A 1 345 ? -5.340 -16.486 -4.726 1.00 73.12 345 LEU A O 1
ATOM 2784 N N . GLY A 1 346 ? -6.891 -14.971 -5.275 1.00 71.44 346 GLY A N 1
ATOM 2785 C CA . GLY A 1 346 ? -6.296 -14.632 -6.564 1.00 71.44 346 GLY A CA 1
ATOM 2786 C C . GLY A 1 346 ? -6.400 -15.769 -7.582 1.00 71.44 346 GLY A C 1
ATOM 2787 O O . GLY A 1 346 ? -7.393 -16.488 -7.654 1.00 71.44 346 GLY A O 1
ATOM 2788 N N . TRP A 1 347 ? -5.381 -15.900 -8.432 1.00 66.06 347 TRP A N 1
ATOM 2789 C CA . TRP A 1 347 ? -5.403 -16.810 -9.584 1.00 66.06 347 TRP A CA 1
ATOM 2790 C C . TRP A 1 347 ? -5.026 -18.270 -9.255 1.00 66.06 347 TRP A C 1
ATOM 2792 O O . TRP A 1 347 ? -5.216 -19.156 -10.090 1.00 66.06 347 TRP A O 1
ATOM 2802 N N . ARG A 1 348 ? -4.495 -18.546 -8.055 1.00 62.31 348 ARG A N 1
ATOM 2803 C CA . ARG A 1 348 ? -4.067 -19.882 -7.597 1.00 62.31 348 ARG A CA 1
ATOM 2804 C C . ARG A 1 348 ? -4.666 -20.184 -6.226 1.00 62.31 348 ARG A C 1
ATOM 2806 O O . ARG A 1 348 ? -4.572 -19.368 -5.323 1.00 62.31 348 ARG A O 1
ATOM 2813 N N . ARG A 1 349 ? -5.221 -21.387 -6.065 1.00 62.66 349 ARG A N 1
ATOM 2814 C CA . ARG A 1 349 ? -5.869 -21.857 -4.829 1.00 62.66 349 ARG A CA 1
ATOM 2815 C C . ARG A 1 349 ? -4.861 -22.323 -3.780 1.00 62.66 349 ARG A C 1
ATOM 2817 O O . ARG A 1 349 ? -4.742 -23.517 -3.514 1.00 62.66 349 ARG A O 1
ATOM 2824 N N . GLU A 1 350 ? -4.071 -21.398 -3.260 1.00 65.06 350 GLU A N 1
ATOM 2825 C CA . GLU A 1 350 ? -3.184 -21.674 -2.131 1.00 65.06 350 GLU A CA 1
ATOM 2826 C C . GLU A 1 350 ? -3.864 -21.282 -0.828 1.00 65.06 350 GLU A C 1
ATOM 2828 O O . GLU A 1 350 ? -4.538 -20.260 -0.756 1.00 65.06 350 GLU A O 1
ATOM 2833 N N . ALA A 1 351 ? -3.718 -22.149 0.173 1.00 71.88 351 ALA A N 1
ATOM 2834 C CA . ALA A 1 351 ? -4.230 -21.929 1.511 1.00 71.88 351 ALA A CA 1
ATOM 2835 C C . ALA A 1 351 ? -3.322 -20.932 2.239 1.00 71.88 351 ALA A C 1
ATOM 2837 O O . ALA A 1 351 ? -2.168 -21.248 2.533 1.00 71.88 351 ALA A O 1
ATOM 2838 N N . GLU A 1 352 ? -3.844 -19.744 2.524 1.00 81.75 352 GLU A N 1
ATOM 2839 C CA . GLU A 1 352 ? -3.166 -18.713 3.310 1.00 81.75 352 GLU A CA 1
ATOM 2840 C C . GLU A 1 352 ? -4.028 -18.326 4.519 1.00 81.75 352 GLU A C 1
ATOM 2842 O O . GLU A 1 352 ? -5.259 -18.418 4.482 1.00 81.75 352 GLU A O 1
ATOM 2847 N N . CYS A 1 353 ? -3.373 -17.908 5.601 1.00 88.06 353 CYS A N 1
ATOM 2848 C CA . CYS A 1 353 ? -4.020 -17.358 6.785 1.00 88.06 353 CYS A CA 1
ATOM 2849 C C . CYS A 1 353 ? -3.559 -15.914 6.985 1.00 88.06 353 CYS A C 1
ATOM 2851 O O . CYS A 1 353 ? -2.452 -15.535 6.606 1.00 88.06 353 CYS A O 1
ATOM 2853 N N . PHE A 1 354 ? -4.402 -15.100 7.605 1.00 91.06 354 PHE A N 1
ATOM 2854 C CA . PHE A 1 354 ? -4.121 -13.699 7.877 1.00 91.06 354 PHE A CA 1
ATOM 2855 C C . PHE A 1 354 ? -4.173 -13.459 9.368 1.00 91.06 354 PHE A C 1
ATOM 2857 O O . PHE A 1 354 ? -5.154 -13.791 10.033 1.00 91.06 354 PHE A O 1
ATOM 2864 N N . LYS A 1 355 ? -3.114 -12.853 9.889 1.00 93.00 355 LYS A N 1
ATOM 2865 C CA . LYS A 1 355 ? -3.093 -12.327 11.243 1.00 93.00 355 LYS A CA 1
ATOM 2866 C C . LYS A 1 355 ? -3.516 -10.865 11.183 1.00 93.00 355 LYS A C 1
ATOM 2868 O O . LYS A 1 355 ? -2.794 -10.043 10.626 1.00 93.00 355 LYS A O 1
ATOM 2873 N N . PHE A 1 356 ? -4.680 -10.561 11.736 1.00 95.44 356 PHE A N 1
ATOM 2874 C CA . PHE A 1 356 ? -5.216 -9.214 11.871 1.00 95.44 356 PHE A CA 1
ATOM 2875 C C . PHE A 1 356 ? -4.813 -8.620 13.218 1.00 95.44 356 PHE A C 1
ATOM 2877 O O . PHE A 1 356 ? -4.958 -9.262 14.259 1.00 95.44 356 PHE A O 1
ATOM 2884 N N . GLN A 1 357 ? -4.337 -7.382 13.194 1.00 95.94 357 GLN A N 1
ATOM 2885 C CA . GLN A 1 357 ? -4.124 -6.552 14.374 1.00 95.94 357 GLN A CA 1
ATOM 2886 C C . GLN A 1 357 ? -5.230 -5.506 14.377 1.00 95.94 357 GLN A C 1
ATOM 2888 O O . GLN A 1 357 ? -5.236 -4.602 13.548 1.00 95.94 357 GLN A O 1
ATOM 2893 N N . ILE A 1 358 ? -6.232 -5.688 15.230 1.00 96.88 358 ILE A N 1
ATOM 2894 C CA . ILE A 1 358 ? -7.397 -4.809 15.281 1.00 96.88 358 ILE A CA 1
ATOM 2895 C C . ILE A 1 358 ? -7.058 -3.640 16.195 1.00 96.88 358 ILE A C 1
ATOM 2897 O O . ILE A 1 358 ? -6.747 -3.840 17.367 1.00 96.88 358 ILE A O 1
ATOM 2901 N N . HIS A 1 359 ? -7.155 -2.431 15.652 1.00 97.44 359 HIS A N 1
ATOM 2902 C CA . HIS A 1 359 ? -6.963 -1.174 16.359 1.00 97.44 359 HIS A CA 1
ATOM 2903 C C . HIS A 1 359 ? -8.272 -0.393 16.318 1.00 97.44 359 HIS A C 1
ATOM 2905 O O . HIS A 1 359 ? -8.698 0.077 15.264 1.00 97.44 359 HIS A O 1
ATOM 2911 N N . ILE A 1 360 ? -8.915 -0.239 17.473 1.00 98.00 360 ILE A N 1
ATOM 2912 C CA . ILE A 1 360 ? -10.079 0.634 17.619 1.00 98.00 360 ILE A CA 1
ATOM 2913 C C . ILE A 1 360 ? -9.610 1.900 18.319 1.00 98.00 360 ILE A C 1
ATOM 2915 O O . ILE A 1 360 ? -9.244 1.856 19.496 1.00 98.00 360 ILE A O 1
ATOM 2919 N N . SER A 1 361 ? -9.601 3.024 17.609 1.00 96.88 361 SER A N 1
ATOM 2920 C CA . SER A 1 361 ? -9.213 4.320 18.156 1.00 96.88 361 SER A CA 1
ATOM 2921 C C . SER A 1 361 ? -10.425 5.220 18.332 1.00 96.88 361 SER A C 1
ATOM 2923 O O . SER A 1 361 ? -11.295 5.313 17.476 1.00 96.88 361 SER A O 1
ATOM 2925 N N . MET A 1 362 ? -10.477 5.896 19.472 1.00 96.50 362 MET A N 1
ATOM 2926 C CA . MET A 1 362 ? -11.446 6.935 19.777 1.00 96.50 362 MET A CA 1
ATOM 2927 C C . MET A 1 362 ? -10.671 8.240 19.943 1.00 96.50 362 ME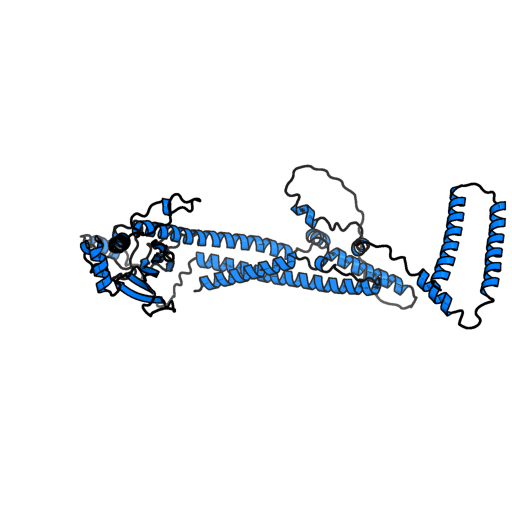T A C 1
ATOM 2929 O O . MET A 1 362 ? -9.976 8.439 20.943 1.00 96.50 362 MET A O 1
ATOM 2933 N N . GLU A 1 363 ? -10.734 9.100 18.936 1.00 94.56 363 GLU A N 1
ATOM 2934 C CA . GLU A 1 363 ? -9.908 10.298 18.802 1.00 94.56 363 GLU A CA 1
ATOM 2935 C C . GLU A 1 363 ? -10.757 11.554 18.931 1.00 94.56 363 GLU A C 1
ATOM 2937 O O . GLU A 1 363 ? -11.809 11.702 18.302 1.00 94.56 363 GLU A O 1
ATOM 2942 N N . LYS A 1 364 ? -10.317 12.486 19.777 1.00 91.19 364 LYS A N 1
ATOM 2943 C CA . LYS A 1 364 ? -11.041 13.738 19.963 1.00 91.19 364 LYS A CA 1
ATOM 2944 C C . LYS A 1 364 ? -10.669 14.707 18.851 1.00 91.19 364 LYS A C 1
ATOM 2946 O O . LYS A 1 364 ? -9.506 15.086 18.714 1.00 91.19 364 LYS A O 1
ATOM 2951 N N . ILE A 1 365 ? -11.668 15.198 18.118 1.00 86.38 365 ILE A N 1
ATOM 2952 C CA . ILE A 1 365 ? -11.439 16.282 17.161 1.00 86.38 365 ILE A CA 1
ATOM 2953 C C . ILE A 1 365 ? -11.280 17.585 17.945 1.00 86.38 365 ILE A C 1
ATOM 2955 O O . ILE A 1 365 ? -12.267 18.218 18.335 1.00 86.38 365 ILE A O 1
ATOM 2959 N N . GLN A 1 366 ? -10.037 18.000 18.180 1.00 78.12 366 GLN A N 1
ATOM 2960 C CA . GLN A 1 366 ? -9.725 19.242 18.892 1.00 78.12 366 GLN A CA 1
ATOM 2961 C C . GLN A 1 366 ? -10.476 19.329 20.242 1.00 78.12 366 GLN A C 1
ATOM 2963 O O . GLN A 1 366 ? -10.359 18.437 21.074 1.00 78.12 366 GLN A O 1
ATOM 2968 N N . GLN A 1 367 ? -11.247 20.395 20.479 1.00 73.69 367 GLN A N 1
ATOM 2969 C CA . GLN A 1 367 ? -12.088 20.592 21.670 1.00 73.69 367 GLN A CA 1
ATOM 2970 C C . GLN A 1 367 ? -13.582 20.663 21.302 1.00 73.69 367 GLN A C 1
ATOM 2972 O O . GLN A 1 367 ? -14.358 21.362 21.944 1.00 73.69 367 GLN A O 1
ATOM 2977 N N . SER A 1 368 ? -13.990 19.954 20.246 1.00 82.31 368 SER A N 1
ATOM 2978 C CA . SER A 1 368 ? -15.355 20.018 19.691 1.00 82.31 368 SER A CA 1
ATOM 2979 C C . SER A 1 368 ? -16.424 19.302 20.526 1.00 82.31 368 SER A C 1
ATOM 2981 O O . SER A 1 368 ? -17.611 19.452 20.255 1.00 82.31 368 SER A O 1
ATOM 2983 N N . GLY A 1 369 ? -16.023 18.495 21.515 1.00 86.12 369 GLY A N 1
ATOM 2984 C CA . GLY A 1 369 ? -16.932 17.587 22.225 1.00 86.12 369 GLY A CA 1
ATOM 2985 C C . GLY A 1 369 ? -17.309 16.334 21.424 1.00 86.12 369 GLY A C 1
ATOM 2986 O O . GLY A 1 369 ? -18.069 15.515 21.927 1.00 86.12 369 GLY A O 1
ATOM 2987 N N . GLN A 1 370 ? -16.759 16.161 20.217 1.00 91.56 370 GLN A N 1
ATOM 2988 C CA . GLN A 1 370 ? -16.940 14.978 19.380 1.00 91.56 370 GLN A CA 1
ATOM 2989 C C . GLN A 1 370 ? -15.729 14.044 19.489 1.00 91.56 370 GLN A C 1
ATOM 2991 O O . GLN A 1 370 ? -14.581 14.469 19.309 1.00 91.56 370 GLN A O 1
ATOM 2996 N N . LEU A 1 371 ? -15.995 12.764 19.749 1.00 94.12 371 LEU A N 1
ATOM 2997 C CA . LEU A 1 371 ? -14.991 11.706 19.785 1.00 94.12 371 LEU A CA 1
ATOM 2998 C C . LEU A 1 371 ? -15.218 10.760 18.603 1.00 94.12 371 LEU A C 1
ATOM 3000 O O . LEU A 1 371 ? -16.116 9.926 18.649 1.00 94.12 371 LEU A O 1
ATOM 3004 N N . GLN A 1 372 ? -14.446 10.919 17.531 1.00 94.31 372 GLN A N 1
ATOM 3005 C CA . GLN A 1 372 ? -14.553 10.066 16.347 1.00 94.31 372 GLN A CA 1
ATOM 3006 C C . GLN A 1 372 ? -13.950 8.698 16.607 1.00 94.31 372 GLN A C 1
ATOM 3008 O O . GLN A 1 372 ? -12.936 8.590 17.293 1.00 94.31 372 GLN A O 1
ATOM 3013 N N . ILE A 1 373 ? -14.577 7.668 16.052 1.00 95.50 373 ILE A N 1
ATOM 3014 C CA . ILE A 1 373 ? -14.197 6.286 16.305 1.00 95.50 373 ILE A CA 1
ATOM 3015 C C . ILE A 1 373 ? -13.821 5.630 14.987 1.00 95.50 373 ILE A C 1
ATOM 3017 O O . ILE A 1 373 ? -14.596 5.642 14.032 1.00 95.50 373 ILE A O 1
ATOM 3021 N N . TYR A 1 374 ? -12.638 5.034 14.968 1.00 95.38 374 TYR A N 1
ATOM 3022 C CA . TYR A 1 374 ? -12.079 4.342 13.820 1.00 95.38 374 TYR A CA 1
ATOM 3023 C C . TYR A 1 374 ? -11.758 2.905 14.202 1.00 95.38 374 TYR A C 1
ATOM 3025 O O . TYR A 1 374 ? -11.327 2.635 15.323 1.00 95.38 374 TYR A O 1
ATOM 3033 N N . LEU A 1 375 ? -11.981 1.987 13.264 1.00 96.75 375 LEU A N 1
ATOM 3034 C CA . LEU A 1 375 ? -11.516 0.611 13.359 1.00 96.75 375 LEU A CA 1
ATOM 3035 C C . LEU A 1 375 ? -10.626 0.331 12.158 1.00 96.75 375 LEU A C 1
ATOM 3037 O O . LEU A 1 375 ? -11.104 0.232 11.024 1.00 96.75 375 LEU A O 1
ATOM 3041 N N . ASP A 1 376 ? -9.347 0.159 12.451 1.00 96.81 376 ASP A N 1
ATOM 3042 C CA . ASP A 1 376 ? -8.346 -0.308 11.512 1.00 96.81 376 ASP A CA 1
ATOM 3043 C C . ASP A 1 376 ? -8.016 -1.768 11.818 1.00 96.81 376 ASP A C 1
ATOM 3045 O O . ASP A 1 376 ? -7.996 -2.201 12.970 1.00 96.81 376 ASP A O 1
ATOM 3049 N N . ALA A 1 377 ? -7.770 -2.549 10.771 1.00 96.69 377 ALA A N 1
ATOM 3050 C CA . ALA A 1 377 ? -7.392 -3.952 10.896 1.00 96.69 377 ALA A CA 1
ATOM 3051 C C . ALA A 1 377 ? -6.233 -4.280 9.941 1.00 96.69 377 ALA A C 1
ATOM 3053 O O . ALA A 1 377 ? -6.426 -5.033 8.981 1.00 96.69 377 ALA A O 1
ATOM 3054 N N . PRO A 1 378 ? -5.037 -3.685 10.135 1.00 96.25 378 PRO A N 1
ATOM 3055 C CA . PRO A 1 378 ? -3.837 -4.113 9.431 1.00 96.25 378 PRO A CA 1
ATOM 3056 C C . PRO A 1 378 ? -3.640 -5.622 9.571 1.00 96.25 378 PRO A C 1
ATOM 3058 O O . PRO A 1 378 ? -3.914 -6.220 10.613 1.00 96.25 378 PRO A O 1
ATOM 3061 N N . TYR A 1 379 ? -3.166 -6.240 8.496 1.00 93.62 379 TYR A N 1
ATOM 3062 C CA . TYR A 1 379 ? -3.026 -7.684 8.421 1.00 93.62 379 TYR A CA 1
ATOM 3063 C C . TYR A 1 379 ? -1.685 -8.097 7.839 1.00 93.62 379 TYR A C 1
ATOM 3065 O O . TYR A 1 379 ? -1.111 -7.421 6.983 1.00 93.62 379 TYR A O 1
ATOM 3073 N N . THR A 1 380 ? -1.212 -9.255 8.280 1.00 90.31 380 THR A N 1
ATOM 3074 C CA . THR A 1 380 ? -0.036 -9.920 7.727 1.00 90.31 380 THR A CA 1
ATOM 3075 C C . THR A 1 380 ? -0.413 -11.322 7.272 1.00 90.31 380 THR A C 1
ATOM 3077 O O . THR A 1 380 ? -1.117 -12.055 7.968 1.00 90.31 380 THR A O 1
ATOM 3080 N N . ALA A 1 381 ? 0.021 -11.687 6.064 1.00 84.56 381 ALA A N 1
ATOM 3081 C CA . ALA A 1 381 ? -0.119 -13.054 5.587 1.00 84.56 381 ALA A CA 1
ATOM 3082 C C . ALA A 1 381 ? 0.825 -13.946 6.401 1.00 84.56 381 ALA A C 1
ATOM 3084 O O . ALA A 1 381 ? 2.018 -13.666 6.513 1.00 84.56 381 ALA A O 1
ATOM 3085 N N . THR A 1 382 ? 0.282 -15.011 6.971 1.00 81.75 382 THR A N 1
ATOM 3086 C CA . THR A 1 382 ? 1.013 -16.021 7.728 1.00 81.75 382 THR A CA 1
ATOM 3087 C C . THR A 1 382 ? 0.677 -17.396 7.177 1.00 81.75 382 THR A C 1
ATOM 3089 O O . THR A 1 382 ? -0.393 -17.627 6.607 1.00 81.75 382 THR A O 1
ATOM 3092 N N . TYR A 1 383 ? 1.594 -18.340 7.353 1.00 76.00 383 TYR A N 1
ATOM 3093 C CA . TYR A 1 383 ? 1.236 -19.732 7.141 1.00 76.00 383 TYR A CA 1
ATOM 3094 C C . TYR A 1 383 ? 0.219 -20.135 8.198 1.00 76.00 383 TYR A C 1
ATOM 3096 O O . TYR A 1 383 ? 0.319 -19.737 9.362 1.00 76.00 383 TYR A O 1
ATOM 3104 N N . CYS A 1 384 ? -0.769 -20.907 7.767 1.00 75.69 384 CYS A N 1
ATOM 3105 C CA . CYS A 1 384 ? -1.670 -21.571 8.682 1.00 75.69 384 CYS A CA 1
ATOM 3106 C C . CYS A 1 384 ? -0.846 -22.616 9.433 1.00 75.69 384 CYS A C 1
ATOM 3108 O O . CYS A 1 384 ? -0.521 -23.667 8.882 1.00 75.69 384 CYS A O 1
ATOM 3110 N N . GLU A 1 385 ? -0.452 -22.304 10.662 1.00 63.56 385 GLU A N 1
ATOM 3111 C CA . GLU A 1 385 ? -0.027 -23.341 11.588 1.00 63.56 385 GLU A CA 1
ATOM 3112 C C . GLU A 1 385 ? -1.244 -24.252 11.776 1.00 63.56 385 GLU A C 1
ATOM 3114 O O . GLU A 1 385 ? -2.366 -23.756 11.931 1.00 63.56 385 GLU A O 1
ATOM 3119 N N . GLU A 1 386 ? -1.069 -25.571 11.651 1.00 50.38 386 GLU A N 1
ATOM 3120 C CA . GLU A 1 386 ? -2.115 -26.516 12.034 1.00 50.38 386 GLU A CA 1
ATOM 3121 C C . GLU A 1 386 ? -2.366 -26.284 13.522 1.00 50.38 386 GLU A C 1
ATOM 3123 O O . GLU A 1 386 ? -1.667 -26.820 14.376 1.00 50.38 386 GLU A O 1
ATOM 3128 N N . ALA A 1 387 ? -3.318 -25.407 13.838 1.00 42.88 387 ALA A N 1
ATOM 3129 C CA . ALA A 1 387 ? -3.759 -25.185 15.193 1.00 42.88 387 ALA A CA 1
ATOM 3130 C C . ALA A 1 387 ? -4.356 -26.513 15.656 1.00 42.88 387 ALA A C 1
ATOM 3132 O O . ALA A 1 387 ? -5.507 -26.843 15.356 1.00 42.88 387 ALA A O 1
ATOM 3133 N N . GLU A 1 388 ? -3.548 -27.298 16.362 1.00 35.16 388 GLU A N 1
ATOM 3134 C CA . GLU A 1 388 ? -3.928 -28.518 17.055 1.00 35.16 388 GLU A CA 1
ATOM 3135 C C . GLU A 1 388 ? -4.804 -28.149 18.265 1.00 35.16 388 GLU A C 1
ATOM 3137 O O . GLU A 1 388 ? -4.524 -28.445 19.419 1.00 35.16 388 GLU A O 1
ATOM 3142 N N . HIS A 1 389 ? -5.916 -27.468 18.003 1.00 39.72 389 HIS A N 1
ATOM 3143 C CA . HIS A 1 389 ? -7.004 -27.272 18.943 1.00 39.72 389 HIS A CA 1
ATOM 3144 C C . HIS A 1 389 ? -8.178 -28.153 18.524 1.00 39.72 389 HIS A C 1
ATOM 3146 O O . HIS A 1 389 ? -9.326 -27.720 18.417 1.00 39.72 389 HIS A O 1
ATOM 3152 N N . THR A 1 390 ? -7.914 -29.452 18.368 1.00 32.94 390 THR A N 1
ATOM 3153 C CA . THR A 1 390 ? -8.942 -30.447 18.664 1.00 32.94 390 THR A CA 1
ATOM 3154 C C . THR A 1 390 ? -9.272 -30.342 20.150 1.00 32.94 390 THR A C 1
ATOM 3156 O O . THR A 1 390 ? -8.690 -31.030 20.985 1.00 32.94 390 THR A O 1
ATOM 3159 N N . LYS A 1 391 ? -10.234 -29.482 20.504 1.00 31.97 391 LYS A N 1
ATOM 3160 C CA . LYS A 1 391 ? -10.997 -29.672 21.742 1.00 31.97 391 LYS A CA 1
ATOM 3161 C C . LYS A 1 391 ? -11.582 -31.088 21.654 1.00 31.97 391 LYS A C 1
ATOM 3163 O O . LYS A 1 391 ? -12.297 -31.361 20.686 1.00 31.97 391 LYS A O 1
ATOM 3168 N N . PRO A 1 392 ? -11.294 -32.012 22.589 1.00 30.16 392 PRO A N 1
ATOM 3169 C CA . PRO A 1 392 ? -11.875 -33.339 22.527 1.00 30.16 392 PRO A CA 1
ATOM 3170 C C . PRO A 1 392 ? -13.365 -33.208 22.841 1.00 30.16 392 PRO A C 1
ATOM 3172 O O . PRO A 1 392 ? -13.781 -33.128 23.998 1.00 30.16 392 PRO A O 1
ATOM 3175 N N . THR A 1 393 ? -14.198 -33.193 21.803 1.00 32.12 393 THR A N 1
ATOM 3176 C CA . THR A 1 393 ? -15.607 -33.545 21.930 1.00 32.12 393 THR A CA 1
ATOM 3177 C C . THR A 1 393 ? -15.660 -35.014 22.322 1.00 32.12 393 THR A C 1
ATOM 3179 O O . THR A 1 393 ? -15.540 -35.924 21.506 1.00 32.12 393 THR A O 1
ATOM 3182 N N . ARG A 1 394 ? -15.796 -35.247 23.629 1.00 39.66 394 ARG A N 1
ATOM 3183 C CA . ARG A 1 394 ? -16.048 -36.556 24.231 1.00 39.66 394 ARG A CA 1
ATOM 3184 C C . ARG A 1 394 ? -17.371 -37.104 23.685 1.00 39.66 394 ARG A C 1
ATOM 3186 O O . ARG A 1 394 ? -18.433 -36.846 24.242 1.00 39.66 394 ARG A O 1
ATOM 3193 N N . GLY A 1 395 ? -17.299 -37.849 22.583 1.00 34.81 395 GLY A N 1
ATOM 3194 C CA . GLY A 1 395 ? -18.457 -38.360 21.853 1.00 34.81 395 GLY A CA 1
ATOM 3195 C C . GLY A 1 395 ? -18.168 -39.669 21.116 1.00 34.81 395 GLY A C 1
ATOM 3196 O O . GLY A 1 395 ? -17.934 -39.669 19.921 1.00 34.81 395 GLY A O 1
ATOM 3197 N N . ARG A 1 396 ? -18.188 -40.784 21.858 1.00 37.41 396 ARG A N 1
ATOM 3198 C CA . ARG A 1 396 ? -18.594 -42.159 21.477 1.00 37.41 396 ARG A CA 1
ATOM 3199 C C . ARG A 1 396 ? -18.426 -42.630 20.007 1.00 37.41 396 ARG A C 1
ATOM 3201 O O . ARG A 1 396 ? -19.320 -43.297 19.500 1.00 37.41 396 ARG A O 1
ATOM 3208 N N . THR A 1 397 ? -17.289 -42.415 19.344 1.00 42.84 397 THR A N 1
ATOM 3209 C CA . THR A 1 397 ? -16.935 -43.142 18.099 1.00 42.84 397 THR A CA 1
ATOM 3210 C C . THR A 1 397 ? -15.428 -43.426 17.995 1.00 42.84 397 THR A C 1
ATOM 3212 O O . THR A 1 397 ? -14.788 -43.097 17.002 1.00 42.84 397 THR A O 1
ATOM 3215 N N . GLU A 1 398 ? -14.839 -44.049 19.020 1.00 42.97 398 GLU A N 1
ATOM 3216 C CA . GLU A 1 398 ? -13.404 -44.402 19.048 1.00 42.97 398 GLU A CA 1
ATOM 3217 C C . GLU A 1 398 ? -13.069 -45.674 18.229 1.00 42.97 398 GLU A C 1
ATOM 3219 O O . GLU A 1 398 ? -11.939 -45.859 17.786 1.00 42.97 398 GLU A O 1
ATOM 3224 N N . TRP A 1 399 ? -14.040 -46.566 17.979 1.00 43.75 399 TRP A N 1
ATOM 3225 C CA . TRP A 1 399 ? -13.746 -47.897 17.416 1.00 43.75 399 TRP A CA 1
ATOM 3226 C C . TRP A 1 399 ? -13.591 -47.925 15.883 1.00 43.75 399 TRP A C 1
ATOM 3228 O O . TRP A 1 399 ? -12.779 -48.684 15.355 1.00 43.75 399 TRP A O 1
ATOM 3238 N N . LEU A 1 400 ? -14.303 -47.056 15.155 1.00 43.88 400 LEU A N 1
ATOM 3239 C CA . LEU A 1 400 ? -14.220 -46.987 13.686 1.00 43.88 400 LEU A CA 1
ATOM 3240 C C . LEU A 1 400 ? -12.937 -46.295 13.204 1.00 43.88 400 LEU A C 1
ATOM 3242 O O . LEU A 1 400 ? -12.411 -46.639 12.146 1.00 43.88 400 LEU A O 1
ATOM 3246 N N . ARG A 1 401 ? -12.394 -45.365 14.003 1.00 46.03 401 ARG A N 1
ATOM 3247 C CA . ARG A 1 401 ? -11.142 -44.657 13.693 1.00 46.03 401 ARG A CA 1
ATOM 3248 C C . ARG A 1 401 ? -9.930 -45.584 13.838 1.00 46.03 401 ARG A C 1
ATOM 3250 O O . ARG A 1 401 ? -9.046 -45.567 12.988 1.00 46.03 401 ARG A O 1
ATOM 3257 N N . HIS A 1 402 ? -9.940 -46.463 14.844 1.00 45.41 402 HIS A N 1
ATOM 3258 C CA . HIS A 1 402 ? -8.890 -47.466 15.037 1.00 45.41 402 HIS A CA 1
ATOM 3259 C C . HIS A 1 402 ? -8.921 -48.559 13.954 1.00 45.41 402 HIS A C 1
ATOM 3261 O O . HIS A 1 402 ? -7.869 -48.992 13.489 1.00 45.41 402 HIS A O 1
ATOM 3267 N N . PHE A 1 403 ? -10.107 -48.963 13.482 1.00 51.06 403 PHE A N 1
ATOM 3268 C CA . PHE A 1 403 ? -10.237 -49.951 12.403 1.00 51.06 403 PHE A CA 1
ATOM 3269 C C . PHE A 1 403 ? -9.641 -49.452 11.073 1.00 51.06 403 PHE A C 1
ATOM 3271 O O . PHE A 1 403 ? -8.885 -50.177 10.427 1.00 51.06 403 PHE A O 1
ATOM 3278 N N . TRP A 1 404 ? -9.898 -48.192 10.700 1.00 43.22 404 TRP A N 1
ATOM 3279 C CA . TRP A 1 404 ? -9.350 -47.607 9.468 1.00 43.22 404 TRP A CA 1
ATOM 3280 C C . TRP A 1 404 ? -7.844 -47.313 9.545 1.00 43.22 404 TRP A C 1
ATOM 3282 O O . TRP A 1 404 ? -7.136 -47.528 8.564 1.00 43.22 404 TRP A O 1
ATOM 3292 N N . LEU A 1 405 ? -7.330 -46.895 10.710 1.00 45.94 405 LEU A N 1
ATOM 3293 C CA . LEU A 1 405 ? -5.892 -46.646 10.907 1.00 45.94 405 LEU A CA 1
ATOM 3294 C C . LEU A 1 405 ? -5.056 -47.936 10.942 1.00 45.94 405 LEU A C 1
ATOM 3296 O O . LEU A 1 405 ? -3.895 -47.924 10.542 1.00 45.94 405 LEU A O 1
ATOM 3300 N N . THR A 1 406 ? -5.648 -49.063 11.350 1.00 45.03 406 THR A N 1
ATOM 3301 C CA . THR A 1 406 ? -4.948 -50.361 11.367 1.00 45.03 406 THR A CA 1
ATOM 3302 C C . THR A 1 406 ? -4.862 -50.988 9.963 1.00 45.03 406 THR A C 1
ATOM 3304 O O . THR A 1 406 ? -3.930 -51.734 9.678 1.00 45.03 406 THR A O 1
ATOM 3307 N N . MET A 1 407 ? -5.773 -50.645 9.041 1.00 38.62 407 MET A N 1
ATOM 3308 C CA . MET A 1 407 ? -5.786 -51.191 7.671 1.00 38.62 407 MET A CA 1
ATOM 3309 C C . MET A 1 407 ? -4.896 -50.440 6.664 1.00 38.62 407 MET A C 1
ATOM 3311 O O . MET A 1 407 ? -4.744 -50.912 5.540 1.00 38.62 407 MET A O 1
ATOM 3315 N N . SER A 1 408 ? -4.257 -49.320 7.034 1.00 42.81 408 SER A N 1
ATOM 3316 C CA . SER A 1 408 ? -3.335 -48.593 6.137 1.00 42.81 408 SER A CA 1
ATOM 3317 C C . SER A 1 408 ? -1.842 -48.782 6.463 1.00 42.81 408 SER A C 1
ATOM 3319 O O . SER A 1 408 ? -1.002 -48.080 5.899 1.00 42.81 408 SER A O 1
ATOM 3321 N N . GLN A 1 409 ? -1.490 -49.701 7.370 1.00 38.44 409 GLN A N 1
ATOM 3322 C CA . GLN A 1 409 ? -0.138 -49.833 7.940 1.00 38.44 409 GLN A CA 1
ATOM 3323 C C . GLN A 1 409 ? 0.791 -50.865 7.266 1.00 38.44 409 GLN A C 1
ATOM 3325 O O . GLN A 1 409 ? 1.858 -51.155 7.799 1.00 38.44 409 GLN A O 1
ATOM 3330 N N . THR A 1 410 ? 0.465 -51.397 6.083 1.00 35.72 410 THR A N 1
ATOM 3331 C CA . THR A 1 410 ? 1.307 -52.412 5.404 1.00 35.72 410 THR A CA 1
ATOM 3332 C C . THR A 1 410 ? 2.142 -51.908 4.225 1.00 35.72 410 THR A C 1
ATOM 3334 O O . THR A 1 410 ? 2.732 -52.718 3.519 1.00 35.72 410 THR A O 1
ATOM 3337 N N . HIS A 1 411 ? 2.289 -50.594 4.019 1.00 36.50 411 HIS A N 1
ATOM 3338 C CA . HIS A 1 411 ? 3.234 -50.078 3.017 1.00 36.50 411 HIS A CA 1
ATOM 3339 C C . HIS A 1 411 ? 3.806 -48.710 3.406 1.00 36.50 411 HIS A C 1
ATOM 3341 O O . HIS A 1 411 ? 3.386 -47.684 2.882 1.00 36.50 411 HIS A O 1
ATOM 3347 N N . ARG A 1 412 ? 4.759 -48.686 4.344 1.00 39.34 412 ARG A N 1
ATOM 3348 C CA . ARG A 1 412 ? 5.850 -47.691 4.410 1.00 39.34 412 ARG A CA 1
ATOM 3349 C C . ARG A 1 412 ? 6.773 -48.025 5.580 1.00 39.34 412 ARG A C 1
ATOM 3351 O O . ARG A 1 412 ? 6.630 -47.503 6.674 1.00 39.34 412 ARG A O 1
ATOM 3358 N N . ASN A 1 413 ? 7.705 -48.932 5.332 1.00 37.97 413 ASN A N 1
ATOM 3359 C CA . ASN A 1 413 ? 8.938 -49.030 6.099 1.00 37.97 413 ASN A CA 1
ATOM 3360 C C . ASN A 1 413 ? 9.995 -49.619 5.174 1.00 37.97 413 ASN A C 1
ATOM 3362 O O . ASN A 1 413 ? 10.146 -50.832 5.099 1.00 37.97 413 ASN A O 1
ATOM 3366 N N . LEU A 1 414 ? 10.678 -48.753 4.433 1.00 40.03 414 LEU A N 1
ATOM 3367 C CA . LEU A 1 414 ? 12.085 -48.944 4.117 1.00 40.03 414 LEU A CA 1
ATOM 3368 C C . LEU A 1 414 ? 12.675 -47.582 3.748 1.00 40.03 414 LEU A C 1
ATOM 3370 O O . LEU A 1 414 ? 12.233 -46.970 2.782 1.00 40.03 414 LEU A O 1
ATOM 3374 N N . ASP A 1 415 ? 13.667 -47.191 4.546 1.00 34.97 415 ASP A N 1
ATOM 3375 C CA . ASP A 1 415 ? 14.741 -46.247 4.244 1.00 34.97 415 ASP A CA 1
ATOM 3376 C C . ASP A 1 415 ? 14.397 -44.779 3.945 1.00 34.97 415 ASP A C 1
ATOM 3378 O O . ASP A 1 415 ? 13.460 -44.442 3.240 1.00 34.97 415 ASP A O 1
ATOM 3382 N N . ASN A 1 416 ? 15.194 -43.798 4.345 1.00 35.22 416 ASN A N 1
ATOM 3383 C CA . ASN A 1 416 ? 16.184 -43.654 5.407 1.00 35.22 416 ASN A CA 1
ATOM 3384 C C . ASN A 1 416 ? 16.559 -42.170 5.319 1.00 35.22 416 ASN A C 1
ATOM 3386 O O . ASN A 1 416 ? 16.888 -41.688 4.242 1.00 35.22 416 ASN A O 1
ATOM 3390 N N . ARG A 1 417 ? 16.496 -41.459 6.441 1.00 37.78 417 ARG A N 1
ATOM 3391 C CA . ARG A 1 417 ? 17.339 -40.306 6.793 1.00 37.78 417 ARG A CA 1
ATOM 3392 C C . ARG A 1 417 ? 17.996 -39.524 5.633 1.00 37.78 417 ARG A C 1
ATOM 3394 O O . ARG A 1 417 ? 19.217 -39.477 5.522 1.00 37.78 417 ARG A O 1
ATOM 3401 N N . THR A 1 418 ? 17.198 -38.791 4.873 1.00 30.88 418 THR A N 1
ATOM 3402 C CA . THR A 1 418 ? 17.605 -37.498 4.323 1.00 30.88 418 THR A CA 1
ATOM 3403 C C . THR A 1 418 ? 16.757 -36.450 5.019 1.00 30.88 418 THR A C 1
ATOM 3405 O O . THR A 1 418 ? 15.530 -36.520 5.030 1.00 30.88 418 THR A O 1
ATOM 3408 N N . SER A 1 419 ? 17.411 -35.475 5.644 1.00 35.69 419 SER A N 1
ATOM 3409 C CA . SER A 1 419 ? 16.784 -34.188 5.918 1.00 35.69 419 SER A CA 1
ATOM 3410 C C . SER A 1 419 ? 16.527 -33.520 4.568 1.00 35.69 419 SER A C 1
ATOM 3412 O O . SER A 1 419 ? 17.241 -32.604 4.170 1.00 35.69 419 SER A O 1
ATOM 3414 N N . GLU A 1 420 ? 15.548 -34.018 3.819 1.00 30.92 420 GLU A N 1
ATOM 3415 C CA . GLU A 1 420 ? 14.904 -33.212 2.805 1.00 30.92 420 GLU A CA 1
ATOM 3416 C C . GLU A 1 420 ? 14.126 -32.162 3.582 1.00 30.92 420 GLU A C 1
ATOM 3418 O O . GLU A 1 420 ? 13.039 -32.401 4.103 1.00 30.92 420 GLU A O 1
ATOM 3423 N N . VAL A 1 421 ? 14.726 -30.978 3.697 1.00 34.16 421 VAL A N 1
ATOM 3424 C CA . VAL A 1 421 ? 13.945 -29.751 3.756 1.00 34.16 421 VAL A CA 1
ATOM 3425 C C . VAL A 1 421 ? 13.110 -29.787 2.484 1.00 34.16 421 VAL A C 1
ATOM 3427 O O . VAL A 1 421 ? 13.549 -29.340 1.425 1.00 34.16 421 VAL A O 1
ATOM 3430 N N . SER A 1 422 ? 11.935 -30.405 2.559 1.00 29.58 422 SER A N 1
ATOM 3431 C CA . SER A 1 422 ? 10.905 -30.307 1.544 1.00 29.58 422 SER A CA 1
ATOM 3432 C C . SER A 1 422 ? 10.409 -28.872 1.613 1.00 29.58 422 SER A C 1
ATOM 3434 O O . SER A 1 422 ? 9.383 -28.563 2.215 1.00 29.58 422 SER A O 1
ATOM 3436 N N . PHE A 1 423 ? 11.217 -27.973 1.053 1.00 36.62 423 PHE A N 1
ATOM 3437 C CA . PHE A 1 423 ? 10.826 -26.634 0.693 1.00 36.62 423 PHE A CA 1
ATOM 3438 C C . PHE A 1 423 ? 9.708 -26.842 -0.320 1.00 36.62 423 PHE A C 1
ATOM 3440 O O . PHE A 1 423 ? 9.958 -27.079 -1.503 1.00 36.62 423 PHE A O 1
ATOM 3447 N N . SER A 1 424 ? 8.469 -26.871 0.165 1.00 37.66 424 SER A N 1
ATOM 3448 C CA . SER A 1 424 ? 7.280 -26.862 -0.672 1.00 37.66 424 SER A CA 1
ATOM 3449 C C . SER A 1 424 ? 7.255 -25.496 -1.353 1.00 37.66 424 SER A C 1
ATOM 3451 O O . SER A 1 424 ? 6.602 -24.553 -0.910 1.00 37.66 424 SER A O 1
ATOM 3453 N N . PHE A 1 425 ? 8.093 -25.340 -2.384 1.00 52.69 425 PHE A N 1
ATOM 3454 C CA . PHE A 1 425 ? 8.123 -24.167 -3.235 1.00 52.69 425 PHE A CA 1
ATOM 3455 C C . PHE A 1 425 ? 6.790 -24.205 -3.958 1.00 52.69 425 PHE A C 1
ATOM 3457 O O . PHE A 1 425 ? 6.596 -24.947 -4.922 1.00 52.69 425 PHE A O 1
ATOM 3464 N N . SER A 1 426 ? 5.831 -23.455 -3.432 1.00 66.62 426 SER A N 1
ATOM 3465 C CA . SER A 1 426 ? 4.541 -23.337 -4.070 1.00 66.62 426 SER A CA 1
ATOM 3466 C C . SER A 1 426 ? 4.750 -22.931 -5.536 1.00 66.62 426 SER A C 1
ATOM 3468 O O . SER A 1 426 ? 5.457 -21.961 -5.829 1.00 66.62 426 SER A O 1
ATOM 3470 N N . THR A 1 427 ? 4.167 -23.674 -6.485 1.00 73.31 427 THR A N 1
ATOM 3471 C CA . THR A 1 427 ? 4.347 -23.413 -7.927 1.00 73.31 427 THR A CA 1
ATOM 3472 C C . THR A 1 427 ? 3.986 -21.967 -8.307 1.00 73.31 427 THR A C 1
ATOM 3474 O O . THR A 1 427 ? 4.538 -21.457 -9.275 1.00 73.31 427 THR A O 1
ATOM 3477 N N . ARG A 1 428 ? 3.129 -21.268 -7.539 1.00 75.06 428 ARG A N 1
ATOM 3478 C CA . ARG A 1 428 ? 2.827 -19.834 -7.705 1.00 75.06 428 ARG A CA 1
ATOM 3479 C C . ARG A 1 428 ? 4.075 -18.999 -7.500 1.00 75.06 428 ARG A C 1
ATOM 3481 O O . ARG A 1 428 ? 4.406 -18.199 -8.370 1.00 75.06 428 ARG A O 1
ATOM 3488 N N . ARG A 1 429 ? 4.793 -19.218 -6.393 1.00 77.50 429 ARG A N 1
ATOM 3489 C CA . ARG A 1 429 ? 6.046 -18.511 -6.096 1.00 77.50 429 ARG A CA 1
ATOM 3490 C C . ARG A 1 429 ? 7.071 -18.756 -7.194 1.00 77.50 429 ARG A C 1
ATOM 3492 O O . ARG A 1 429 ? 7.700 -17.805 -7.641 1.00 77.50 429 ARG A O 1
ATOM 3499 N N . MET A 1 430 ? 7.169 -19.989 -7.698 1.00 82.19 430 MET A N 1
ATOM 3500 C CA . MET A 1 430 ? 8.061 -20.304 -8.820 1.00 82.19 430 MET A CA 1
ATOM 3501 C C . MET A 1 430 ? 7.671 -19.573 -10.110 1.00 82.19 430 MET A C 1
ATOM 3503 O O . MET A 1 430 ? 8.535 -18.986 -10.759 1.00 82.19 430 MET A O 1
ATOM 3507 N N . ILE A 1 431 ? 6.385 -19.554 -10.476 1.00 83.69 431 ILE A N 1
ATOM 3508 C CA . ILE A 1 431 ? 5.930 -18.862 -11.690 1.00 83.69 431 ILE A CA 1
ATOM 3509 C C . ILE A 1 431 ? 6.173 -17.355 -11.569 1.00 83.69 431 ILE A C 1
ATOM 3511 O O . ILE A 1 431 ? 6.787 -16.774 -12.463 1.00 83.69 431 ILE A O 1
ATOM 3515 N N . ILE A 1 432 ? 5.776 -16.733 -10.456 1.00 85.94 432 ILE A N 1
ATOM 3516 C CA . ILE A 1 432 ? 5.967 -15.294 -10.231 1.00 85.94 432 ILE A CA 1
ATOM 3517 C C . ILE A 1 432 ? 7.463 -14.943 -10.219 1.00 85.94 432 ILE A C 1
ATOM 3519 O O . ILE A 1 432 ? 7.876 -14.003 -10.898 1.00 85.94 432 ILE A O 1
ATOM 3523 N N . ALA A 1 433 ? 8.296 -15.718 -9.517 1.00 89.06 433 ALA A N 1
ATOM 3524 C CA . ALA A 1 433 ? 9.742 -15.508 -9.491 1.00 89.06 433 ALA A CA 1
ATOM 3525 C C . ALA A 1 433 ? 10.371 -15.646 -10.887 1.00 89.06 433 ALA A C 1
ATOM 3527 O O . ALA A 1 433 ? 11.198 -14.818 -11.276 1.00 89.06 433 ALA A O 1
ATOM 3528 N N . SER A 1 434 ? 9.952 -16.646 -11.671 1.00 90.62 434 SER A N 1
ATOM 3529 C CA . SER A 1 434 ? 10.440 -16.854 -13.040 1.00 90.62 434 SER A CA 1
ATOM 3530 C C . SER A 1 434 ? 10.056 -15.694 -13.962 1.00 90.62 434 SER A C 1
ATOM 3532 O O . SER A 1 434 ? 10.909 -15.156 -14.667 1.00 90.62 434 SER A O 1
ATOM 3534 N N . LEU A 1 435 ? 8.807 -15.232 -13.889 1.00 92.00 435 LEU A N 1
ATOM 3535 C CA . LEU A 1 435 ? 8.300 -14.120 -14.682 1.00 92.00 435 LEU A CA 1
ATOM 3536 C C . LEU A 1 435 ? 9.016 -12.811 -14.333 1.00 92.00 435 LEU A C 1
ATOM 3538 O O . LEU A 1 435 ? 9.489 -12.113 -15.229 1.00 92.00 435 LEU A O 1
ATOM 3542 N N . ASN A 1 436 ? 9.162 -12.515 -13.038 1.00 92.94 436 ASN A N 1
ATOM 3543 C CA . ASN A 1 436 ? 9.896 -11.344 -12.557 1.00 92.94 436 ASN A CA 1
ATOM 3544 C C . ASN A 1 436 ? 11.365 -11.381 -13.009 1.00 92.94 436 ASN A C 1
ATOM 3546 O O . ASN A 1 436 ? 11.906 -10.359 -13.429 1.00 92.94 436 ASN A O 1
ATOM 3550 N N . SER A 1 437 ? 11.996 -12.560 -12.989 1.00 93.50 437 SER A N 1
ATOM 3551 C CA . SER A 1 437 ? 13.377 -12.746 -13.452 1.00 93.50 437 SER A CA 1
ATOM 3552 C C . SER A 1 437 ? 13.515 -12.510 -14.959 1.00 93.50 437 SER A C 1
ATOM 3554 O O . SER A 1 437 ? 14.443 -11.832 -15.402 1.00 93.50 437 SER A O 1
ATOM 3556 N N . VAL A 1 438 ? 12.572 -13.010 -15.764 1.00 95.00 438 VAL A N 1
ATOM 3557 C CA . VAL A 1 438 ? 12.551 -12.781 -17.217 1.00 95.00 438 VAL A CA 1
ATOM 3558 C C . VAL A 1 438 ? 12.344 -11.295 -17.538 1.00 95.00 438 VAL A C 1
ATOM 3560 O O . VAL A 1 438 ? 13.040 -10.756 -18.405 1.00 95.00 438 VAL A O 1
ATOM 3563 N N . VAL A 1 439 ? 11.450 -10.608 -16.817 1.00 95.69 439 VAL A N 1
ATOM 3564 C CA . VAL A 1 439 ? 11.228 -9.161 -16.983 1.00 95.69 439 VAL A CA 1
ATOM 3565 C C . VAL A 1 439 ? 12.464 -8.344 -16.585 1.00 95.69 439 VAL A C 1
ATOM 3567 O O . VAL A 1 439 ? 12.828 -7.386 -17.271 1.00 95.69 439 VAL A O 1
ATOM 3570 N N . LEU A 1 440 ? 13.168 -8.747 -15.528 1.00 95.94 440 LEU A N 1
ATOM 3571 C CA . LEU A 1 440 ? 14.422 -8.113 -15.125 1.00 95.94 440 LEU A CA 1
ATOM 3572 C C . LEU A 1 440 ? 15.479 -8.209 -16.237 1.00 95.94 440 LEU A C 1
ATOM 3574 O O . LEU A 1 440 ? 16.075 -7.202 -16.627 1.00 95.94 440 LEU A O 1
ATOM 3578 N N . VAL A 1 441 ? 15.674 -9.405 -16.802 1.00 95.56 441 VAL A N 1
ATOM 3579 C CA . VAL A 1 441 ? 16.658 -9.637 -17.872 1.00 95.56 441 VAL A CA 1
ATOM 3580 C C . VAL A 1 441 ? 16.312 -8.841 -19.134 1.00 95.56 441 VAL A C 1
ATOM 3582 O O . VAL A 1 441 ? 17.188 -8.176 -19.695 1.00 95.56 441 VAL A O 1
ATOM 3585 N N . ILE A 1 442 ? 15.050 -8.851 -19.581 1.00 95.06 442 ILE A N 1
ATOM 3586 C CA . ILE A 1 442 ? 14.646 -8.098 -20.781 1.00 95.06 442 ILE A CA 1
ATOM 3587 C C . ILE A 1 442 ? 14.746 -6.577 -20.561 1.00 95.06 442 ILE A C 1
ATOM 3589 O O . ILE A 1 442 ? 15.127 -5.859 -21.488 1.00 95.06 442 ILE A O 1
ATOM 3593 N N . GLY A 1 443 ? 14.484 -6.084 -19.343 1.00 95.06 443 GLY A N 1
ATOM 3594 C CA . GLY A 1 443 ? 14.657 -4.677 -18.962 1.00 95.06 443 GLY A CA 1
ATOM 3595 C C . GLY A 1 443 ? 16.119 -4.221 -19.019 1.00 95.06 443 GLY A C 1
ATOM 3596 O O . GLY A 1 443 ? 16.425 -3.175 -19.599 1.00 95.06 443 GLY A O 1
ATOM 3597 N N . ILE A 1 444 ? 17.048 -5.043 -18.518 1.00 95.56 444 ILE A N 1
ATOM 3598 C CA . ILE A 1 444 ? 18.495 -4.780 -18.610 1.00 95.56 444 ILE A CA 1
ATOM 3599 C C . ILE A 1 444 ? 18.949 -4.781 -20.076 1.00 95.56 444 ILE A C 1
ATOM 3601 O O . ILE A 1 444 ? 19.613 -3.841 -20.521 1.00 95.56 444 ILE A O 1
ATOM 3605 N N . LEU A 1 445 ? 18.557 -5.795 -20.857 1.00 94.62 445 LEU A N 1
ATOM 3606 C CA . LEU A 1 445 ? 18.878 -5.866 -22.287 1.00 94.62 445 LEU A CA 1
ATOM 3607 C C . LEU A 1 445 ? 18.340 -4.642 -23.043 1.00 94.62 445 LEU A C 1
ATOM 3609 O O . LEU A 1 445 ? 19.069 -4.033 -23.828 1.00 94.62 445 LEU A O 1
ATOM 3613 N N . SER A 1 446 ? 17.094 -4.240 -22.780 1.00 95.00 446 SER A N 1
ATOM 3614 C CA . SER A 1 446 ? 16.479 -3.034 -23.348 1.00 95.00 446 SER A CA 1
ATOM 3615 C C . SER A 1 446 ? 17.289 -1.776 -23.021 1.00 95.00 446 SER A C 1
ATOM 3617 O O . SER A 1 446 ? 17.638 -1.023 -23.938 1.00 95.00 446 SER A O 1
ATOM 3619 N N . THR A 1 447 ? 17.683 -1.604 -21.757 1.00 94.69 447 THR A N 1
ATOM 3620 C CA . THR A 1 447 ? 18.486 -0.464 -21.290 1.00 94.69 447 THR A CA 1
ATOM 3621 C C . THR A 1 447 ? 19.829 -0.396 -22.014 1.00 94.69 447 THR A C 1
ATOM 3623 O O . THR A 1 447 ? 20.178 0.638 -22.587 1.00 94.69 447 THR A O 1
ATOM 3626 N N . VAL A 1 448 ? 20.565 -1.512 -22.083 1.00 95.00 448 VAL A N 1
ATOM 3627 C CA . VAL A 1 448 ? 21.869 -1.588 -22.766 1.00 95.00 448 VAL A CA 1
ATOM 3628 C C . VAL A 1 448 ? 21.737 -1.244 -24.253 1.00 95.00 448 VAL A C 1
ATOM 3630 O O . VAL A 1 448 ? 22.536 -0.477 -24.805 1.00 95.00 448 VAL A O 1
ATOM 3633 N N . LEU A 1 449 ? 20.709 -1.772 -24.926 1.00 92.06 449 LEU A N 1
ATOM 3634 C CA . LEU A 1 449 ? 20.459 -1.482 -26.338 1.00 92.06 449 LEU A CA 1
ATOM 3635 C C . LEU A 1 449 ? 20.069 -0.021 -26.581 1.00 92.06 449 LEU A C 1
ATOM 3637 O O . LEU A 1 449 ? 20.461 0.544 -27.613 1.00 92.06 449 LEU A O 1
ATOM 3641 N N . CYS A 1 450 ? 19.328 0.577 -25.648 1.00 93.31 450 CYS A N 1
ATOM 3642 C CA . CYS A 1 450 ? 18.930 1.976 -25.680 1.00 93.31 450 CYS A CA 1
ATOM 3643 C C . CYS A 1 450 ? 20.140 2.901 -25.493 1.00 93.31 450 CYS A C 1
ATOM 3645 O O . CYS A 1 450 ? 20.404 3.734 -26.362 1.00 93.31 450 CYS A O 1
ATOM 3647 N N . ILE A 1 451 ? 20.961 2.669 -24.462 1.00 94.12 451 ILE A N 1
ATOM 3648 C CA . ILE A 1 451 ? 22.204 3.417 -24.206 1.00 94.12 451 ILE A CA 1
ATOM 3649 C C . ILE A 1 451 ? 23.131 3.349 -25.425 1.00 94.12 451 ILE A C 1
ATOM 3651 O O . ILE A 1 451 ? 23.592 4.377 -25.921 1.00 94.12 451 ILE A O 1
ATOM 3655 N N . ARG A 1 452 ? 23.336 2.157 -26.006 1.00 93.31 452 ARG A N 1
ATOM 3656 C CA . ARG A 1 452 ? 24.127 1.994 -27.242 1.00 93.31 452 ARG A CA 1
ATOM 3657 C C . ARG A 1 452 ? 23.547 2.786 -28.419 1.00 93.31 452 ARG A C 1
ATOM 3659 O O . ARG A 1 452 ? 24.292 3.178 -29.317 1.00 93.31 452 ARG A O 1
ATOM 3666 N N . SER A 1 453 ? 22.230 2.982 -28.464 1.00 89.81 453 SER A N 1
ATOM 3667 C CA . SER A 1 453 ? 21.564 3.801 -29.481 1.00 89.81 453 SER A CA 1
ATOM 3668 C C . SER A 1 453 ? 21.836 5.291 -29.273 1.00 89.81 453 SER A C 1
ATOM 3670 O O . SER A 1 453 ? 22.210 5.960 -30.233 1.00 89.81 453 SER A O 1
ATOM 3672 N N . ILE A 1 454 ? 21.731 5.775 -28.032 1.00 92.62 454 ILE A N 1
ATOM 3673 C CA . ILE A 1 454 ? 22.026 7.166 -27.662 1.00 92.62 454 ILE A CA 1
ATOM 3674 C C . ILE A 1 454 ? 23.491 7.499 -27.945 1.00 92.62 454 ILE A C 1
ATOM 3676 O O . ILE A 1 454 ? 23.765 8.484 -28.621 1.00 92.62 454 ILE A O 1
ATOM 3680 N N . VAL A 1 455 ? 24.433 6.646 -27.523 1.00 93.44 455 VAL A N 1
ATOM 3681 C CA . VAL A 1 455 ? 25.874 6.852 -27.767 1.00 93.44 455 VAL A CA 1
ATOM 3682 C C . VAL A 1 455 ? 26.170 6.953 -29.265 1.00 93.44 455 VAL A C 1
ATOM 3684 O O . VAL A 1 455 ? 26.912 7.831 -29.696 1.00 93.44 455 VAL A O 1
ATOM 3687 N N . ARG A 1 456 ? 25.554 6.097 -30.090 1.00 90.19 456 ARG A N 1
ATOM 3688 C CA . ARG A 1 456 ? 25.698 6.166 -31.554 1.00 90.19 456 ARG A CA 1
ATOM 3689 C C . ARG A 1 456 ? 25.108 7.450 -32.143 1.00 90.19 456 ARG A C 1
ATOM 3691 O O . ARG A 1 456 ? 25.718 8.009 -33.048 1.00 90.19 456 ARG A O 1
ATOM 3698 N N . GLY A 1 457 ? 23.961 7.911 -31.640 1.00 89.94 457 GLY A N 1
ATOM 3699 C CA . GLY A 1 457 ? 23.368 9.194 -32.030 1.00 89.94 457 GLY A CA 1
ATOM 3700 C C . GLY A 1 457 ? 24.252 10.380 -31.641 1.00 89.94 457 GLY A C 1
ATOM 3701 O O . GLY A 1 457 ? 24.490 11.259 -32.463 1.00 89.94 457 GLY A O 1
ATOM 3702 N N . PHE A 1 458 ? 24.829 10.350 -30.438 1.00 92.75 458 PHE A N 1
ATOM 3703 C CA . PHE A 1 458 ? 25.753 11.369 -29.944 1.00 92.75 458 PHE A CA 1
ATOM 3704 C C . PHE A 1 458 ? 27.032 11.460 -30.783 1.00 92.75 458 PHE A C 1
ATOM 3706 O O . PHE A 1 458 ? 27.442 12.550 -31.180 1.00 92.75 458 PHE A O 1
ATOM 3713 N N . ILE A 1 459 ? 27.649 10.312 -31.086 1.00 91.81 459 ILE A N 1
ATOM 3714 C CA . ILE A 1 459 ? 28.842 10.246 -31.941 1.00 91.81 459 ILE A CA 1
ATOM 3715 C C . ILE A 1 459 ? 28.524 10.816 -33.327 1.00 91.81 459 ILE A C 1
ATOM 3717 O O . ILE A 1 459 ? 29.260 11.673 -33.811 1.00 91.81 459 ILE A O 1
ATOM 3721 N N . LEU A 1 460 ? 27.408 10.401 -33.937 1.00 89.56 460 LEU A N 1
ATOM 3722 C CA . LEU A 1 460 ? 27.016 10.888 -35.260 1.00 89.56 460 LEU A CA 1
ATOM 3723 C C . LEU A 1 460 ? 26.702 12.390 -35.258 1.00 89.56 460 LEU A C 1
ATOM 3725 O O . LEU A 1 460 ? 27.054 13.088 -36.206 1.00 89.56 460 LEU A O 1
ATOM 3729 N N . TRP A 1 461 ? 26.070 12.898 -34.199 1.00 90.94 461 TRP A N 1
ATOM 3730 C CA . TRP A 1 461 ? 25.831 14.328 -34.030 1.00 90.94 461 TRP A CA 1
ATOM 3731 C C . TRP A 1 461 ? 27.151 15.106 -34.002 1.00 90.94 461 TRP A C 1
ATOM 3733 O O . TRP A 1 461 ? 27.312 16.058 -34.764 1.00 90.94 461 TRP A O 1
ATOM 3743 N N . LYS A 1 462 ? 28.133 14.658 -33.206 1.00 89.69 462 LYS A N 1
ATOM 3744 C CA . LYS A 1 462 ? 29.462 15.286 -33.134 1.00 89.69 462 LYS A CA 1
ATOM 3745 C C . LYS A 1 462 ? 30.181 15.259 -34.487 1.00 89.69 462 LYS A C 1
ATOM 3747 O O . LYS A 1 462 ? 30.709 16.286 -34.907 1.00 89.69 462 LYS A O 1
ATOM 3752 N N . GLU A 1 463 ? 30.174 14.117 -35.179 1.00 88.62 463 GLU A N 1
ATOM 3753 C CA . GLU A 1 463 ? 30.739 13.978 -36.532 1.00 88.62 463 GLU A CA 1
ATOM 3754 C C . GLU A 1 463 ? 30.064 14.937 -37.525 1.00 88.62 463 GLU A C 1
ATOM 3756 O O . GLU A 1 463 ? 30.742 15.583 -38.318 1.00 88.62 463 GLU A O 1
ATOM 3761 N N . THR A 1 464 ? 28.738 15.080 -37.450 1.00 85.75 464 THR A N 1
ATOM 3762 C CA . THR A 1 464 ? 27.967 15.960 -38.339 1.00 85.75 464 THR A CA 1
ATOM 3763 C C . THR A 1 464 ? 28.275 17.433 -38.074 1.00 85.75 464 THR A C 1
ATOM 3765 O O . THR A 1 464 ? 28.538 18.180 -39.011 1.00 85.75 464 THR A O 1
ATOM 3768 N N . VAL A 1 465 ? 28.302 17.867 -36.810 1.00 85.62 465 VAL A N 1
ATOM 3769 C CA . VAL A 1 465 ? 28.630 19.259 -36.456 1.00 85.62 465 VAL A CA 1
ATOM 3770 C C . VAL A 1 465 ? 30.042 19.626 -36.920 1.00 85.62 465 VAL A C 1
ATOM 3772 O O . VAL A 1 465 ? 30.238 20.698 -37.492 1.00 85.62 465 VAL A O 1
ATOM 3775 N N . LEU A 1 466 ? 31.016 18.729 -36.725 1.00 86.81 466 LEU A N 1
ATOM 3776 C CA . LEU A 1 466 ? 32.386 18.931 -37.203 1.00 86.81 466 LEU A CA 1
ATOM 3777 C C . LEU A 1 466 ? 32.454 18.986 -38.735 1.00 86.81 466 LEU A C 1
ATOM 3779 O O . LEU A 1 466 ? 33.115 19.868 -39.279 1.00 86.81 466 LEU A O 1
ATOM 3783 N N . PHE A 1 467 ? 31.733 18.097 -39.422 1.00 85.38 467 PHE A N 1
ATOM 3784 C CA . PHE A 1 467 ? 31.664 18.067 -40.881 1.00 85.38 467 PHE A CA 1
ATOM 3785 C C . PHE A 1 467 ? 31.093 19.375 -41.454 1.00 85.38 467 PHE A C 1
ATOM 3787 O O . PHE A 1 467 ? 31.740 20.022 -42.271 1.00 85.38 467 PHE A O 1
ATOM 3794 N N . PHE A 1 468 ? 29.934 19.839 -40.982 1.00 83.31 468 PHE A N 1
ATOM 3795 C CA . PHE A 1 468 ? 29.322 21.074 -41.496 1.00 83.31 468 PHE A CA 1
ATOM 3796 C C . PHE A 1 468 ? 30.138 22.333 -41.179 1.00 83.31 468 PHE A C 1
ATOM 3798 O O . PHE A 1 468 ? 30.196 23.249 -42.003 1.00 83.31 468 PHE A O 1
ATOM 3805 N N . ARG A 1 469 ? 30.818 22.364 -40.026 1.00 81.31 469 ARG A N 1
ATOM 3806 C CA . ARG A 1 469 ? 31.715 23.468 -39.673 1.00 81.31 469 ARG A CA 1
ATOM 3807 C C . ARG A 1 469 ? 32.937 23.526 -40.590 1.00 81.31 469 ARG A C 1
ATOM 3809 O O . ARG A 1 469 ? 33.324 24.617 -40.983 1.00 81.31 469 ARG A O 1
ATOM 3816 N N . HIS A 1 470 ? 33.540 22.382 -40.912 1.00 80.31 470 HIS A N 1
ATOM 3817 C CA . HIS A 1 470 ? 34.753 22.328 -41.732 1.00 80.31 470 HIS A CA 1
ATOM 3818 C C . HIS A 1 470 ? 34.469 22.560 -43.223 1.00 80.31 470 HIS A C 1
ATOM 3820 O O . HIS A 1 470 ? 35.197 23.302 -43.870 1.00 80.31 470 HIS A O 1
ATOM 3826 N N . TRP A 1 471 ? 33.399 21.961 -43.752 1.00 78.38 471 TRP A N 1
ATOM 3827 C CA . TRP A 1 471 ? 33.123 21.940 -45.193 1.00 78.38 471 TRP A CA 1
ATOM 3828 C C . TRP A 1 471 ? 32.248 23.092 -45.682 1.00 78.38 471 TRP A C 1
ATOM 3830 O O . TRP A 1 471 ? 32.414 23.557 -46.804 1.00 78.38 471 TRP A O 1
ATOM 3840 N N . TYR A 1 472 ? 31.316 23.559 -44.849 1.00 75.56 472 TYR A N 1
ATOM 3841 C CA . TYR A 1 472 ? 30.353 24.591 -45.238 1.00 75.56 472 TYR A CA 1
ATOM 3842 C C . TYR A 1 472 ? 30.491 25.881 -44.423 1.00 75.56 472 TYR A C 1
ATOM 3844 O O . TYR A 1 472 ? 29.799 26.848 -44.720 1.00 75.56 472 TYR A O 1
ATOM 3852 N N . SER A 1 473 ? 31.374 25.928 -43.416 1.00 76.12 473 SER A N 1
ATOM 3853 C CA . SER A 1 473 ? 31.497 27.051 -42.467 1.00 76.12 473 SER A CA 1
ATOM 3854 C C . SER A 1 473 ? 30.183 27.399 -41.749 1.00 76.12 473 SER A C 1
ATOM 3856 O O . SER A 1 473 ? 29.959 28.547 -41.369 1.00 76.12 473 SER A O 1
ATOM 3858 N N . ILE A 1 474 ? 29.301 26.409 -41.551 1.00 78.56 474 ILE A N 1
ATOM 3859 C CA . ILE A 1 474 ? 27.993 26.613 -40.914 1.00 78.56 474 ILE A CA 1
ATOM 3860 C C . ILE A 1 474 ? 27.961 25.962 -39.534 1.00 78.56 474 ILE A C 1
ATOM 3862 O O . ILE A 1 474 ? 28.272 24.782 -39.368 1.00 78.56 474 ILE A O 1
ATOM 3866 N N . GLU A 1 475 ? 27.531 26.731 -38.533 1.00 75.88 475 GLU A N 1
ATOM 3867 C CA . GLU A 1 475 ? 27.284 26.229 -37.185 1.00 75.88 475 GLU A CA 1
ATOM 3868 C C . GLU A 1 475 ? 25.857 25.676 -37.054 1.00 75.88 475 GLU A C 1
ATOM 3870 O O . GLU A 1 475 ? 24.878 26.420 -37.015 1.00 75.88 475 GLU A O 1
ATOM 3875 N N . LEU A 1 476 ? 25.735 24.353 -36.929 1.00 74.06 476 LEU A N 1
ATOM 3876 C CA . LEU A 1 476 ? 24.474 23.677 -36.608 1.00 74.06 476 LEU A CA 1
ATOM 3877 C C . LEU A 1 476 ? 24.134 23.862 -35.119 1.00 74.06 476 LEU A C 1
ATOM 3879 O O . LEU A 1 476 ? 24.500 23.038 -34.279 1.00 74.06 476 LEU A O 1
ATOM 3883 N N . ARG A 1 477 ? 23.424 24.941 -34.775 1.00 70.94 477 ARG A N 1
ATOM 3884 C CA . ARG A 1 477 ? 22.889 25.163 -33.419 1.00 70.94 477 ARG A CA 1
ATOM 3885 C C . ARG A 1 477 ? 21.472 24.584 -33.308 1.00 70.94 477 ARG A C 1
ATOM 3887 O O . ARG A 1 477 ? 20.645 24.818 -34.176 1.00 70.94 477 ARG A O 1
ATOM 3894 N N . GLY A 1 478 ? 21.190 23.826 -32.245 1.00 73.19 478 GLY A N 1
ATOM 3895 C CA . GLY A 1 478 ? 19.826 23.386 -31.890 1.00 73.19 478 GLY A CA 1
ATOM 3896 C C . GLY A 1 478 ? 19.370 22.005 -32.387 1.00 73.19 478 GLY A C 1
ATOM 3897 O O . GLY A 1 478 ? 18.410 21.469 -31.847 1.00 73.19 478 GLY A O 1
ATOM 3898 N N . HIS A 1 479 ? 20.078 21.357 -33.317 1.00 75.81 479 HIS A N 1
ATOM 3899 C CA . HIS A 1 479 ? 19.663 20.057 -33.884 1.00 75.81 479 HIS A CA 1
ATOM 3900 C C . HIS A 1 479 ? 19.984 18.823 -33.023 1.00 75.81 479 HIS A C 1
ATOM 3902 O O . HIS A 1 479 ? 19.870 17.697 -33.491 1.00 75.81 479 HIS A O 1
ATOM 3908 N N . PHE A 1 480 ? 20.399 18.987 -31.765 1.00 82.94 480 PHE A N 1
ATOM 3909 C CA . PHE A 1 480 ? 20.768 17.861 -30.896 1.00 82.94 480 PHE A CA 1
ATOM 3910 C C . PHE A 1 480 ? 19.622 16.847 -30.712 1.00 82.94 480 PHE A C 1
ATOM 3912 O O . PHE A 1 480 ? 19.834 15.638 -30.825 1.00 82.94 480 PHE A O 1
ATOM 3919 N N . TRP A 1 481 ? 18.401 17.346 -30.501 1.00 83.19 481 TRP A N 1
ATOM 3920 C CA . TRP A 1 481 ? 17.209 16.527 -30.258 1.00 83.19 481 TRP A CA 1
ATOM 3921 C C . TRP A 1 481 ? 16.726 15.744 -31.487 1.00 83.19 481 TRP A C 1
ATOM 3923 O O . TRP A 1 481 ? 16.002 14.763 -31.328 1.00 83.19 481 TRP A O 1
ATOM 3933 N N . ASP A 1 482 ? 17.183 16.102 -32.693 1.00 84.19 482 ASP A N 1
ATOM 3934 C CA . ASP A 1 482 ? 16.942 15.304 -33.901 1.00 84.19 482 ASP A CA 1
ATOM 3935 C C . ASP A 1 482 ? 17.781 14.009 -33.876 1.00 84.19 482 ASP A C 1
ATOM 3937 O O . ASP A 1 482 ? 17.329 12.951 -34.314 1.00 84.19 482 ASP A O 1
ATOM 3941 N N . PHE A 1 483 ? 19.004 14.067 -33.332 1.00 85.69 483 PHE A N 1
ATOM 3942 C CA . PHE A 1 483 ? 19.921 12.921 -33.266 1.00 85.69 483 PHE A CA 1
ATOM 3943 C C . PHE A 1 483 ? 19.699 12.038 -32.040 1.00 85.69 483 PHE A C 1
ATOM 3945 O O . PHE A 1 483 ? 19.902 10.823 -32.111 1.00 85.69 483 PHE A O 1
ATOM 3952 N N . ILE A 1 484 ? 19.287 12.625 -30.915 1.00 89.56 484 ILE A N 1
ATOM 3953 C CA . ILE A 1 484 ? 18.913 11.889 -29.704 1.00 89.56 484 ILE A CA 1
ATOM 3954 C C . ILE A 1 484 ? 17.460 12.216 -29.390 1.00 89.56 484 ILE A C 1
ATOM 3956 O O . ILE A 1 484 ? 17.171 13.159 -28.652 1.00 89.56 484 ILE A O 1
ATOM 3960 N N . PRO A 1 485 ? 16.533 11.430 -29.949 1.00 87.06 485 PRO A N 1
ATOM 3961 C CA . PRO A 1 485 ? 15.137 11.657 -29.676 1.00 87.06 485 PRO A CA 1
ATOM 3962 C C . PRO A 1 485 ? 14.764 11.451 -28.195 1.00 87.06 485 PRO A C 1
ATOM 3964 O O . PRO A 1 485 ? 15.206 10.461 -27.595 1.00 87.06 485 PRO A O 1
ATOM 3967 N N . PRO A 1 486 ? 13.897 12.304 -27.611 1.00 88.38 486 PRO A N 1
ATOM 3968 C CA . PRO A 1 486 ? 13.520 12.234 -26.194 1.00 88.38 486 PRO A CA 1
ATOM 3969 C C . PRO A 1 486 ? 12.932 10.888 -25.746 1.00 88.38 486 PRO A C 1
ATOM 3971 O O . PRO A 1 486 ? 13.109 10.479 -24.600 1.00 88.38 486 PRO A O 1
ATOM 3974 N N . TRP A 1 487 ? 12.278 10.148 -26.645 1.00 88.81 487 TRP A N 1
ATOM 3975 C CA . TRP A 1 487 ? 11.696 8.838 -26.332 1.00 88.81 487 TRP A CA 1
ATOM 3976 C C . TRP A 1 487 ? 12.725 7.788 -25.894 1.00 88.81 487 TRP A C 1
ATOM 3978 O O . TRP A 1 487 ? 12.376 6.900 -25.123 1.00 88.81 487 TRP A O 1
ATOM 3988 N N . PHE A 1 488 ? 13.998 7.886 -26.295 1.00 89.94 488 PHE A N 1
ATOM 3989 C CA . PHE A 1 488 ? 15.030 6.989 -25.755 1.00 89.94 488 PHE A CA 1
ATOM 3990 C C . PHE A 1 488 ? 15.292 7.229 -24.263 1.00 89.94 488 PHE A C 1
ATOM 3992 O O . PHE A 1 488 ? 15.518 6.274 -23.522 1.00 89.94 488 PHE A O 1
ATOM 3999 N N . ILE A 1 489 ? 15.218 8.485 -23.814 1.00 91.81 489 ILE A N 1
ATOM 4000 C CA . ILE A 1 489 ? 15.360 8.844 -22.398 1.00 91.81 489 ILE A CA 1
ATOM 4001 C C . ILE A 1 489 ? 14.162 8.304 -21.614 1.00 91.81 489 ILE A C 1
ATOM 4003 O O . ILE A 1 489 ? 14.350 7.677 -20.574 1.00 91.81 489 ILE A O 1
ATOM 4007 N N . ALA A 1 490 ? 12.948 8.460 -22.155 1.00 92.38 490 ALA A N 1
ATOM 4008 C CA . ALA A 1 490 ? 11.744 7.881 -21.564 1.00 92.38 490 ALA A CA 1
ATOM 4009 C C . ALA A 1 490 ? 11.857 6.353 -21.420 1.00 92.38 490 ALA A C 1
ATOM 4011 O O . ALA A 1 490 ? 11.554 5.827 -20.355 1.00 92.38 490 ALA A O 1
ATOM 4012 N N . ILE A 1 491 ? 12.374 5.650 -22.437 1.00 92.88 491 ILE A N 1
ATOM 4013 C CA . ILE A 1 491 ? 12.597 4.196 -22.374 1.00 92.88 491 ILE A CA 1
ATOM 4014 C C . ILE A 1 491 ? 13.556 3.828 -21.234 1.00 92.88 491 ILE A C 1
ATOM 4016 O O . ILE A 1 491 ? 13.245 2.928 -20.459 1.00 92.88 491 ILE A O 1
ATOM 4020 N N . ILE A 1 492 ? 14.687 4.528 -21.096 1.00 94.56 492 ILE A N 1
ATOM 4021 C CA . ILE A 1 492 ? 15.653 4.261 -20.014 1.00 94.56 492 ILE A CA 1
ATOM 4022 C C . ILE A 1 492 ? 15.014 4.493 -18.644 1.00 94.56 492 ILE A C 1
ATOM 4024 O O . ILE A 1 492 ? 15.189 3.680 -17.741 1.00 94.56 492 ILE A O 1
ATOM 4028 N N . PHE A 1 493 ? 14.250 5.575 -18.492 1.00 95.56 493 PHE A N 1
ATOM 4029 C CA . PHE A 1 493 ? 13.551 5.866 -17.245 1.00 95.56 493 PHE A CA 1
ATOM 4030 C C . PHE A 1 493 ? 12.517 4.785 -16.905 1.00 95.56 493 PHE A C 1
ATOM 4032 O O . PHE A 1 493 ? 12.496 4.284 -15.782 1.00 95.56 493 PHE A O 1
ATOM 4039 N N . THR A 1 494 ? 11.707 4.360 -17.882 1.00 94.56 494 THR A N 1
ATOM 4040 C CA . THR A 1 494 ? 10.753 3.263 -17.672 1.00 94.56 494 THR A CA 1
ATOM 4041 C C . THR A 1 494 ? 11.462 1.960 -17.319 1.00 94.56 494 THR A C 1
ATOM 4043 O O . THR A 1 494 ? 11.042 1.284 -16.385 1.00 94.56 494 THR A O 1
ATOM 4046 N N . ASP A 1 495 ? 12.566 1.632 -17.998 1.00 95.81 495 ASP A N 1
ATOM 4047 C CA . ASP A 1 495 ? 13.334 0.415 -17.728 1.00 95.81 495 ASP A CA 1
ATOM 4048 C C . ASP A 1 495 ? 13.930 0.433 -16.315 1.00 95.81 495 ASP A C 1
ATOM 4050 O O . ASP A 1 495 ? 13.918 -0.595 -15.644 1.00 95.81 495 ASP A O 1
ATOM 4054 N N . ALA A 1 496 ? 14.371 1.593 -15.817 1.00 95.88 496 ALA A N 1
ATOM 4055 C CA . ALA A 1 496 ? 14.840 1.738 -14.441 1.00 95.88 496 ALA A CA 1
ATOM 4056 C C . ALA A 1 496 ? 13.733 1.442 -13.413 1.00 95.88 496 ALA A C 1
ATOM 4058 O O . ALA A 1 496 ? 13.977 0.710 -12.454 1.00 95.88 496 ALA A O 1
ATOM 4059 N N . ILE A 1 497 ? 12.511 1.944 -13.637 1.00 95.81 497 ILE A N 1
ATOM 4060 C CA . ILE A 1 497 ? 11.348 1.646 -12.780 1.00 95.81 497 ILE A CA 1
ATOM 4061 C C . ILE A 1 497 ? 11.018 0.149 -12.818 1.00 95.81 497 ILE A C 1
ATOM 4063 O O . ILE A 1 497 ? 10.796 -0.457 -11.772 1.00 95.81 497 ILE A O 1
ATOM 4067 N N . ILE A 1 498 ? 11.016 -0.460 -14.007 1.00 94.25 498 ILE A N 1
ATOM 4068 C CA . ILE A 1 498 ? 10.721 -1.889 -14.190 1.00 94.25 498 ILE A CA 1
ATOM 4069 C C . ILE A 1 498 ? 11.757 -2.756 -13.468 1.00 94.25 498 ILE A C 1
ATOM 4071 O O . ILE A 1 498 ? 11.389 -3.685 -12.751 1.00 94.25 498 ILE A O 1
ATOM 4075 N N . ILE A 1 499 ? 13.047 -2.444 -13.624 1.00 95.56 499 ILE A N 1
ATOM 4076 C CA . ILE A 1 499 ? 14.146 -3.151 -12.956 1.00 95.56 499 ILE A CA 1
ATOM 4077 C C . ILE A 1 499 ? 14.005 -3.024 -11.439 1.00 95.56 499 ILE A C 1
ATOM 4079 O O . ILE A 1 499 ? 14.057 -4.032 -10.738 1.00 95.56 499 ILE A O 1
ATOM 4083 N N . TYR A 1 500 ? 13.781 -1.807 -10.937 1.00 95.62 500 TYR A N 1
ATOM 4084 C CA . TYR A 1 500 ? 13.595 -1.566 -9.509 1.00 95.62 500 TYR A CA 1
ATOM 4085 C C . TYR A 1 500 ? 12.399 -2.352 -8.949 1.00 95.62 500 TYR A C 1
ATOM 4087 O O . TYR A 1 500 ? 12.545 -3.070 -7.962 1.00 95.62 500 TYR A O 1
ATOM 4095 N N . GLY A 1 501 ? 11.242 -2.291 -9.615 1.00 93.06 501 GLY A N 1
ATOM 4096 C CA . GLY A 1 501 ? 10.042 -3.024 -9.210 1.00 93.06 501 GLY A CA 1
ATOM 4097 C C . GLY A 1 501 ? 10.219 -4.545 -9.253 1.00 93.06 501 GLY A C 1
ATOM 4098 O O . GLY A 1 501 ? 9.779 -5.241 -8.340 1.00 93.06 501 GLY A O 1
ATOM 4099 N N . ALA A 1 502 ? 10.907 -5.078 -10.268 1.00 92.50 502 ALA A N 1
ATOM 4100 C CA . ALA A 1 502 ? 11.203 -6.507 -10.364 1.00 92.50 502 ALA A CA 1
ATOM 4101 C C . ALA A 1 502 ? 12.141 -6.981 -9.241 1.00 92.50 502 ALA A C 1
ATOM 4103 O O . ALA A 1 502 ? 11.888 -8.027 -8.644 1.00 92.50 502 ALA A O 1
ATOM 4104 N N . VAL A 1 503 ? 13.182 -6.204 -8.917 1.00 93.31 503 VAL A N 1
ATOM 4105 C CA . VAL A 1 503 ? 14.100 -6.497 -7.801 1.00 93.31 503 VAL A CA 1
ATOM 4106 C C . VAL A 1 503 ? 13.368 -6.444 -6.464 1.00 93.31 503 VAL A C 1
ATOM 4108 O O . VAL A 1 503 ? 13.518 -7.362 -5.662 1.00 93.31 503 VAL A O 1
ATOM 4111 N N . TYR A 1 504 ? 12.546 -5.416 -6.239 1.00 92.38 504 TYR A N 1
ATOM 4112 C CA . TYR A 1 504 ? 11.750 -5.293 -5.020 1.00 92.38 504 TYR A CA 1
ATOM 4113 C C . TYR A 1 504 ? 10.803 -6.487 -4.846 1.00 92.38 504 TYR A C 1
ATOM 4115 O O . TYR A 1 504 ? 10.823 -7.138 -3.806 1.00 92.38 504 TYR A O 1
ATOM 4123 N N . ASN A 1 505 ? 10.052 -6.850 -5.891 1.00 88.75 505 ASN A N 1
ATOM 4124 C CA . ASN A 1 505 ? 9.153 -8.005 -5.846 1.00 88.75 505 ASN A CA 1
ATOM 4125 C C . ASN A 1 505 ? 9.902 -9.319 -5.572 1.00 88.75 505 ASN A C 1
ATOM 4127 O O . ASN A 1 505 ? 9.433 -10.135 -4.782 1.00 88.75 505 ASN A O 1
ATOM 4131 N N . LEU A 1 506 ? 11.071 -9.533 -6.186 1.00 88.25 506 LEU A N 1
ATOM 4132 C CA . LEU A 1 506 ? 11.899 -10.716 -5.918 1.00 88.25 506 LEU A CA 1
ATOM 4133 C C . LEU A 1 506 ? 12.425 -10.743 -4.480 1.00 88.25 506 LEU A C 1
ATOM 4135 O O . LEU A 1 506 ? 12.443 -11.803 -3.862 1.00 88.25 506 LEU A O 1
ATOM 4139 N N . TRP A 1 507 ? 12.813 -9.590 -3.935 1.00 88.31 507 TRP A N 1
ATOM 4140 C CA . TRP A 1 507 ? 13.242 -9.480 -2.544 1.00 88.31 507 TRP A CA 1
ATOM 4141 C C . TRP A 1 507 ? 12.105 -9.838 -1.576 1.00 88.31 507 TRP A C 1
ATOM 4143 O O . TRP A 1 507 ? 12.307 -10.665 -0.691 1.00 88.31 507 TRP A O 1
ATOM 4153 N N . THR A 1 508 ? 10.891 -9.327 -1.813 1.00 81.56 508 THR A N 1
ATOM 4154 C CA . THR A 1 508 ? 9.706 -9.641 -0.988 1.00 81.56 508 THR A CA 1
ATOM 4155 C C . THR A 1 508 ? 9.214 -11.085 -1.094 1.00 81.56 508 THR A C 1
ATOM 4157 O O . THR A 1 508 ? 8.385 -11.494 -0.298 1.00 81.56 508 THR A O 1
ATOM 4160 N N . LEU A 1 509 ? 9.660 -11.853 -2.093 1.00 71.75 509 LEU A N 1
ATOM 4161 C CA . LEU A 1 509 ? 9.309 -13.273 -2.218 1.00 71.75 509 LEU A CA 1
ATOM 4162 C C . LEU A 1 509 ? 10.242 -14.187 -1.409 1.00 71.75 509 LEU A C 1
ATOM 4164 O O . LEU A 1 509 ? 9.875 -15.334 -1.147 1.00 71.75 509 LEU A O 1
ATOM 4168 N N . ASN A 1 510 ? 11.444 -13.701 -1.078 1.00 63.47 510 ASN A N 1
ATOM 4169 C CA . ASN A 1 510 ? 12.468 -14.449 -0.346 1.00 63.47 510 ASN A CA 1
ATOM 4170 C C . ASN A 1 510 ? 12.437 -14.205 1.169 1.00 63.47 510 ASN A C 1
ATOM 4172 O O . ASN A 1 510 ? 12.925 -15.060 1.907 1.00 63.47 510 ASN A O 1
ATOM 4176 N N . GLY A 1 511 ? 11.942 -13.044 1.607 1.00 43.50 511 GLY A N 1
ATOM 4177 C CA . GLY A 1 511 ? 11.646 -12.750 3.014 1.00 43.50 511 GLY A CA 1
ATOM 4178 C C . GLY A 1 511 ? 10.236 -13.187 3.354 1.00 43.50 511 GLY A C 1
ATOM 4179 O O . GLY A 1 511 ? 10.067 -13.769 4.445 1.00 43.50 511 GLY A O 1
#

Sequence (511 aa):
MIELCNQVNNDRRKNIKGAQDLIRKGRGTVGEKANWLTTLHQSEASQRAEILSDYQSMDSAAINRVCEDVGLKLSCTRLSDKLMSSYLGTDSNKQWAMTSVCLTITSQHLTVESLTQPKQDRLLPPLEPDEYCQPEDSEQFNTQVVDWMRRRLIYFFMSPREKFYAKQRIPYKLFVQLLKVVLITMQLIVFGQDRSAHVSFGENSRLAFSHLYLRDWNPQYETLDYPPASGPYAAYQQDEFYLMLGYTITQFNKTESIAIGSYLFTSDKPFLTFCRVSVADRGLMTHTEETHCADLYPKDVPADSLSTASGVRQLLANYNLSVNFARLLKFTMEFEILSPIVTELGWRREAECFKFQIHISMEKIQQSGQLQIYLDAPYTATYCEEAEHTKPTRGRTEWLRHFWLTMSQTHRNLDNRTSEVSFSFSTRRMIIASLNSVVLVIGILSTVLCIRSIVRGFILWKETVLFFRHWYSIELRGHFWDFIPPWFIAIIFTDAIIIYGAVYNLWTLNG

InterPro domains:
  IPR039031 Mucolipin [PTHR12127] (142-503)
  IPR049134 Mucolipin, extracytosolic domain [PF21381] (199-384)

Radius of gyration: 45.94 Å; chains: 1; bounding box: 77×118×122 Å